Protein 4EXK (pdb70)

Solvent-accessible surface area: 20264 Å² total; per-residue (Å²): 105,69,38,104,132,31,30,0,1,0,20,3,38,38,46,24,1,58,93,3,2,33,94,8,0,138,111,0,71,133,87,59,61,26,50,18,44,27,44,81,31,110,121,0,26,31,85,0,39,46,38,1,70,109,58,59,1,0,0,0,0,3,57,19,1,12,38,1,0,23,5,24,119,77,52,9,19,12,78,1,96,13,70,75,64,25,56,97,114,2,57,91,85,0,8,81,7,0,99,46,131,67,108,19,8,0,1,0,2,0,3,10,1,0,2,0,0,26,6,98,104,40,16,93,133,31,14,72,42,3,70,81,2,29,70,27,1,154,115,4,97,95,134,66,61,14,1,2,35,1,10,2,49,86,5,39,13,1,5,2,3,1,6,1,48,36,7,64,4,9,98,129,55,102,63,126,60,59,63,109,45,6,2,0,30,52,86,4,0,59,20,0,0,53,25,0,31,69,2,24,76,94,172,35,12,89,23,106,2,48,61,72,79,4,38,42,8,0,25,151,10,86,0,0,0,6,3,9,0,1,14,5,3,23,57,4,92,122,29,105,23,82,31,8,16,38,43,4,1,34,8,119,65,81,37,2,52,1,16,1,0,0,4,0,0,0,0,1,36,59,2,67,4,76,83,41,0,64,64,0,0,39,87,42,2,6,44,64,80,4,0,70,21,5,26,157,38,43,17,8,2,4,1,0,6,66,52,12,13,122,108,22,52,93,34,102,62,7,53,8,0,43,79,0,14,159,70,8,118,62,10,7,18,27,27,43,2,28,35,0,34,91,8,0,103,66,3,1,48,40,2,6,68,64,77,74,77,16,80,43,2,1,44,42,3,68,92,54,2,21,47,58,105,18,6,63,114,69,11,67,27,61,26,94,80,62,74,1,44,59,66,59,33,0,38,0,38,0,46,0,63,6,116,101,21,81,64,10,88,59,22,111,23,69,47,71,58,63,86,119,46,119,133,8,81,26,74,83,20,111,57,118,101,46,149,75,67,2,65,22,18,15,67,0,34,0,143,1,82,21,78,2,95,0,47,0,27,0,50,0,40,43,66,31,65,53,71,21,37,0,116,2,114,87,132

Nearest PDB structures (foldseek):
  4exk-assembly1_A-2  TM=1.002E+00  e=0.000E+00  Escherichia coli K-12
  4xhs-assembly1_A  TM=9.981E-01  e=1.416E-75  Escherichia coli O157:H7
  5e24-assembly1_A  TM=9.991E-01  e=1.796E-75  Escherichia coli O157:H7
  7vn3-assembly2_B  TM=9.969E-01  e=1.416E-75  Serratia sp. FS14
  3c4m-assembly1_A  TM=9.000E-01  e=8.959E-75  Escherichia coli

Structure (mmCIF, N/CA/C/O backbone):
data_4EXK
#
_entry.id   4EXK
#
_cell.length_a   64.079
_cell.length_b   64.079
_cell.length_c   180.912
_cell.angle_alpha   90.00
_cell.angle_beta   90.00
_cell.angle_gamma   120.00
#
_symmetry.space_group_name_H-M   'P 32 2 1'
#
loop_
_entity.id
_entity.type
_entity.pdbx_description
1 polymer 'Maltose-binding periplasmic protein, uncharacterized protein chimera'
2 branched alpha-D-glucopyranose-(1-4)-alpha-D-glucopyranose-(1-4)-alpha-D-glucopyranose-(1-4)-alpha-D-glucopyranose
3 non-polymer 'TRIETHYLENE GLYCOL'
4 water water
#
loop_
_atom_site.group_PDB
_atom_site.id
_atom_site.type_symbol
_atom_site.label_atom_id
_atom_site.label_alt_id
_atom_site.label_comp_id
_atom_site.label_asym_id
_atom_site.label_entity_id
_atom_site.label_seq_id
_atom_site.pdbx_PDB_ins_code
_atom_site.Cartn_x
_atom_site.Cartn_y
_atom_site.Cartn_z
_atom_site.occupancy
_atom_site.B_iso_or_equiv
_atom_site.auth_seq_id
_atom_site.auth_comp_id
_atom_site.auth_asym_id
_atom_site.auth_atom_id
_atom_site.pdbx_PDB_model_num
ATOM 1 N N . ALA A 1 4 ? 27.350 -23.902 -38.122 1.00 53.54 0 ALA A N 1
ATOM 2 C CA . ALA A 1 4 ? 27.139 -24.899 -37.043 1.00 38.21 0 ALA A CA 1
ATOM 3 C C . ALA A 1 4 ? 28.467 -25.357 -36.402 1.00 41.88 0 ALA A C 1
ATOM 4 O O . ALA A 1 4 ? 28.619 -25.338 -35.190 1.00 43.66 0 ALA A O 1
ATOM 6 N N . LYS A 1 5 ? 29.409 -25.760 -37.247 1.00 45.39 1 LYS A N 1
ATOM 7 C CA . LYS A 1 5 ? 30.670 -26.465 -36.802 1.00 36.99 1 LYS A CA 1
ATOM 8 C C . LYS A 1 5 ? 31.812 -25.562 -36.299 1.00 41.15 1 LYS A C 1
ATOM 9 O O . LYS A 1 5 ? 32.086 -24.493 -36.838 1.00 45.04 1 LYS A O 1
ATOM 11 N N . ILE A 1 6 ? 32.432 -26.058 -35.233 1.00 34.55 2 ILE A N 1
ATOM 12 C CA . ILE A 1 6 ? 33.696 -25.524 -34.651 1.00 33.98 2 ILE A CA 1
ATOM 13 C C . ILE A 1 6 ? 34.845 -25.834 -35.610 1.00 40.56 2 ILE A C 1
ATOM 14 O O . ILE A 1 6 ? 35.101 -26.984 -35.992 1.00 39.93 2 ILE A O 1
ATOM 19 N N . GLU A 1 7 ? 35.503 -24.762 -35.998 1.00 33.87 3 GLU A N 1
ATOM 20 C CA . GLU A 1 7 ? 36.690 -24.831 -36.870 1.00 33.06 3 GLU A CA 1
ATOM 21 C C . GLU A 1 7 ? 37.621 -23.653 -36.618 1.00 29.56 3 GLU A C 1
ATOM 22 O O . GLU A 1 7 ? 37.194 -22.545 -36.299 1.00 30.98 3 GLU A O 1
ATOM 28 N N . GLU A 1 8 ? 38.900 -23.932 -36.751 1.00 31.54 4 GLU A N 1
ATOM 29 C CA . GLU A 1 8 ? 39.924 -22.904 -36.677 1.00 31.08 4 GLU A CA 1
ATOM 30 C C . GLU A 1 8 ? 39.561 -21.781 -37.624 1.00 33.71 4 GLU A C 1
ATOM 31 O O . GLU A 1 8 ? 39.253 -22.003 -38.776 1.00 33.52 4 GLU A O 1
ATOM 37 N N . GLY A 1 9 ? 39.630 -20.574 -37.105 1.00 29.32 5 GLY A N 1
ATOM 38 C CA . GLY A 1 9 ? 39.498 -19.330 -37.933 1.00 30.37 5 GLY A CA 1
ATOM 39 C C . GLY A 1 9 ? 38.112 -18.690 -38.057 1.00 29.82 5 GLY A C 1
ATOM 40 O O . GLY A 1 9 ? 37.892 -17.748 -38.825 1.00 37.40 5 GLY A O 1
ATOM 41 N N . LYS A 1 10 ? 37.203 -19.210 -37.275 1.00 29.56 6 LYS A N 1
ATOM 42 C CA . LYS A 1 10 ? 35.781 -18.807 -37.303 1.00 27.05 6 LYS A CA 1
ATOM 43 C C . LYS A 1 10 ? 35.275 -18.910 -35.866 1.00 25.39 6 LYS A C 1
ATOM 44 O O . LYS A 1 10 ? 35.828 -19.673 -35.095 1.00 25.34 6 LYS A O 1
ATOM 50 N N . LEU A 1 11 ? 34.261 -18.122 -35.509 1.00 19.57 7 LEU A N 1
ATOM 51 C CA . LEU A 1 11 ? 33.680 -18.185 -34.149 1.00 17.17 7 LEU A CA 1
ATOM 52 C C . LEU A 1 11 ? 32.220 -18.579 -34.220 1.00 16.34 7 LEU A C 1
ATOM 53 O O . LEU A 1 11 ? 31.452 -18.015 -34.974 1.00 18.82 7 LEU A O 1
ATOM 58 N N . VAL A 1 12 ? 31.868 -19.529 -33.380 1.00 15.02 8 VAL A N 1
ATOM 59 C CA . VAL A 1 12 ? 30.481 -19.959 -33.210 1.00 15.24 8 VAL A CA 1
ATOM 60 C C . VAL A 1 12 ? 30.097 -19.634 -31.763 1.00 13.82 8 VAL A C 1
ATOM 61 O O . VAL A 1 12 ? 30.768 -19.989 -30.821 1.00 14.43 8 VAL A O 1
ATOM 65 N N . ILE A 1 13 ? 28.968 -18.941 -31.634 1.00 13.05 9 ILE A N 1
ATOM 66 C CA . ILE A 1 13 ? 28.449 -18.483 -30.339 1.00 12.92 9 ILE A CA 1
ATOM 67 C C . ILE A 1 13 ? 27.048 -19.037 -30.119 1.00 12.37 9 ILE A C 1
ATOM 68 O O . ILE A 1 13 ? 26.223 -19.016 -31.034 1.00 14.44 9 ILE A O 1
ATOM 73 N N . TRP A 1 14 ? 26.791 -19.545 -28.923 1.00 11.78 10 TRP A N 1
ATOM 74 C CA . TRP A 1 14 ? 25.427 -19.983 -28.532 1.00 12.09 10 TRP A CA 1
ATOM 75 C C . TRP A 1 14 ? 24.937 -19.045 -27.469 1.00 10.95 10 TRP A C 1
ATOM 76 O O . TRP A 1 14 ? 25.621 -18.757 -26.484 1.00 12.06 10 TRP A O 1
ATOM 87 N N . ILE A 1 15 ? 23.693 -18.565 -27.642 1.00 11.14 11 ILE A N 1
ATOM 88 C CA . ILE A 1 15 ? 23.007 -17.673 -26.674 1.00 10.70 11 ILE A CA 1
ATOM 89 C C . ILE A 1 15 ? 21.518 -18.034 -26.704 1.00 11.42 11 ILE A C 1
ATOM 90 O O . ILE A 1 15 ? 21.007 -18.478 -27.716 1.00 12.06 11 ILE A O 1
ATOM 95 N N . ASN A 1 16 ? 20.853 -17.860 -25.586 1.00 11.07 12 ASN A N 1
ATOM 96 C CA . ASN A 1 16 ? 19.438 -18.218 -25.497 1.00 11.72 12 ASN A CA 1
ATOM 97 C C . ASN A 1 16 ? 18.588 -17.344 -26.393 1.00 10.77 12 ASN A C 1
ATOM 98 O O . ASN A 1 16 ? 18.859 -16.158 -26.555 1.00 12.15 12 ASN A O 1
ATOM 103 N N . GLY A 1 17 ? 17.496 -17.917 -26.873 1.00 12.38 13 GLY A N 1
ATOM 104 C CA . GLY A 1 17 ? 16.616 -17.252 -27.841 1.00 13.29 13 GLY A CA 1
ATOM 105 C C . GLY A 1 17 ? 15.797 -16.097 -27.277 1.00 12.59 13 GLY A C 1
ATOM 106 O O . GLY A 1 17 ? 15.199 -15.360 -28.048 1.00 16.74 13 GLY A O 1
ATOM 107 N N . ASP A 1 18 ? 15.763 -15.942 -25.966 1.00 12.02 14 ASP A N 1
ATOM 108 C CA . ASP A 1 18 ? 15.131 -14.765 -25.347 1.00 12.05 14 ASP A CA 1
ATOM 109 C C . ASP A 1 18 ? 16.029 -13.542 -25.229 1.00 11.47 14 ASP A C 1
ATOM 110 O O . ASP A 1 18 ? 15.572 -12.477 -24.844 1.00 14.13 14 ASP A O 1
ATOM 115 N N . LYS A 1 19 ? 17.287 -13.695 -25.598 1.00 11.71 15 LYS A N 1
ATOM 116 C CA . LYS A 1 19 ? 18.262 -12.600 -25.521 1.00 11.50 15 LYS A CA 1
ATOM 117 C C . LYS A 1 19 ? 18.466 -11.942 -26.888 1.00 11.15 15 LYS A C 1
ATOM 118 O O . LYS A 1 19 ? 17.967 -12.393 -27.911 1.00 12.13 15 LYS A O 1
ATOM 124 N N . GLY A 1 20 ? 19.263 -10.873 -26.890 1.00 11.78 16 GLY A N 1
ATOM 125 C CA . GLY A 1 20 ? 19.491 -10.069 -28.086 1.00 13.18 16 GLY A CA 1
ATOM 126 C C . GLY A 1 20 ? 20.479 -10.672 -29.070 1.00 12.01 16 GLY A C 1
ATOM 127 O O . GLY A 1 20 ? 21.543 -10.087 -29.333 1.00 13.29 16 GLY A O 1
ATOM 128 N N . TYR A 1 21 ? 20.151 -11.833 -29.595 1.00 11.81 17 TYR A N 1
ATOM 129 C CA . TYR A 1 21 ? 21.052 -12.560 -30.476 1.00 11.78 17 TYR A CA 1
ATOM 130 C C . TYR A 1 21 ? 21.309 -11.840 -31.805 1.00 11.73 17 TYR A C 1
ATOM 131 O O . TYR A 1 21 ? 22.387 -11.952 -32.363 1.00 13.94 17 TYR A O 1
ATOM 140 N N . ASN A 1 22 ? 20.321 -11.121 -32.289 1.00 11.43 18 ASN A N 1
ATOM 141 C CA . ASN A 1 22 ? 20.507 -10.333 -33.497 1.00 12.39 18 ASN A CA 1
ATOM 142 C C . ASN A 1 22 ? 21.480 -9.171 -33.276 1.00 12.09 18 ASN A C 1
ATOM 143 O O . ASN A 1 22 ? 22.353 -8.882 -34.075 1.00 13.90 18 ASN A O 1
ATOM 148 N N . GLY A 1 23 ? 21.334 -8.535 -32.134 1.00 11.91 19 GLY A N 1
ATOM 149 C CA . GLY A 1 23 ? 22.259 -7.446 -31.786 1.00 12.28 19 GLY A CA 1
ATOM 150 C C . GLY A 1 23 ? 23.678 -7.978 -31.559 1.00 12.52 19 GLY A C 1
ATOM 151 O O . GLY A 1 23 ? 24.684 -7.368 -31.964 1.00 14.12 19 GLY A O 1
ATOM 152 N N . LEU A 1 24 ? 23.774 -9.139 -30.933 1.00 12.40 20 LEU A N 1
ATOM 153 C CA . LEU A 1 24 ? 25.091 -9.805 -30.764 1.00 12.07 20 LEU A CA 1
ATOM 154 C C . LEU A 1 24 ? 25.728 -10.126 -32.118 1.00 12.71 20 LEU A C 1
ATOM 155 O O . LEU A 1 24 ? 26.919 -9.932 -32.314 1.00 13.38 20 LEU A O 1
ATOM 160 N N . ALA A 1 25 ? 24.919 -10.568 -33.067 1.00 12.94 21 ALA A N 1
ATOM 161 C CA . ALA A 1 25 ? 25.409 -10.831 -34.407 1.00 13.81 21 ALA A CA 1
ATOM 162 C C . ALA A 1 25 ? 25.961 -9.571 -35.096 1.00 14.27 21 ALA A C 1
ATOM 163 O O . ALA A 1 25 ? 26.885 -9.628 -35.896 1.00 15.64 21 ALA A O 1
ATOM 165 N N . GLU A 1 26 ? 25.373 -8.445 -34.802 1.00 14.06 22 GLU A N 1
ATOM 166 C CA . GLU A 1 26 ? 25.880 -7.149 -35.296 1.00 15.65 22 GLU A CA 1
ATOM 167 C C . GLU A 1 26 ? 27.299 -6.859 -34.782 1.00 14.71 22 GLU A C 1
ATOM 168 O O . GLU A 1 26 ? 28.161 -6.357 -35.508 1.00 16.43 22 GLU A O 1
ATOM 174 N N . VAL A 1 27 ? 27.538 -7.154 -33.511 1.00 14.09 23 VAL A N 1
ATOM 175 C CA . VAL A 1 27 ? 28.879 -7.019 -32.933 1.00 14.29 23 VAL A CA 1
ATOM 176 C C . VAL A 1 27 ? 29.809 -7.985 -33.693 1.00 14.12 23 VAL A C 1
ATOM 177 O O . VAL A 1 27 ? 30.967 -7.672 -34.056 1.00 15.22 23 VAL A O 1
ATOM 181 N N . GLY A 1 28 ? 29.315 -9.188 -33.912 1.00 14.19 24 GLY A N 1
ATOM 182 C CA . GLY A 1 28 ? 30.026 -10.192 -34.742 1.00 14.18 24 GLY A CA 1
ATOM 183 C C . GLY A 1 28 ? 30.405 -9.676 -36.115 1.00 15.12 24 GLY A C 1
ATOM 184 O O . GLY A 1 28 ? 31.505 -9.937 -36.589 1.00 16.68 24 GLY A O 1
ATOM 185 N N . LYS A 1 29 ? 29.516 -8.935 -36.746 1.00 16.32 25 LYS A N 1
ATOM 186 C CA . LYS A 1 29 ? 29.807 -8.387 -38.089 1.00 17.98 25 LYS A CA 1
ATOM 187 C C . LYS A 1 29 ? 30.957 -7.408 -38.080 1.00 18.02 25 LYS A C 1
ATOM 188 O O . LYS A 1 29 ? 31.757 -7.346 -38.999 1.00 20.11 25 LYS A O 1
ATOM 194 N N . LYS A 1 30 ? 31.010 -6.658 -37.017 1.00 17.57 26 LYS A N 1
ATOM 195 C CA . LYS A 1 30 ? 32.088 -5.653 -36.839 1.00 18.16 26 LYS A CA 1
ATOM 196 C C . LYS A 1 30 ? 33.426 -6.349 -36.625 1.00 17.85 26 LYS A C 1
ATOM 197 O O . LYS A 1 30 ? 34.465 -5.991 -37.208 1.00 19.48 26 LYS A O 1
ATOM 203 N N . PHE A 1 31 ? 33.386 -7.396 -35.830 1.00 15.21 27 PHE A N 1
ATOM 204 C CA . PHE A 1 31 ? 34.578 -8.206 -35.635 1.00 16.16 27 PHE A CA 1
ATOM 205 C C . PHE A 1 31 ? 35.060 -8.816 -36.949 1.00 16.66 27 PHE A C 1
ATOM 206 O O . PHE A 1 31 ? 36.258 -8.820 -37.248 1.00 18.53 27 PHE A O 1
ATOM 214 N N . GLU A 1 32 ? 34.117 -9.271 -37.732 1.00 17.26 28 GLU A N 1
ATOM 215 C CA . GLU A 1 32 ? 34.425 -9.922 -39.023 1.00 18.98 28 GLU A CA 1
ATOM 216 C C . GLU A 1 32 ? 35.051 -8.907 -39.989 1.00 20.06 2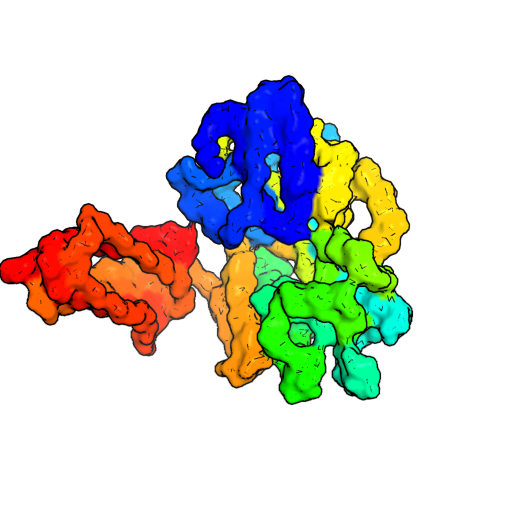8 GLU A C 1
ATOM 217 O O . GLU A 1 32 ? 36.016 -9.181 -40.710 1.00 23.12 28 GLU A O 1
ATOM 223 N N . LYS A 1 33 ? 34.496 -7.709 -39.962 1.00 18.80 29 LYS A N 1
ATOM 224 C CA . LYS A 1 33 ? 34.977 -6.629 -40.830 1.00 20.99 29 LYS A CA 1
ATOM 225 C C . LYS A 1 33 ? 36.448 -6.356 -40.549 1.00 22.74 29 LYS A C 1
ATOM 226 O O . LYS A 1 33 ? 37.241 -6.148 -41.445 1.00 25.86 29 LYS A O 1
ATOM 230 N N . ASP A 1 34 ? 36.772 -6.277 -39.272 1.00 21.30 30 ASP A N 1
ATOM 231 C CA . ASP A 1 34 ? 38.136 -5.933 -38.839 1.00 21.77 30 ASP A CA 1
ATOM 232 C C . ASP A 1 34 ? 39.142 -7.069 -39.031 1.00 19.95 30 ASP A C 1
ATOM 233 O O . ASP A 1 34 ? 40.297 -6.849 -39.315 1.00 26.49 30 ASP A O 1
ATOM 238 N N . THR A 1 35 ? 38.701 -8.281 -38.820 1.00 20.94 31 THR A N 1
ATOM 239 C CA . THR A 1 35 ? 39.593 -9.464 -38.660 1.00 22.82 31 THR A CA 1
ATOM 240 C C . THR A 1 35 ? 39.538 -10.526 -39.750 1.00 22.79 31 THR A C 1
ATOM 241 O O . THR A 1 35 ? 40.423 -11.370 -39.872 1.00 25.76 31 THR A O 1
ATOM 245 N N . GLY A 1 36 ? 38.457 -10.489 -40.499 1.00 22.91 32 GLY A N 1
ATOM 246 C CA . GLY A 1 36 ? 38.107 -11.565 -41.454 1.00 24.54 32 GLY A CA 1
ATOM 247 C C . GLY A 1 36 ? 37.489 -12.826 -40.858 1.00 25.85 32 GLY A C 1
ATOM 248 O O . GLY A 1 36 ? 37.150 -13.791 -41.563 1.00 29.67 32 GLY A O 1
ATOM 249 N N . ILE A 1 37 ? 37.363 -12.806 -39.542 1.00 22.30 33 ILE A N 1
ATOM 250 C CA . ILE A 1 37 ? 36.818 -13.947 -38.772 1.00 22.90 33 ILE A CA 1
ATOM 251 C C . ILE A 1 37 ? 35.290 -13.855 -38.748 1.00 20.54 33 ILE A C 1
ATOM 252 O O . ILE A 1 37 ? 34.703 -12.959 -38.166 1.00 21.37 33 ILE A O 1
ATOM 257 N N . LYS A 1 38 ? 34.656 -14.790 -39.418 1.00 21.54 34 LYS A N 1
ATOM 258 C CA . LYS A 1 38 ? 33.188 -14.903 -39.375 1.00 22.19 34 LYS A CA 1
ATOM 259 C C . LYS A 1 38 ? 32.736 -15.291 -37.967 1.00 20.49 34 LYS A C 1
ATOM 260 O O . LYS A 1 38 ? 33.320 -16.166 -37.330 1.00 23.84 34 LYS A O 1
ATOM 263 N N . VAL A 1 39 ? 31.676 -14.625 -37.540 1.00 17.82 35 VAL A N 1
ATOM 264 C CA . VAL A 1 39 ? 31.018 -14.876 -36.226 1.00 18.77 35 VAL A CA 1
ATOM 265 C C . VAL A 1 39 ? 29.574 -15.267 -36.487 1.00 18.85 35 VAL A C 1
ATOM 266 O O . VAL A 1 39 ? 28.765 -14.520 -37.037 1.00 23.83 35 VAL A O 1
ATOM 270 N N . THR A 1 40 ? 29.297 -16.488 -36.098 1.00 16.05 36 THR A N 1
ATOM 271 C CA . THR A 1 40 ? 27.965 -17.080 -36.302 1.00 17.26 36 THR A CA 1
ATOM 272 C C . THR A 1 40 ? 27.309 -17.232 -34.940 1.00 15.03 36 THR A C 1
ATOM 273 O O . THR A 1 40 ? 27.834 -17.893 -34.062 1.00 17.03 36 THR A O 1
ATOM 277 N N . VAL A 1 41 ? 26.205 -16.528 -34.765 1.00 16.39 37 VAL A N 1
ATOM 278 C CA . VAL A 1 41 ? 25.415 -16.570 -33.523 1.00 15.47 37 VAL A CA 1
ATOM 279 C C . VAL A 1 41 ? 24.226 -17.551 -33.719 1.00 15.02 37 VAL A C 1
ATOM 280 O O . VAL A 1 41 ? 23.427 -17.409 -34.661 1.00 18.52 37 VAL A O 1
ATOM 284 N N . GLU A 1 42 ? 24.128 -18.540 -32.850 1.00 14.85 38 GLU A N 1
ATOM 285 C CA . GLU A 1 42 ? 23.024 -19.534 -32.844 1.00 14.97 38 GLU A CA 1
ATOM 286 C C . GLU A 1 42 ? 22.320 -19.488 -31.498 1.00 14.85 38 GLU A C 1
ATOM 287 O O . GLU A 1 42 ? 22.915 -19.135 -30.479 1.00 14.44 38 GLU A O 1
ATOM 293 N N . HIS A 1 43 ? 21.060 -19.916 -31.508 1.00 14.16 39 HIS A N 1
ATOM 294 C CA . HIS A 1 43 ? 20.223 -20.003 -30.295 1.00 13.94 39 HIS A CA 1
ATOM 295 C C . HIS A 1 43 ? 19.496 -21.340 -30.206 1.00 13.52 39 HIS A C 1
ATOM 296 O O . HIS A 1 43 ? 18.266 -21.398 -30.204 1.00 16.57 39 HIS A O 1
ATOM 303 N N . PRO A 1 44 ? 20.251 -22.463 -30.133 1.00 14.83 40 PRO A N 1
ATOM 304 C CA . PRO A 1 44 ? 19.616 -23.732 -30.088 1.00 15.40 40 PRO A CA 1
ATOM 305 C C . PRO A 1 44 ? 18.748 -23.855 -28.869 1.00 15.57 40 PRO A C 1
ATOM 306 O O . PRO A 1 44 ? 19.088 -23.319 -27.813 1.00 16.98 40 PRO A O 1
ATOM 310 N N . ASP A 1 45 ? 17.677 -24.617 -28.991 1.00 17.85 41 ASP A N 1
ATOM 311 C CA A ASP A 1 45 ? 16.928 -24.911 -27.774 0.50 17.16 41 ASP A CA 1
ATOM 312 C CA B ASP A 1 45 ? 16.898 -25.056 -27.826 0.50 18.94 41 ASP A CA 1
ATOM 313 C C . ASP A 1 45 ? 17.805 -25.830 -26.896 1.00 16.04 41 ASP A C 1
ATOM 314 O O . ASP A 1 45 ? 18.630 -26.636 -27.346 1.00 17.29 41 ASP A O 1
ATOM 323 N N . LYS A 1 46 ? 17.600 -25.672 -25.612 1.00 15.25 42 LYS A N 1
ATOM 324 C CA . LYS A 1 46 ? 18.301 -26.485 -24.616 1.00 15.43 42 LYS A CA 1
ATOM 325 C C . LYS A 1 46 ? 19.826 -26.402 -24.737 1.00 14.77 42 LYS A C 1
ATOM 326 O O . LYS A 1 46 ? 20.523 -27.347 -24.427 1.00 15.02 42 LYS A O 1
ATOM 332 N N . LEU A 1 47 ? 20.320 -25.243 -25.119 1.00 13.36 43 LEU A N 1
ATOM 333 C CA . LEU A 1 47 ? 21.772 -25.052 -25.398 1.00 12.14 43 LEU A CA 1
ATOM 334 C C . LEU A 1 47 ? 22.596 -25.371 -24.153 1.00 12.48 43 LEU A C 1
ATOM 335 O O . LEU A 1 47 ? 23.721 -25.836 -24.257 1.00 13.67 43 LEU A O 1
ATOM 340 N N . GLU A 1 48 ? 22.039 -25.079 -23.007 1.00 12.44 44 GLU A N 1
ATOM 341 C CA . GLU A 1 48 ? 22.724 -25.247 -21.723 1.00 11.85 44 GLU A CA 1
ATOM 342 C C . GLU A 1 48 ? 22.892 -26.730 -21.354 1.00 13.72 44 GLU A C 1
ATOM 343 O O . GLU A 1 48 ? 23.769 -27.066 -20.562 1.00 14.17 44 GLU A O 1
ATOM 349 N N . GLU A 1 49 ? 21.990 -27.551 -21.874 1.00 14.01 45 GLU A N 1
ATOM 350 C CA . GLU A 1 49 ? 22.020 -29.006 -21.735 1.00 15.63 45 GLU A CA 1
ATOM 351 C C . GLU A 1 49 ? 22.914 -29.626 -22.803 1.00 17.13 45 GLU A C 1
ATOM 352 O O . GLU A 1 49 ? 23.616 -30.591 -22.559 1.00 18.32 45 GLU A O 1
ATOM 358 N N . LYS A 1 50 ? 22.836 -29.080 -23.993 1.00 15.48 46 LYS A N 1
ATOM 359 C CA . LYS A 1 50 ? 23.620 -29.610 -25.131 1.00 16.18 46 LYS A CA 1
ATOM 360 C C . LYS A 1 50 ? 25.118 -29.335 -24.935 1.00 15.47 46 LYS A C 1
ATOM 361 O O . LYS A 1 50 ? 25.944 -30.148 -25.267 1.00 17.69 46 LYS A O 1
ATOM 367 N N . PHE A 1 51 ? 25.429 -28.155 -24.450 1.00 14.79 47 PHE A N 1
ATOM 368 C CA . PHE A 1 51 ? 26.829 -27.667 -24.349 1.00 14.63 47 PHE A CA 1
ATOM 369 C C . PHE A 1 51 ? 27.734 -28.720 -23.676 1.00 15.96 47 PHE A C 1
ATOM 370 O O . PHE A 1 51 ? 28.743 -29.109 -24.247 1.00 17.04 47 PHE A O 1
ATOM 378 N N . PRO A 1 52 ? 27.380 -29.214 -22.465 1.00 16.63 48 PRO A N 1
ATOM 379 C CA . PRO A 1 52 ? 28.259 -30.165 -21.828 1.00 20.43 48 PRO A CA 1
ATOM 380 C C . PRO A 1 52 ? 28.394 -31.476 -22.562 1.00 20.98 48 PRO A C 1
ATOM 381 O O . PRO A 1 52 ? 29.346 -32.208 -22.358 1.00 26.02 48 PRO A O 1
ATOM 385 N N . GLN A 1 53 ? 27.413 -31.745 -23.394 1.00 20.09 49 GLN A N 1
ATOM 386 C CA . GLN A 1 53 ? 27.404 -33.035 -24.112 1.00 22.63 49 GLN A CA 1
ATOM 387 C C . GLN A 1 53 ? 28.299 -33.034 -25.329 1.00 23.50 49 GLN A C 1
ATOM 388 O O . GLN A 1 53 ? 28.853 -34.035 -25.713 1.00 30.73 49 GLN A O 1
ATOM 394 N N . VAL A 1 54 ? 28.438 -31.872 -25.914 1.00 22.02 50 VAL A N 1
ATOM 395 C CA . VAL A 1 54 ? 29.161 -31.709 -27.172 1.00 20.49 50 VAL A CA 1
ATOM 396 C C . VAL A 1 54 ? 30.515 -30.985 -27.040 1.00 21.52 50 VAL A C 1
ATOM 397 O O . VAL A 1 54 ? 31.394 -31.156 -27.862 1.00 23.02 50 VAL A O 1
ATOM 401 N N . ALA A 1 55 ? 30.650 -30.167 -26.018 1.00 19.10 51 ALA A N 1
ATOM 402 C CA . ALA A 1 55 ? 31.879 -29.337 -25.870 1.00 21.23 51 ALA A CA 1
ATOM 403 C C . ALA A 1 55 ? 33.173 -30.137 -25.794 1.00 26.54 51 ALA A C 1
ATOM 404 O O . ALA A 1 55 ? 34.175 -29.755 -26.358 1.00 30.63 51 ALA A O 1
ATOM 406 N N . ALA A 1 56 ? 33.133 -31.216 -25.044 1.00 25.63 52 ALA A N 1
ATOM 407 C CA . ALA A 1 56 ? 34.352 -32.042 -24.786 1.00 28.39 52 ALA A CA 1
ATOM 408 C C . ALA A 1 56 ? 34.598 -33.077 -25.892 1.00 28.96 52 ALA A C 1
ATOM 409 O O . ALA A 1 56 ? 35.656 -33.637 -26.007 1.00 35.07 52 ALA A O 1
ATOM 411 N N . THR A 1 57 ? 33.575 -33.279 -26.697 1.00 26.12 53 THR A N 1
ATOM 412 C CA . THR A 1 57 ? 33.547 -34.314 -27.763 1.00 23.08 53 THR A CA 1
ATOM 413 C C . THR A 1 57 ? 33.644 -33.752 -29.167 1.00 21.65 53 THR A C 1
ATOM 414 O O . THR A 1 57 ? 33.291 -34.394 -30.132 1.00 26.78 53 THR A O 1
ATOM 418 N N . GLY A 1 58 ? 34.114 -32.525 -29.224 1.00 24.60 54 GLY A N 1
ATOM 419 C CA . GLY A 1 58 ? 34.466 -31.809 -30.492 1.00 31.38 54 GLY A CA 1
ATOM 420 C C . GLY A 1 58 ? 33.392 -31.057 -31.266 1.00 27.15 54 GLY A C 1
ATOM 421 O O . GLY A 1 58 ? 33.594 -30.737 -32.432 1.00 33.45 54 GLY A O 1
ATOM 422 N N . ASP A 1 59 ? 32.265 -30.781 -30.624 1.00 29.34 55 ASP A N 1
ATOM 423 C CA . ASP A 1 59 ? 31.009 -30.290 -31.354 1.00 34.38 55 ASP A CA 1
ATOM 424 C C . ASP A 1 59 ? 30.202 -29.113 -30.795 1.00 36.06 55 ASP A C 1
ATOM 425 O O . ASP A 1 59 ? 29.019 -28.877 -31.126 1.00 31.79 55 ASP A O 1
ATOM 427 N N . GLY A 1 60 ? 30.836 -28.383 -29.926 1.00 28.55 56 GLY A N 1
ATOM 428 C CA . GLY A 1 60 ? 30.136 -27.227 -29.285 1.00 23.34 56 GLY A CA 1
ATOM 429 C C . GLY A 1 60 ? 30.401 -25.902 -29.990 1.00 20.73 56 GLY A C 1
ATOM 430 O O . GLY A 1 60 ? 31.080 -25.854 -31.018 1.00 23.71 56 GLY A O 1
ATOM 431 N N . PRO A 1 61 ? 29.975 -24.813 -29.382 1.00 16.21 57 PRO A N 1
ATOM 432 C CA . PRO A 1 61 ? 30.345 -23.483 -29.823 1.00 14.36 57 PRO A CA 1
ATOM 433 C C . PRO A 1 61 ? 31.704 -23.120 -29.247 1.00 13.25 57 PRO A C 1
ATOM 434 O O . PRO A 1 61 ? 32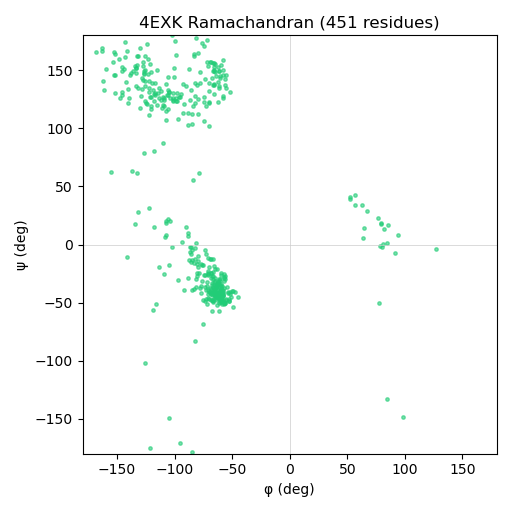.154 -23.751 -28.304 1.00 14.36 57 PRO A O 1
ATOM 438 N N . ASP A 1 62 ? 32.325 -22.102 -29.808 1.00 13.61 58 ASP A N 1
ATOM 439 C CA . ASP A 1 62 ? 33.514 -21.517 -29.167 1.00 13.53 58 ASP A CA 1
ATOM 440 C C . ASP A 1 62 ? 33.186 -20.772 -27.873 1.00 12.27 58 ASP A C 1
ATOM 441 O O . ASP A 1 62 ? 33.942 -20.775 -26.921 1.00 12.39 58 ASP A O 1
ATOM 446 N N . ILE A 1 63 ? 32.037 -20.104 -27.889 1.00 11.79 59 ILE A N 1
ATOM 447 C CA . ILE A 1 63 ? 31.534 -19.277 -26.759 1.00 11.59 59 ILE A CA 1
ATOM 448 C C . ILE A 1 63 ? 30.093 -19.686 -26.419 1.00 11.48 59 ILE A C 1
ATOM 449 O O . ILE A 1 63 ? 29.269 -19.810 -27.328 1.00 12.54 59 ILE A O 1
ATOM 454 N N . ILE A 1 64 ? 29.813 -19.868 -25.131 1.00 11.17 60 ILE A N 1
ATOM 455 C CA . ILE A 1 64 ? 28.478 -20.179 -24.613 1.00 11.53 60 ILE A CA 1
ATOM 456 C C . ILE A 1 64 ? 28.054 -19.021 -23.682 1.00 10.07 60 ILE A C 1
ATOM 457 O O . ILE A 1 64 ? 28.768 -18.690 -22.751 1.00 11.44 60 ILE A O 1
ATOM 462 N N . PHE A 1 65 ? 26.854 -18.508 -23.917 1.00 10.73 61 PHE A N 1
ATOM 463 C CA . PHE A 1 65 ? 26.214 -17.558 -23.032 1.00 10.02 61 PHE A CA 1
ATOM 464 C C . PHE A 1 65 ? 25.085 -18.256 -22.233 1.00 10.35 61 PHE A C 1
ATOM 465 O O . PHE A 1 65 ? 24.225 -18.915 -22.820 1.00 11.51 61 PHE A O 1
ATOM 473 N N . TRP A 1 66 ? 25.084 -18.048 -20.939 1.00 9.56 62 TRP A N 1
ATOM 474 C CA . TRP A 1 66 ? 23.984 -18.474 -20.052 1.00 9.18 62 TRP A CA 1
ATOM 475 C C . TRP A 1 66 ? 24.130 -17.724 -18.757 1.00 9.66 62 TRP A C 1
ATOM 476 O O . TRP A 1 66 ? 25.167 -17.132 -18.493 1.00 10.29 62 TRP A O 1
ATOM 487 N N . ALA A 1 67 ? 23.114 -17.729 -17.904 1.00 9.46 63 ALA A N 1
ATOM 488 C CA . ALA A 1 67 ? 23.337 -17.254 -16.558 1.00 9.44 63 ALA A CA 1
ATOM 489 C C . ALA A 1 67 ? 24.419 -18.119 -15.886 1.00 9.33 63 ALA A C 1
ATOM 490 O O . ALA A 1 67 ? 24.626 -19.299 -16.161 1.00 9.66 63 ALA A O 1
ATOM 492 N N . HIS A 1 68 ? 25.056 -17.490 -14.919 1.00 9.89 64 HIS A N 1
ATOM 493 C CA . HIS A 1 68 ? 26.260 -18.066 -14.278 1.00 9.68 64 HIS A CA 1
ATOM 494 C C . HIS A 1 68 ? 25.995 -19.327 -13.508 1.00 9.62 64 HIS A C 1
ATOM 495 O O . HIS A 1 68 ? 26.929 -20.074 -13.218 1.00 10.87 64 HIS A O 1
ATOM 502 N N . ASP A 1 69 ? 24.742 -19.596 -13.153 1.00 9.61 65 ASP A N 1
ATOM 503 C CA . ASP A 1 69 ? 24.434 -20.780 -12.342 1.00 10.48 65 ASP A CA 1
ATOM 504 C C . ASP A 1 69 ? 24.828 -22.089 -12.999 1.00 11.28 65 ASP A C 1
ATOM 505 O O . ASP A 1 69 ? 25.100 -23.041 -12.311 1.00 13.13 65 ASP A O 1
ATOM 510 N N . ARG A 1 70 ? 24.809 -22.130 -14.308 1.00 10.27 66 ARG A N 1
ATOM 511 C CA . ARG A 1 70 ? 25.188 -23.356 -15.056 1.00 10.72 66 ARG A CA 1
ATOM 512 C C . ARG A 1 70 ? 26.694 -23.622 -15.107 1.00 11.22 66 ARG A C 1
ATOM 513 O O . ARG A 1 70 ? 27.143 -24.715 -15.424 1.00 11.66 66 ARG A O 1
ATOM 521 N N . PHE A 1 71 ? 27.512 -22.620 -14.826 1.00 11.10 67 PHE A N 1
ATOM 522 C CA . PHE A 1 71 ? 28.935 -22.669 -15.199 1.00 11.53 67 PHE A CA 1
ATOM 523 C C . PHE A 1 71 ? 29.823 -23.468 -14.273 1.00 11.26 67 PHE A C 1
ATOM 524 O O . PHE A 1 71 ? 30.810 -23.983 -14.744 1.00 13.24 67 PHE A O 1
ATOM 532 N N . GLY A 1 72 ? 29.485 -23.601 -13.017 1.00 12.07 68 GLY A N 1
ATOM 533 C CA . GLY A 1 72 ? 30.254 -24.433 -12.103 1.00 13.02 68 GLY A CA 1
ATOM 534 C C . GLY A 1 72 ? 30.275 -25.888 -12.535 1.00 13.36 68 GLY A C 1
ATOM 535 O O . GLY A 1 72 ? 31.301 -26.578 -12.505 1.00 14.01 68 GLY A O 1
ATOM 536 N N . GLY A 1 73 ? 29.113 -26.367 -12.971 1.00 13.47 69 GLY A N 1
ATOM 537 C CA . GLY A 1 73 ? 29.072 -27.738 -13.496 1.00 12.96 69 GLY A CA 1
ATOM 538 C C . GLY A 1 73 ? 29.944 -27.917 -14.720 1.00 13.45 69 GLY A C 1
ATOM 539 O O . GLY A 1 73 ? 30.673 -28.911 -14.869 1.00 15.78 69 GLY A O 1
ATOM 540 N N . TYR A 1 74 ? 29.910 -26.937 -15.599 1.00 13.13 70 TYR A N 1
ATOM 541 C CA . TYR A 1 74 ? 30.768 -27.016 -16.790 1.00 13.19 70 TYR A CA 1
ATOM 542 C C . TYR A 1 74 ? 32.261 -27.027 -16.403 1.00 12.33 70 TYR A C 1
ATOM 543 O O . TYR A 1 74 ? 33.081 -27.749 -16.945 1.00 14.46 70 TYR A O 1
ATOM 552 N N . ALA A 1 75 ? 32.577 -26.160 -15.450 1.00 12.88 71 ALA A N 1
ATOM 553 C CA . ALA A 1 75 ? 33.998 -25.989 -14.985 1.00 13.52 71 ALA A CA 1
ATOM 554 C C . ALA A 1 75 ? 34.483 -27.264 -14.314 1.00 15.72 71 ALA A C 1
ATOM 555 O O . ALA A 1 75 ? 35.602 -27.720 -14.544 1.00 16.87 71 ALA A O 1
ATOM 557 N N . GLN A 1 76 ? 33.647 -27.851 -13.479 1.00 15.54 72 GLN A N 1
ATOM 558 C CA A GLN A 1 76 ? 33.981 -29.108 -12.772 0.50 16.14 72 GLN A CA 1
ATOM 559 C CA B GLN A 1 76 ? 33.990 -29.102 -12.751 0.50 16.14 72 GLN A CA 1
ATOM 560 C C . GLN A 1 76 ? 34.343 -30.209 -13.756 1.00 17.64 72 GLN A C 1
ATOM 561 O O . GLN A 1 76 ? 35.209 -31.033 -13.507 1.00 19.90 72 GLN A O 1
ATOM 572 N N . SER A 1 77 ? 33.665 -30.200 -14.882 1.00 16.60 73 SER A N 1
ATOM 573 C CA . SER A 1 77 ? 33.890 -31.172 -15.979 1.00 17.98 73 SER A CA 1
ATOM 574 C C . SER A 1 77 ? 35.042 -30.844 -16.916 1.00 19.70 73 SER A C 1
ATOM 575 O O . SER A 1 77 ? 35.345 -31.581 -17.857 1.00 20.70 73 SER A O 1
ATOM 578 N N . GLY A 1 78 ? 35.664 -29.714 -16.673 1.00 18.28 74 GLY A N 1
ATOM 579 C CA . GLY A 1 78 ? 36.817 -29.252 -17.487 1.00 17.82 74 GLY A CA 1
ATOM 580 C C . GLY A 1 78 ? 36.485 -28.672 -18.838 1.00 17.35 74 GLY A C 1
ATOM 581 O O . GLY A 1 78 ? 37.302 -28.587 -19.738 1.00 20.23 74 GLY A O 1
ATOM 582 N N . LEU A 1 79 ? 35.255 -28.205 -18.964 1.00 15.34 75 LEU A N 1
ATOM 583 C CA . LEU A 1 79 ? 34.779 -27.765 -20.268 1.00 15.06 75 LEU A CA 1
ATOM 584 C C . LEU A 1 79 ? 35.109 -26.315 -20.672 1.00 15.36 75 LEU A C 1
ATOM 585 O O . LEU A 1 79 ? 34.937 -25.966 -21.822 1.00 16.45 75 LEU A O 1
ATOM 590 N N . LEU A 1 80 ? 35.545 -25.533 -19.696 1.00 15.04 76 LEU A N 1
ATOM 591 C CA . LEU A 1 80 ? 35.719 -24.075 -19.813 1.00 14.58 76 LEU A CA 1
ATOM 592 C C . LEU A 1 80 ? 37.165 -23.639 -19.726 1.00 15.29 76 LEU A C 1
ATOM 593 O O . LEU A 1 80 ? 37.902 -24.068 -18.840 1.00 17.45 76 LEU A O 1
ATOM 598 N N . ALA A 1 81 ? 37.565 -22.765 -20.613 1.00 15.30 77 ALA A N 1
ATOM 599 C CA . ALA A 1 81 ? 38.921 -22.151 -20.512 1.00 14.29 77 ALA A CA 1
ATOM 600 C C . ALA A 1 81 ? 38.944 -21.201 -19.293 1.00 15.20 77 ALA A C 1
ATOM 601 O O . ALA A 1 81 ? 38.014 -20.445 -19.031 1.00 15.92 77 ALA A O 1
ATOM 603 N N . GLU A 1 82 ? 40.017 -21.222 -18.548 1.00 16.87 78 GLU A N 1
ATOM 604 C CA . GLU A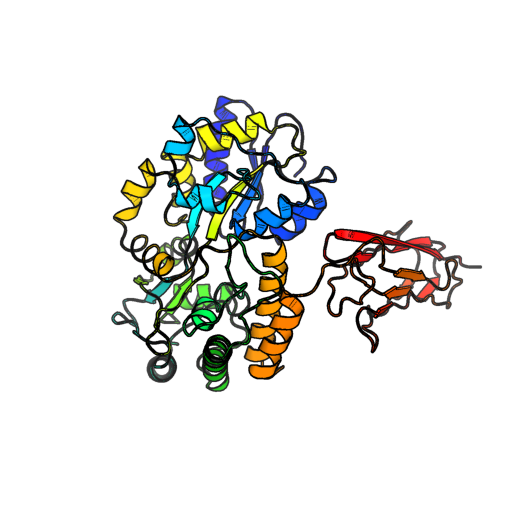 1 82 ? 40.205 -20.256 -17.498 1.00 16.47 78 GLU A CA 1
ATOM 605 C C . GLU A 1 82 ? 40.370 -18.853 -18.127 1.00 16.53 78 GLU A C 1
ATOM 606 O O . GLU A 1 82 ? 41.068 -18.691 -19.105 1.00 19.98 78 GLU A O 1
ATOM 612 N N . ILE A 1 83 ? 39.717 -17.890 -17.522 1.00 16.85 79 ILE A N 1
ATOM 613 C CA . ILE A 1 83 ? 39.661 -16.486 -17.951 1.00 17.71 79 ILE A CA 1
ATOM 614 C C . ILE A 1 83 ? 40.653 -15.769 -17.039 1.00 17.63 79 ILE A C 1
ATOM 615 O O . ILE A 1 83 ? 40.552 -15.810 -15.845 1.00 18.50 79 ILE A O 1
ATOM 620 N N . THR A 1 84 ? 41.595 -15.091 -17.638 1.00 19.16 80 THR A N 1
ATOM 621 C CA . THR A 1 84 ? 42.648 -14.347 -16.878 1.00 19.69 80 THR A CA 1
ATOM 622 C C . THR A 1 84 ? 42.917 -12.956 -17.466 1.00 18.72 80 THR A C 1
ATOM 623 O O . THR A 1 84 ? 44.033 -12.683 -17.945 1.00 20.47 80 THR A O 1
ATOM 627 N N . PRO A 1 85 ? 41.929 -12.076 -17.453 1.00 16.76 81 PRO A N 1
ATOM 628 C CA . PRO A 1 85 ? 42.108 -10.773 -18.061 1.00 16.24 81 PRO A CA 1
ATOM 629 C C . PRO A 1 85 ? 43.077 -9.914 -17.284 1.00 15.65 81 PRO A C 1
ATOM 630 O O . PRO A 1 85 ? 43.292 -10.115 -16.078 1.00 16.78 81 PRO A O 1
ATOM 634 N N . ALA A 1 86 ? 43.645 -8.952 -17.968 1.00 14.65 82 ALA A N 1
ATOM 635 C CA . ALA A 1 86 ? 44.487 -7.969 -17.319 1.00 14.11 82 ALA A CA 1
ATOM 636 C C . ALA A 1 86 ? 43.730 -7.237 -16.234 1.00 13.29 82 ALA A C 1
ATOM 637 O O . ALA A 1 86 ? 42.496 -7.069 -16.326 1.00 13.92 82 ALA A O 1
ATOM 639 N N . ALA A 1 87 ? 44.426 -6.799 -15.214 1.00 13.45 83 ALA A N 1
ATOM 640 C CA . ALA A 1 87 ? 43.808 -6.025 -14.140 1.00 13.34 83 ALA A CA 1
ATOM 641 C C . ALA A 1 87 ? 43.008 -4.825 -14.678 1.00 12.03 83 ALA A C 1
ATOM 642 O O . ALA A 1 87 ? 41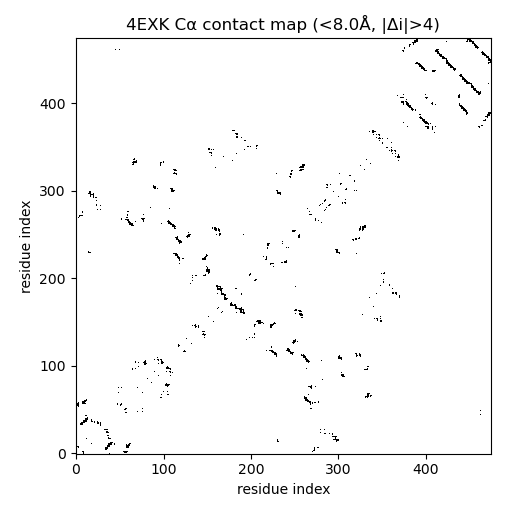.922 -4.518 -14.182 1.00 13.41 83 ALA A O 1
ATOM 644 N N . ALA A 1 88 ? 43.543 -4.140 -15.687 1.00 13.13 84 ALA A N 1
ATOM 645 C CA . ALA A 1 88 ? 42.879 -2.942 -16.218 1.00 13.13 84 ALA A CA 1
ATOM 646 C C . ALA A 1 88 ? 41.486 -3.319 -16.744 1.00 13.82 84 ALA A C 1
ATOM 647 O O . ALA A 1 88 ? 40.542 -2.574 -16.640 1.00 15.84 84 ALA A O 1
ATOM 649 N N . PHE A 1 89 ? 41.400 -4.471 -17.383 1.00 13.02 85 PHE A N 1
ATOM 650 C CA . PHE A 1 89 ? 40.106 -4.967 -17.908 1.00 12.70 85 PHE A CA 1
ATOM 651 C C . PHE A 1 89 ? 39.175 -5.393 -16.791 1.00 12.38 85 PHE A C 1
ATOM 652 O O . PHE A 1 89 ? 37.974 -5.044 -16.751 1.00 13.51 85 PHE A O 1
ATOM 660 N N . GLN A 1 90 ? 39.706 -6.143 -15.849 1.00 11.99 86 GLN A N 1
ATOM 661 C CA . GLN A 1 90 ? 38.937 -6.551 -14.695 1.00 12.45 86 GLN A CA 1
ATOM 662 C C . GLN A 1 90 ? 38.277 -5.379 -13.997 1.00 12.81 86 GLN A C 1
ATOM 663 O O . GLN A 1 90 ? 37.109 -5.456 -13.585 1.00 13.69 86 GLN A O 1
ATOM 669 N N . ASP A 1 91 ? 39.031 -4.303 -13.870 1.00 13.34 87 ASP A N 1
ATOM 670 C CA . ASP A 1 91 ? 38.583 -3.073 -13.220 1.00 15.10 87 ASP A CA 1
ATOM 671 C C . ASP A 1 91 ? 37.468 -2.315 -13.950 1.00 15.53 87 ASP A C 1
ATOM 672 O O . ASP A 1 91 ? 36.868 -1.401 -13.406 1.00 20.83 87 ASP A O 1
ATOM 677 N N . LYS A 1 92 ? 37.221 -2.710 -15.180 1.00 14.92 88 LYS A N 1
ATOM 678 C CA . LYS A 1 92 ? 36.115 -2.125 -15.985 1.00 15.92 88 LYS A CA 1
ATOM 679 C C . LYS A 1 92 ? 34.738 -2.716 -15.628 1.00 14.64 88 LYS A C 1
ATOM 680 O O . LYS A 1 92 ? 33.704 -2.165 -16.030 1.00 15.49 88 LYS A O 1
ATOM 686 N N . LEU A 1 93 ? 34.725 -3.832 -14.910 1.00 12.92 89 LEU A N 1
ATOM 687 C CA . LEU A 1 93 ? 33.471 -4.562 -14.556 1.00 12.95 89 LEU A CA 1
ATOM 688 C C . LEU A 1 93 ? 33.262 -4.534 -13.047 1.00 13.71 89 LEU A C 1
ATOM 689 O O . LEU A 1 93 ? 34.226 -4.506 -12.296 1.00 16.64 89 LEU A O 1
ATOM 694 N N . TYR A 1 94 ? 32.007 -4.561 -12.624 1.00 13.64 90 TYR A N 1
ATOM 695 C CA . TYR A 1 94 ? 31.702 -4.572 -11.167 1.00 14.53 90 TYR A CA 1
ATOM 696 C C . TYR A 1 94 ? 32.285 -5.811 -10.482 1.00 14.46 90 TYR A C 1
ATOM 697 O O . TYR A 1 94 ? 32.104 -6.901 -10.988 1.00 14.11 90 TYR A O 1
ATOM 706 N N . PRO A 1 95 ? 32.934 -5.662 -9.304 1.00 15.16 91 PRO A N 1
ATOM 707 C CA . PRO A 1 95 ? 33.502 -6.803 -8.600 1.00 15.37 91 PRO A CA 1
ATOM 708 C C . PRO A 1 95 ? 32.517 -7.927 -8.324 1.00 14.50 91 PRO A C 1
ATOM 709 O O . PRO A 1 95 ? 32.854 -9.122 -8.412 1.00 16.08 91 PRO A O 1
ATOM 713 N N . PHE A 1 96 ? 31.274 -7.572 -8.016 1.00 15.51 92 PHE A N 1
ATOM 714 C CA . PHE A 1 96 ? 30.339 -8.659 -7.642 1.00 16.28 92 PHE A CA 1
ATOM 715 C C . PHE A 1 96 ? 30.020 -9.537 -8.854 1.00 15.09 92 PHE A C 1
ATOM 716 O O . PHE A 1 96 ? 29.621 -10.700 -8.728 1.00 15.67 92 PHE A O 1
ATOM 724 N N . THR A 1 97 ? 30.160 -8.974 -10.035 1.00 14.07 93 THR A N 1
ATOM 725 C CA . THR A 1 97 ? 29.902 -9.765 -11.247 1.00 13.33 93 THR A CA 1
ATOM 726 C C . THR A 1 97 ? 31.025 -10.792 -11.507 1.00 11.65 93 THR A C 1
ATOM 727 O O . THR A 1 97 ? 30.780 -11.935 -11.891 1.00 12.73 93 THR A O 1
ATOM 731 N N . TRP A 1 98 ? 32.266 -10.390 -11.262 1.00 12.61 94 TRP A N 1
ATOM 732 C CA . TRP A 1 98 ? 33.364 -11.342 -11.282 1.00 12.39 94 TRP A CA 1
ATOM 733 C C . TRP A 1 98 ? 33.201 -12.445 -10.233 1.00 12.76 94 TRP A C 1
ATOM 734 O O . TRP A 1 98 ? 33.468 -13.615 -10.496 1.00 13.33 94 TRP A O 1
ATOM 745 N N . ASP A 1 99 ? 32.672 -12.095 -9.086 1.00 13.46 95 ASP A N 1
ATOM 746 C CA . ASP A 1 99 ? 32.461 -13.106 -8.050 1.00 13.74 95 ASP A CA 1
ATOM 747 C C . ASP A 1 99 ? 31.529 -14.222 -8.532 1.00 12.86 95 ASP A C 1
ATOM 748 O O . ASP A 1 99 ? 31.713 -15.391 -8.232 1.00 14.56 95 ASP A O 1
ATOM 753 N N . ALA A 1 100 ? 30.548 -13.852 -9.323 1.00 13.36 96 ALA A N 1
ATOM 754 C CA . ALA A 1 100 ? 29.533 -14.797 -9.832 1.00 12.46 96 ALA A CA 1
ATOM 755 C C . ALA A 1 100 ? 30.129 -15.865 -10.760 1.00 12.27 96 ALA A C 1
ATOM 756 O O . ALA A 1 100 ? 29.608 -16.953 -10.872 1.00 13.98 96 ALA A O 1
ATOM 758 N N . VAL A 1 101 ? 31.199 -15.500 -11.425 1.00 11.67 97 VAL A N 1
ATOM 759 C CA . VAL A 1 101 ? 31.881 -16.334 -12.415 1.00 12.73 97 VAL A CA 1
ATOM 760 C C . VAL A 1 101 ? 33.237 -16.883 -11.917 1.00 13.15 97 VAL A C 1
ATOM 761 O O . VAL A 1 101 ? 34.019 -17.392 -12.689 1.00 14.19 97 VAL A O 1
ATOM 765 N N . ARG A 1 102 ? 33.395 -16.900 -10.599 1.00 13.18 98 ARG A N 1
ATOM 766 C CA . ARG A 1 102 ? 34.552 -17.515 -9.956 1.00 14.66 98 ARG A CA 1
ATOM 767 C C . ARG A 1 102 ? 34.147 -18.878 -9.416 1.00 16.28 98 ARG A C 1
ATOM 768 O O . ARG A 1 102 ? 33.175 -19.003 -8.701 1.00 19.43 98 ARG A O 1
ATOM 776 N N . TYR A 1 103 ? 34.941 -19.871 -9.730 1.00 16.65 99 TYR A N 1
ATOM 777 C CA . TYR A 1 103 ? 34.673 -21.243 -9.330 1.00 18.17 99 TYR A CA 1
ATOM 778 C C . TYR A 1 103 ? 36.025 -21.867 -8.934 1.00 18.58 99 TYR A C 1
ATOM 779 O O . TYR A 1 103 ? 36.973 -21.944 -9.704 1.00 20.05 99 TYR A O 1
ATOM 788 N N . ASN A 1 104 ? 36.052 -22.323 -7.710 1.00 21.73 100 ASN A N 1
ATOM 789 C CA A ASN A 1 104 ? 37.256 -22.980 -7.151 0.50 24.00 100 ASN A CA 1
ATOM 790 C CA B ASN A 1 104 ? 37.244 -22.973 -7.104 0.50 23.72 100 ASN A CA 1
ATOM 791 C C . ASN A 1 104 ? 38.487 -22.087 -7.332 1.00 24.87 100 ASN A C 1
ATOM 792 O O . ASN A 1 104 ? 39.565 -22.536 -7.706 1.00 27.67 100 ASN A O 1
ATOM 801 N N . GLY A 1 105 ? 38.261 -20.807 -7.118 1.00 22.57 101 GLY A N 1
ATOM 802 C CA . GLY A 1 105 ? 39.282 -19.729 -7.183 1.00 22.45 101 GLY A CA 1
ATOM 803 C C . GLY A 1 105 ? 39.656 -19.192 -8.555 1.00 23.05 101 GLY A C 1
ATOM 804 O O . GLY A 1 105 ? 40.451 -18.267 -8.660 1.00 27.06 101 GLY A O 1
ATOM 805 N N . LYS A 1 106 ? 39.023 -19.733 -9.588 1.00 19.97 102 LYS A N 1
ATOM 806 C CA . LYS A 1 106 ? 39.370 -19.406 -10.984 1.00 20.54 102 LYS A CA 1
ATOM 807 C C . LYS A 1 106 ? 38.168 -18.734 -11.639 1.00 15.54 102 LYS A C 1
ATOM 808 O O . LYS A 1 106 ? 37.025 -19.132 -11.429 1.00 17.37 102 LYS A O 1
ATOM 814 N N . LEU A 1 107 ? 38.463 -17.707 -12.410 1.00 13.91 103 LEU A N 1
ATOM 815 C CA . LEU A 1 107 ? 37.442 -17.080 -13.268 1.00 13.17 103 LEU A CA 1
ATOM 816 C C . LEU A 1 107 ? 37.190 -17.995 -14.446 1.00 12.61 103 LEU A C 1
ATOM 817 O O . LEU A 1 107 ? 38.126 -18.397 -15.146 1.00 14.53 103 LEU A O 1
ATOM 822 N N . ILE A 1 108 ? 35.921 -18.322 -14.657 1.00 12.26 104 ILE A N 1
ATOM 823 C CA A ILE A 1 108 ? 35.453 -19.361 -15.614 0.50 13.40 104 ILE A CA 1
ATOM 824 C CA B ILE A 1 108 ? 35.598 -19.293 -15.733 0.50 12.91 104 ILE A CA 1
ATOM 825 C C . ILE A 1 108 ? 34.613 -18.797 -16.768 1.00 11.84 104 ILE A C 1
ATOM 826 O O . ILE A 1 108 ? 34.163 -19.519 -17.640 1.00 12.75 104 ILE A O 1
ATOM 835 N N . ALA A 1 109 ? 34.373 -17.509 -16.743 1.00 11.98 105 ALA A N 1
ATOM 836 C CA . ALA A 1 109 ? 33.524 -16.821 -17.760 1.00 10.89 105 ALA A CA 1
ATOM 837 C C . ALA A 1 109 ? 33.689 -15.305 -17.597 1.00 11.31 105 ALA A C 1
ATOM 838 O O . ALA A 1 109 ? 34.224 -14.821 -16.611 1.00 11.82 105 ALA A O 1
ATOM 840 N N . TYR A 1 110 ? 33.221 -14.614 -18.627 1.00 10.92 106 TYR A N 1
ATOM 841 C CA . TYR A 1 110 ? 33.095 -13.149 -18.551 1.00 10.90 106 TYR A CA 1
ATOM 842 C C . TYR A 1 110 ? 31.686 -12.759 -18.151 1.00 11.29 106 TYR A C 1
ATOM 843 O O . TYR A 1 110 ? 30.741 -13.202 -18.809 1.00 11.73 106 TYR A O 1
ATOM 852 N N . PRO A 1 111 ? 31.522 -11.949 -17.124 1.00 10.42 107 PRO A N 1
ATOM 853 C CA . PRO A 1 111 ? 30.193 -11.431 -16.828 1.00 10.95 107 PRO A CA 1
ATOM 854 C C . PRO A 1 111 ? 29.762 -10.366 -17.808 1.00 10.81 107 PRO A C 1
ATOM 855 O O . PRO A 1 111 ? 30.548 -9.539 -18.230 1.00 12.94 107 PRO A O 1
ATOM 859 N N . ILE A 1 112 ? 28.474 -10.404 -18.134 1.00 10.19 108 ILE A N 1
ATOM 860 C CA . ILE A 1 112 ? 27.880 -9.485 -19.113 1.00 10.30 108 ILE A CA 1
ATOM 861 C C . ILE A 1 112 ? 26.834 -8.578 -18.488 1.00 10.73 108 ILE A C 1
ATOM 862 O O . ILE A 1 112 ? 26.895 -7.369 -18.640 1.00 11.42 108 ILE A O 1
ATOM 8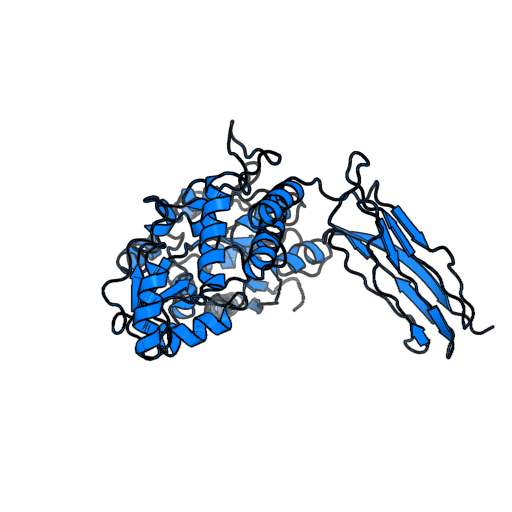67 N N . ALA A 1 113 ? 25.871 -9.148 -17.765 1.00 10.83 109 ALA A N 1
ATOM 868 C CA . ALA A 1 113 ? 24.740 -8.362 -17.256 1.00 11.32 109 ALA A CA 1
ATOM 869 C C . ALA A 1 113 ? 24.065 -9.048 -16.105 1.00 10.55 109 ALA A C 1
ATOM 870 O O . ALA A 1 113 ? 24.056 -10.264 -15.991 1.00 13.17 109 ALA A O 1
ATOM 872 N N . VAL A 1 114 ? 23.489 -8.247 -15.252 1.00 11.06 110 VAL A N 1
ATOM 873 C CA . VAL A 1 114 ? 22.801 -8.674 -14.056 1.00 11.56 110 VAL A CA 1
ATOM 874 C C . VAL A 1 114 ? 21.308 -8.636 -14.299 1.00 10.86 110 VAL A C 1
ATOM 875 O O . VAL A 1 114 ? 20.749 -7.586 -14.664 1.00 12.55 110 VAL A O 1
ATOM 879 N N . GLU A 1 115 ? 20.690 -9.783 -14.093 1.00 10.86 111 GLU A N 1
ATOM 880 C CA . GLU A 1 115 ? 19.278 -9.998 -14.319 1.00 12.35 111 GLU A CA 1
ATOM 881 C C . GLU A 1 115 ? 18.528 -10.341 -13.052 1.00 10.04 111 GLU A C 1
ATOM 882 O O . GLU A 1 115 ? 18.926 -11.210 -12.293 1.00 12.92 111 GLU A O 1
ATOM 888 N N . ALA A 1 116 ? 17.425 -9.641 -12.836 1.00 10.80 112 ALA A N 1
ATOM 889 C CA . ALA A 1 116 ? 16.464 -10.006 -11.793 1.00 10.81 112 ALA A CA 1
ATOM 890 C C . ALA A 1 116 ? 15.096 -9.806 -12.377 1.00 10.70 112 ALA A C 1
ATOM 891 O O . ALA A 1 116 ? 14.862 -8.904 -13.165 1.00 11.50 112 ALA A O 1
ATOM 893 N N . LEU A 1 117 ? 14.182 -10.655 -11.959 1.00 10.26 113 LEU A N 1
ATOM 894 C CA . LEU A 1 117 ? 12.748 -10.498 -12.233 1.00 10.24 113 LEU A CA 1
ATOM 895 C C . LEU A 1 117 ? 12.181 -9.304 -11.507 1.00 10.06 113 LEU A C 1
ATOM 896 O O . LEU A 1 117 ? 12.550 -8.999 -10.376 1.00 11.60 113 LEU A O 1
ATOM 901 N N . SER A 1 118 ? 11.237 -8.630 -12.190 1.00 9.41 114 SER A N 1
ATOM 902 C CA . SER A 1 118 ? 10.446 -7.595 -11.597 1.00 10.50 114 SER A CA 1
ATOM 903 C C . SER A 1 118 ? 8.965 -7.848 -11.876 1.00 10.57 114 SER A C 1
ATOM 904 O O . SER A 1 118 ? 8.580 -8.640 -12.718 1.00 10.78 114 SER A O 1
ATOM 907 N N . LEU A 1 119 ? 8.147 -7.075 -11.171 1.00 11.20 115 LEU A N 1
ATOM 908 C CA . LEU A 1 119 ? 6.706 -6.964 -11.460 1.00 11.55 115 LEU A CA 1
ATOM 909 C C . LEU A 1 119 ? 6.553 -5.953 -12.589 1.00 11.08 115 LEU A C 1
ATOM 910 O O . LEU A 1 119 ? 6.911 -4.781 -12.459 1.00 13.35 115 LEU A O 1
ATOM 915 N N . ILE A 1 120 ? 5.950 -6.395 -13.672 1.00 10.70 116 ILE A N 1
ATOM 916 C CA . ILE A 1 120 ? 5.669 -5.540 -14.799 1.00 10.59 116 ILE A CA 1
ATOM 917 C C . ILE A 1 120 ? 4.145 -5.354 -14.806 1.00 10.45 116 ILE A C 1
ATOM 918 O O . ILE A 1 120 ? 3.404 -6.285 -14.716 1.00 11.54 116 ILE A O 1
ATOM 923 N N . TYR A 1 121 ? 3.709 -4.105 -14.839 1.00 11.10 117 TYR A N 1
ATOM 924 C CA . TYR A 1 121 ? 2.295 -3.818 -14.734 1.00 11.66 117 TYR A CA 1
ATOM 925 C C . TYR A 1 121 ? 1.835 -2.811 -15.774 1.00 10.90 117 TYR A C 1
ATOM 926 O O . TYR A 1 121 ? 2.580 -2.003 -16.279 1.00 11.59 117 TYR A O 1
ATOM 935 N N . ASN A 1 122 ? 0.572 -2.931 -16.130 1.00 11.42 118 ASN A N 1
ATOM 936 C CA . ASN A 1 122 ? -0.065 -2.063 -17.132 1.00 10.81 118 ASN A CA 1
ATOM 937 C C . ASN A 1 122 ? -0.629 -0.835 -16.411 1.00 12.01 118 ASN A C 1
ATOM 938 O O . ASN A 1 122 ? -1.507 -0.930 -15.571 1.00 13.27 118 ASN A O 1
ATOM 943 N N . LYS A 1 123 ? -0.030 0.307 -16.714 1.00 12.01 119 LYS A N 1
ATOM 944 C CA . LYS A 1 123 ? -0.355 1.584 -16.031 1.00 13.96 119 LYS A CA 1
ATOM 945 C C . LYS A 1 123 ? -1.749 2.073 -16.308 1.00 15.01 119 LYS A C 1
ATOM 946 O O . LYS A 1 123 ? -2.254 2.905 -15.536 1.00 19.93 119 LYS A O 1
ATOM 952 N N . ASP A 1 124 ? -2.338 1.655 -17.418 1.00 13.50 120 ASP A N 1
ATOM 953 C CA . ASP A 1 124 ? -3.721 2.081 -17.729 1.00 14.18 120 ASP A CA 1
ATOM 954 C C . ASP A 1 124 ? -4.727 1.272 -16.908 1.00 15.22 120 ASP A C 1
ATOM 955 O O . ASP A 1 124 ? -5.752 1.766 -16.495 1.00 22.46 120 ASP A O 1
ATOM 960 N N . LEU A 1 125 ? -4.444 0.007 -16.715 1.00 13.50 121 LEU A N 1
ATOM 961 C CA A LEU A 1 125 ? -5.350 -0.975 -16.057 0.50 13.99 121 LEU A CA 1
ATOM 962 C CA B LEU A 1 125 ? -5.330 -0.967 -16.041 0.50 14.24 121 LEU A CA 1
ATOM 963 C C . LEU A 1 125 ? -5.227 -0.923 -14.546 1.00 13.86 121 LEU A C 1
ATOM 964 O O . LEU A 1 125 ? -6.185 -1.174 -13.831 1.00 16.71 121 LEU A O 1
ATOM 973 N N . LEU A 1 126 ? -4.006 -0.670 -14.125 1.00 16.16 122 LEU A N 1
ATOM 974 C CA . LEU A 1 126 ? -3.563 -0.924 -12.791 1.00 18.62 122 LEU A CA 1
ATOM 975 C C . LEU A 1 126 ? -2.374 -0.007 -12.423 1.00 19.70 122 LEU A C 1
ATOM 976 O O . LEU A 1 126 ? -1.263 -0.459 -12.173 1.00 19.46 122 LEU A O 1
ATOM 981 N N . PRO A 1 127 ? -2.597 1.307 -12.420 1.00 18.91 123 PRO A N 1
ATOM 982 C CA . PRO A 1 127 ? -1.517 2.223 -12.086 1.00 23.25 123 PRO A CA 1
ATOM 983 C C . PRO A 1 127 ? -1.067 2.171 -10.628 1.00 23.09 123 PRO A C 1
ATOM 984 O O . PRO A 1 127 ? -0.029 2.669 -10.327 1.00 28.55 123 PRO A O 1
ATOM 988 N N . ASN A 1 128 ? -1.825 1.527 -9.763 1.00 24.13 124 ASN A N 1
ATOM 989 C CA . ASN A 1 128 ? -1.416 1.314 -8.393 1.00 26.81 124 ASN A CA 1
ATOM 990 C C . ASN A 1 128 ? -1.314 -0.157 -8.164 1.00 25.60 124 ASN A C 1
ATOM 991 O O . ASN A 1 128 ? -2.212 -0.738 -7.580 1.00 29.33 124 ASN A O 1
ATOM 996 N N . PRO A 1 129 ? -0.206 -0.772 -8.585 1.00 24.90 125 PRO A N 1
ATOM 997 C CA . PRO A 1 129 ? -0.001 -2.197 -8.454 1.00 25.23 125 PRO A CA 1
ATOM 998 C C . PRO A 1 129 ? 0.095 -2.642 -6.989 1.00 19.76 125 PRO A C 1
ATOM 999 O O . PRO A 1 129 ? 0.525 -1.863 -6.119 1.00 24.79 125 PRO A O 1
ATOM 1003 N N . PRO A 1 130 ? -0.320 -3.873 -6.705 1.00 24.01 126 PRO A N 1
ATOM 1004 C CA . PRO A 1 130 ? -0.394 -4.374 -5.352 1.00 22.82 126 PRO A CA 1
ATOM 1005 C C . PRO A 1 130 ? 0.938 -4.530 -4.714 1.00 25.78 126 PRO A C 1
ATOM 1006 O O . PRO A 1 130 ? 1.951 -4.784 -5.357 1.00 25.81 126 PRO A O 1
ATOM 1010 N N . LYS A 1 131 ? 0.828 -4.344 -3.421 1.00 27.54 127 LYS A N 1
ATOM 1011 C CA . LYS A 1 131 ? 1.940 -4.397 -2.490 1.00 27.82 127 LYS A CA 1
ATOM 1012 C C . LYS A 1 131 ? 2.273 -5.787 -2.123 1.00 22.78 127 LYS A C 1
ATOM 1013 O O . LYS A 1 131 ? 3.422 -6.092 -1.871 1.00 25.59 127 LYS A O 1
ATOM 1015 N N . THR A 1 132 ? 1.226 -6.565 -2.013 1.00 23.29 128 THR A N 1
ATOM 1016 C CA . THR A 1 132 ? 1.237 -7.959 -1.545 1.00 22.45 128 THR A CA 1
ATOM 1017 C C . THR A 1 132 ? 0.710 -8.874 -2.561 1.00 20.92 128 THR A C 1
ATOM 1018 O O . THR A 1 132 ? -0.187 -8.539 -3.326 1.00 22.00 128 THR A O 1
ATOM 1022 N N . TRP A 1 133 ? 1.243 -10.057 -2.521 1.00 20.93 129 TRP A N 1
ATOM 1023 C CA . TRP A 1 133 ? 0.701 -11.190 -3.257 1.00 19.66 129 TRP A CA 1
ATOM 1024 C C . TRP A 1 133 ? -0.736 -11.539 -2.877 1.00 22.49 129 TRP A C 1
ATOM 1025 O O . TRP A 1 133 ? -1.579 -11.862 -3.680 1.00 24.23 129 TRP A O 1
ATOM 1036 N N . GLU A 1 134 ? -0.982 -11.574 -1.597 1.00 23.73 130 GLU A N 1
ATOM 1037 C CA . GLU A 1 134 ? -2.227 -12.248 -1.092 1.00 21.06 130 GLU A CA 1
ATOM 1038 C C . GLU A 1 134 ? -3.543 -11.532 -1.443 1.00 20.77 130 GLU A C 1
ATOM 1039 O O . GLU A 1 134 ? -4.623 -12.103 -1.415 1.00 23.01 130 GLU A O 1
ATOM 1045 N N . GLU A 1 135 ? -3.503 -10.233 -1.673 1.00 22.43 131 GLU A N 1
ATOM 1046 C CA . GLU A 1 135 ? -4.582 -9.478 -2.328 1.00 19.56 131 GLU A CA 1
ATOM 1047 C C . GLU A 1 135 ? -4.834 -9.701 -3.847 1.00 21.82 131 GLU A C 1
ATOM 1048 O O . GLU A 1 135 ? -5.829 -9.279 -4.412 1.00 24.39 131 GLU A O 1
ATOM 1054 N N . ILE A 1 136 ? -3.853 -10.234 -4.525 1.00 22.61 132 ILE A N 1
ATOM 1055 C CA . ILE A 1 136 ? -4.018 -10.500 -5.962 1.00 19.85 132 ILE A CA 1
ATOM 1056 C C . ILE A 1 136 ? -5.349 -11.264 -6.239 1.00 21.19 132 ILE A C 1
ATOM 1057 O O . ILE A 1 136 ? -6.022 -10.914 -7.202 1.00 22.63 132 ILE A O 1
ATOM 1062 N N . PRO A 1 137 ? -5.776 -12.251 -5.410 1.00 24.61 133 PRO A N 1
ATOM 1063 C CA . PRO A 1 137 ? -7.013 -12.942 -5.810 1.00 25.43 133 PRO A CA 1
ATOM 1064 C C . PRO A 1 137 ? -8.259 -12.064 -5.850 1.00 25.12 133 PRO A C 1
ATOM 1065 O O . PRO A 1 137 ? -9.036 -12.086 -6.768 1.00 25.91 133 PRO A O 1
ATOM 1069 N N . ALA A 1 138 ? -8.395 -11.235 -4.864 1.00 24.33 134 ALA A N 1
ATOM 1070 C CA . ALA A 1 138 ? -9.517 -10.301 -4.825 1.00 21.31 134 ALA A CA 1
ATOM 1071 C C . ALA A 1 138 ? -9.449 -9.318 -6.000 1.00 21.83 134 ALA A C 1
ATOM 1072 O O . ALA A 1 138 ? -10.431 -8.967 -6.641 1.00 22.80 134 ALA A O 1
ATOM 1074 N N . LEU A 1 139 ? -8.228 -8.954 -6.352 1.00 22.18 135 LEU A N 1
ATOM 1075 C CA . LEU A 1 139 ? -7.936 -7.996 -7.456 1.00 20.81 135 LEU A CA 1
ATOM 1076 C C . LEU A 1 139 ? -8.305 -8.603 -8.846 1.00 19.99 135 LEU A C 1
ATOM 1077 O O . LEU A 1 139 ? -8.893 -7.977 -9.775 1.00 20.42 135 LEU A O 1
ATOM 1082 N N . ASP A 1 140 ? -7.941 -9.854 -8.962 1.00 18.21 136 ASP A N 1
ATOM 1083 C CA . ASP A 1 140 ? -8.329 -10.635 -10.107 1.00 16.27 136 ASP A CA 1
ATOM 1084 C C . ASP A 1 140 ? -9.863 -10.674 -10.261 1.00 16.78 136 ASP A C 1
ATOM 1085 O O . ASP A 1 140 ? -10.434 -10.588 -11.351 1.00 17.22 136 ASP A O 1
ATOM 1090 N N . LYS A 1 141 ? -10.531 -10.731 -9.132 1.00 19.35 137 LYS A N 1
ATOM 1091 C CA . LYS A 1 141 ? -11.997 -10.827 -9.150 1.00 18.81 137 LYS A CA 1
ATOM 1092 C C . LYS A 1 141 ? -12.590 -9.550 -9.778 1.00 19.89 137 LYS A C 1
ATOM 1093 O O . LYS A 1 141 ? -13.498 -9.551 -10.608 1.00 19.99 137 LYS A O 1
ATOM 1099 N N . GLU A 1 142 ? -12.052 -8.446 -9.343 1.00 19.58 138 GLU A N 1
ATOM 1100 C CA . GLU A 1 142 ? -12.432 -7.105 -9.813 1.00 21.82 138 GLU A CA 1
ATOM 1101 C C . GLU A 1 142 ? -12.161 -6.974 -11.347 1.00 18.63 138 GLU A C 1
ATOM 1102 O O . GLU A 1 142 ? -13.003 -6.604 -12.150 1.00 20.00 138 GLU A O 1
ATOM 1108 N N . LEU A 1 143 ? -10.958 -7.353 -11.735 1.00 17.23 139 LEU A N 1
ATOM 1109 C CA . LEU A 1 143 ? -10.554 -7.274 -13.141 1.00 15.39 139 LEU A CA 1
ATOM 1110 C C . LEU A 1 143 ? -11.361 -8.206 -14.075 1.00 13.57 139 LEU A C 1
ATOM 1111 O O . LEU A 1 143 ? -11.700 -7.868 -15.203 1.00 13.09 139 LEU A O 1
ATOM 1116 N N . LYS A 1 144 ? -11.645 -9.396 -13.594 1.00 14.00 140 LYS A N 1
ATOM 1117 C CA . LYS A 1 144 ? -12.423 -10.368 -14.377 1.00 14.15 140 LYS A CA 1
ATOM 1118 C C . LYS A 1 144 ? -13.800 -9.848 -14.712 1.00 14.56 140 LYS A C 1
ATOM 1119 O O . LYS A 1 144 ? -14.353 -10.158 -15.751 1.00 16.69 140 LYS A O 1
ATOM 1125 N N . ALA A 1 145 ? -14.329 -9.036 -13.833 1.00 13.64 141 ALA A N 1
ATOM 1126 C CA . ALA A 1 145 ? -15.677 -8.423 -14.017 1.00 15.18 141 ALA A CA 1
ATOM 1127 C C . ALA A 1 145 ? -15.665 -7.317 -15.063 1.00 13.60 141 ALA A C 1
ATOM 1128 O O . ALA A 1 145 ? -16.711 -6.782 -15.434 1.00 13.92 141 ALA A O 1
ATOM 1130 N N . LYS A 1 146 ? -14.476 -7.006 -15.570 1.00 13.12 142 LYS A N 1
ATOM 1131 C CA . LYS A 1 146 ? -14.283 -6.022 -16.677 1.00 12.79 142 LYS A CA 1
ATOM 1132 C C . LYS A 1 146 ? -13.382 -6.568 -17.783 1.00 11.91 142 LYS A C 1
ATOM 1133 O O . LYS A 1 146 ? -12.699 -5.851 -18.492 1.00 13.22 142 LYS A O 1
ATOM 1139 N N . GLY A 1 147 ? -13.397 -7.893 -17.915 1.00 12.88 143 GLY A N 1
ATOM 1140 C CA . GLY A 1 147 ? -12.772 -8.590 -19.028 1.00 12.79 143 GLY A CA 1
ATOM 1141 C C . GLY A 1 147 ? -11.266 -8.788 -18.990 1.00 12.67 143 GLY A C 1
ATOM 1142 O O . GLY A 1 147 ? -10.665 -9.059 -20.004 1.00 15.98 143 GLY A O 1
ATOM 1143 N N . LYS A 1 148 ? -10.696 -8.636 -17.819 1.00 12.17 144 LYS A N 1
ATOM 1144 C CA . LYS A 1 148 ? -9.246 -8.685 -17.616 1.00 12.40 144 LYS A CA 1
ATOM 1145 C C . LYS A 1 148 ? -8.908 -9.735 -16.572 1.00 12.82 144 LYS A C 1
ATOM 1146 O O . LYS A 1 148 ? -9.770 -10.265 -15.917 1.00 17.05 144 LYS A O 1
ATOM 1152 N N . SER A 1 149 ? -7.625 -9.988 -16.412 1.00 12.85 145 SER A N 1
ATOM 1153 C CA . SER A 1 149 ? -7.123 -10.795 -15.299 1.00 13.77 145 SER A CA 1
ATOM 1154 C C . SER A 1 149 ? -6.080 -9.975 -14.582 1.00 12.95 145 SER A C 1
ATOM 1155 O O . SER A 1 149 ? -5.527 -9.066 -15.148 1.00 12.35 145 SER A O 1
ATOM 1158 N N . ALA A 1 150 ? -5.767 -10.373 -13.359 1.00 13.14 146 ALA A N 1
ATOM 1159 C CA . ALA A 1 150 ? -4.743 -9.671 -12.580 1.00 12.85 146 ALA A CA 1
ATOM 1160 C C . ALA A 1 150 ? -3.290 -9.956 -13.012 1.00 11.73 146 ALA A C 1
ATOM 1161 O O . ALA A 1 150 ? -2.479 -9.039 -13.156 1.00 13.36 146 ALA A O 1
ATOM 1163 N N . LEU A 1 151 ? -2.976 -11.222 -13.179 1.00 12.61 147 LEU A N 1
ATOM 1164 C CA . LEU A 1 151 ? -1.573 -11.664 -13.258 1.00 12.14 147 LEU A CA 1
ATOM 1165 C C . LEU A 1 151 ? -1.420 -12.905 -14.089 1.00 12.29 147 LEU A C 1
ATOM 1166 O O . LEU A 1 151 ? -2.091 -13.883 -13.847 1.00 15.68 147 LEU A O 1
ATOM 1171 N N . MET A 1 152 ? -0.480 -12.862 -15.029 1.00 12.00 148 MET A N 1
ATOM 1172 C CA A MET A 1 152 ? -0.046 -14.066 -15.750 0.50 11.89 148 MET A CA 1
ATOM 1173 C CA B MET A 1 152 ? -0.041 -14.062 -15.762 0.50 12.02 148 MET A CA 1
ATOM 1174 C C . MET A 1 152 ? 1.448 -14.068 -15.853 1.00 11.68 148 MET A C 1
ATOM 1175 O O . MET A 1 152 ? 2.045 -13.078 -16.222 1.00 12.89 148 MET A O 1
ATOM 1184 N N . PHE A 1 153 ? 2.042 -15.207 -15.552 1.00 11.93 149 PHE A N 1
ATOM 1185 C CA . PHE A 1 153 ? 3.497 -15.397 -15.643 1.00 11.36 149 PHE A CA 1
ATOM 1186 C C . PHE A 1 153 ? 3.765 -16.866 -15.917 1.00 11.51 149 PHE A C 1
ATOM 1187 O O . PHE A 1 153 ? 2.919 -17.741 -15.695 1.00 13.09 149 PHE A O 1
ATOM 1195 N N . ASN A 1 154 ? 4.994 -17.142 -16.351 1.00 11.43 150 ASN A N 1
ATOM 1196 C CA . ASN A 1 154 ? 5.419 -18.475 -16.731 1.00 11.64 150 ASN A CA 1
ATOM 1197 C C . ASN A 1 154 ? 5.530 -19.398 -15.517 1.00 13.39 150 ASN A C 1
ATOM 1198 O O . ASN A 1 154 ? 6.525 -19.417 -14.830 1.00 17.58 150 ASN A O 1
ATOM 1203 N N . LEU A 1 155 ? 4.539 -20.238 -15.353 1.00 14.46 151 LEU A N 1
ATOM 1204 C CA . LEU A 1 155 ? 4.531 -21.295 -14.296 1.00 15.54 151 LEU A CA 1
ATOM 1205 C C . LEU A 1 155 ? 5.323 -22.519 -14.599 1.00 17.17 151 LEU A C 1
ATOM 1206 O O . LEU A 1 155 ? 5.549 -23.342 -13.736 1.00 24.97 151 LEU A O 1
ATOM 1211 N N . GLN A 1 156 ? 5.772 -22.638 -15.827 1.00 15.11 152 GLN A N 1
ATOM 1212 C CA . GLN A 1 156 ? 6.474 -23.863 -16.291 1.00 15.84 152 GLN A CA 1
ATOM 1213 C C . GLN A 1 156 ? 7.973 -23.853 -16.029 1.00 15.49 152 GLN A C 1
ATOM 1214 O O . GLN A 1 156 ? 8.641 -24.876 -16.166 1.00 19.92 152 GLN A O 1
ATOM 1220 N N . GLU A 1 157 ? 8.513 -22.693 -15.685 1.00 13.98 153 GLU A N 1
ATOM 1221 C CA . GLU A 1 157 ? 9.926 -22.550 -15.318 1.00 12.93 153 GLU A CA 1
ATOM 1222 C C . GLU A 1 157 ? 10.034 -22.073 -13.881 1.00 12.34 153 GLU A C 1
ATOM 1223 O O . GLU A 1 157 ? 9.485 -21.005 -13.562 1.00 12.87 153 GLU A O 1
ATOM 1229 N N . PRO A 1 158 ? 10.743 -22.829 -13.021 1.00 11.52 154 PRO A N 1
ATOM 1230 C CA . PRO A 1 158 ? 10.797 -22.499 -11.591 1.00 12.83 154 PRO A CA 1
ATOM 1231 C C . PRO A 1 158 ? 11.449 -21.171 -11.254 1.00 12.25 154 PRO A C 1
ATOM 1232 O O . PRO A 1 158 ? 11.192 -20.616 -10.213 1.00 14.32 154 PRO A O 1
ATOM 1236 N N . TYR A 1 159 ? 12.252 -20.650 -12.156 1.00 10.95 155 TYR A N 1
ATOM 1237 C CA . TYR A 1 159 ? 12.831 -19.312 -12.030 1.00 10.93 155 TYR A CA 1
ATOM 1238 C C . TYR A 1 159 ? 11.772 -18.270 -11.642 1.00 10.43 155 TYR A C 1
ATOM 1239 O O . TYR A 1 159 ? 12.010 -17.376 -10.857 1.00 10.26 155 TYR A O 1
ATOM 1248 N N . PHE A 1 160 ? 10.607 -18.386 -12.245 1.00 10.42 156 PHE A N 1
ATOM 1249 C CA . PHE A 1 160 ? 9.546 -17.365 -12.126 1.00 10.46 156 PHE A CA 1
ATOM 1250 C C . PHE A 1 160 ? 8.715 -17.460 -10.836 1.00 10.75 156 PHE A C 1
ATOM 1251 O O . PHE A 1 160 ? 8.185 -16.477 -10.369 1.00 12.33 156 PHE A O 1
ATOM 1259 N N . THR A 1 161 ? 8.674 -18.654 -10.265 1.00 11.64 157 THR A N 1
ATOM 1260 C CA A THR A 1 161 ? 7.946 -18.949 -9.013 0.50 12.90 157 THR A CA 1
ATOM 1261 C CA B THR A 1 161 ? 7.957 -18.933 -9.010 0.50 13.01 157 THR A CA 1
ATOM 1262 C C . THR A 1 161 ? 8.858 -18.867 -7.779 1.00 12.68 157 THR A C 1
ATOM 1263 O O . THR A 1 161 ? 8.419 -18.620 -6.668 1.00 14.43 157 THR A O 1
ATOM 1270 N N . TRP A 1 162 ? 10.145 -19.069 -8.000 1.00 12.78 158 TRP A N 1
ATOM 1271 C CA . TRP A 1 162 ? 11.126 -18.984 -6.888 1.00 12.46 158 TRP A CA 1
ATOM 1272 C C . TRP A 1 162 ? 11.033 -17.729 -6.026 1.00 12.28 158 TRP A C 1
ATOM 1273 O O . TRP A 1 162 ? 11.187 -17.811 -4.816 1.00 13.87 158 TRP A O 1
ATOM 1284 N N . PRO A 1 163 ? 10.800 -16.545 -6.617 1.00 12.32 159 PRO A N 1
ATOM 1285 C CA . PRO A 1 163 ? 10.786 -15.399 -5.734 1.00 12.95 159 PRO A CA 1
ATOM 1286 C C . PRO A 1 163 ? 9.733 -15.483 -4.617 1.00 12.68 159 PRO A C 1
ATOM 1287 O O . PRO A 1 163 ? 9.928 -15.013 -3.503 1.00 15.01 159 PRO A O 1
ATOM 1291 N N . LEU A 1 164 ? 8.615 -16.066 -4.976 1.00 13.65 160 LEU A N 1
ATOM 1292 C CA . LEU A 1 164 ? 7.509 -16.346 -4.037 1.00 15.26 160 LEU A CA 1
ATOM 1293 C C . LEU A 1 164 ? 7.866 -17.461 -3.036 1.00 14.95 160 LEU A C 1
ATOM 1294 O O . LEU A 1 164 ? 7.620 -17.325 -1.814 1.00 18.22 160 LEU A O 1
ATOM 1299 N N . ILE A 1 165 ? 8.421 -18.551 -3.519 1.00 15.78 161 ILE A N 1
ATOM 1300 C CA . ILE A 1 165 ? 8.843 -19.674 -2.653 1.00 16.55 161 ILE A CA 1
ATOM 1301 C C . ILE A 1 165 ? 9.862 -19.233 -1.616 1.00 15.89 161 ILE A C 1
ATOM 1302 O O . ILE A 1 165 ? 9.837 -19.619 -0.444 1.00 20.97 161 ILE A O 1
ATOM 1307 N N . ALA A 1 166 ? 10.753 -18.364 -2.060 1.00 16.27 162 ALA A N 1
ATOM 1308 C CA . ALA A 1 166 ? 11.829 -17.815 -1.198 1.00 15.76 162 ALA A CA 1
ATOM 1309 C C . ALA A 1 166 ? 11.413 -16.678 -0.247 1.00 16.14 162 ALA A C 1
ATOM 1310 O O . ALA A 1 166 ? 12.081 -16.415 0.732 1.00 18.35 162 ALA A O 1
ATOM 1312 N N . ALA A 1 167 ? 10.291 -16.038 -0.535 1.00 16.85 163 ALA A N 1
ATOM 1313 C CA . ALA A 1 167 ? 9.884 -14.802 0.187 1.00 17.35 163 ALA A CA 1
ATOM 1314 C C . ALA A 1 167 ? 9.891 -14.992 1.724 1.00 18.92 163 ALA A C 1
ATOM 1315 O O . ALA A 1 167 ? 10.460 -14.185 2.466 1.00 20.14 163 ALA A O 1
ATOM 1317 N N . ASP A 1 168 ? 9.261 -16.084 2.131 1.00 19.56 164 ASP A N 1
ATOM 1318 C CA . ASP A 1 168 ? 9.087 -16.370 3.582 1.00 20.99 164 ASP A CA 1
ATOM 1319 C C . ASP A 1 168 ? 10.020 -17.451 4.096 1.00 19.79 164 ASP A C 1
ATOM 1320 O O . ASP A 1 168 ? 9.804 -18.058 5.120 1.00 25.67 164 ASP A O 1
ATOM 1325 N N . GLY A 1 169 ? 11.082 -17.658 3.341 1.00 20.12 165 GLY A N 1
ATOM 1326 C CA . GLY A 1 169 ? 12.259 -18.407 3.849 1.00 20.15 165 GLY A CA 1
ATOM 1327 C C . GLY A 1 169 ? 12.828 -19.593 3.109 1.00 20.10 165 GLY A C 1
ATOM 1328 O O . GLY A 1 169 ? 13.828 -20.184 3.514 1.00 20.91 165 GLY A O 1
ATOM 1329 N N . GLY A 1 170 ? 12.161 -19.956 2.039 1.00 20.17 166 GLY A N 1
ATOM 1330 C CA . GLY A 1 170 ? 12.646 -21.049 1.194 1.00 18.54 166 GLY A CA 1
ATOM 1331 C C . GLY A 1 170 ? 14.078 -20.719 0.742 1.00 16.56 166 GLY A C 1
ATOM 1332 O O . GLY A 1 170 ? 14.460 -19.581 0.484 1.00 17.25 166 GLY A O 1
ATOM 1333 N N . TYR A 1 171 ? 14.881 -21.742 0.679 1.00 19.02 167 TYR A N 1
ATOM 1334 C CA . TYR A 1 171 ? 16.267 -21.607 0.149 1.00 18.14 167 TYR A CA 1
ATOM 1335 C C . TYR A 1 171 ? 16.667 -22.844 -0.644 1.00 17.78 167 TYR A C 1
ATOM 1336 O O . TYR A 1 171 ? 16.051 -23.921 -0.517 1.00 18.50 167 TYR A O 1
ATOM 1345 N N . ALA A 1 172 ? 17.685 -22.666 -1.449 1.00 16.25 168 ALA A N 1
ATOM 1346 C CA . ALA A 1 172 ? 18.216 -23.743 -2.286 1.00 16.72 168 ALA A CA 1
ATOM 1347 C C . ALA A 1 172 ? 19.158 -24.613 -1.452 1.00 15.66 168 ALA A C 1
ATOM 1348 O O . ALA A 1 172 ? 18.763 -25.627 -0.916 1.00 19.45 168 ALA A O 1
ATOM 1350 N N . PHE A 1 173 ? 20.401 -24.185 -1.316 1.00 16.96 169 PHE A N 1
ATOM 1351 C CA . PHE A 1 173 ? 21.410 -24.858 -0.474 1.00 17.78 169 PHE A CA 1
ATOM 1352 C C . PHE A 1 173 ? 21.889 -23.905 0.621 1.00 18.38 169 PHE A C 1
ATOM 1353 O O . PHE A 1 173 ? 22.141 -22.728 0.370 1.00 19.07 169 PHE A O 1
ATOM 1361 N N . LYS A 1 174 ? 22.063 -24.445 1.823 1.00 20.35 170 LYS A N 1
ATOM 1362 C CA . LYS A 1 174 ? 22.491 -23.607 2.944 1.00 22.46 170 LYS A CA 1
ATOM 1363 C C . LYS A 1 174 ? 23.947 -23.153 2.777 1.00 23.10 170 LYS A C 1
ATOM 1364 O O . LYS A 1 174 ? 24.794 -23.935 2.467 1.00 23.20 170 LYS A O 1
ATOM 1370 N N . TYR A 1 175 ? 24.222 -21.886 2.967 1.00 25.99 171 TYR A N 1
ATOM 1371 C CA . TYR A 1 175 ? 25.602 -21.403 2.865 1.00 27.00 171 TYR A CA 1
ATOM 1372 C C . TYR A 1 175 ? 26.286 -21.245 4.230 1.00 30.59 171 TYR A C 1
ATOM 1373 O O . TYR A 1 175 ? 25.794 -20.594 5.061 1.00 35.10 171 TYR A O 1
ATOM 1382 N N . ALA A 1 176 ? 27.409 -21.892 4.417 1.00 30.96 172 ALA A N 1
ATOM 1383 C CA . ALA A 1 176 ? 28.080 -21.876 5.720 1.00 38.38 172 ALA A CA 1
ATOM 1384 C C . ALA A 1 176 ? 29.510 -22.302 5.605 1.00 42.48 172 ALA A C 1
ATOM 1385 O O . ALA A 1 176 ? 29.827 -23.193 4.887 1.00 39.49 172 ALA A O 1
ATOM 1387 N N . ALA A 1 177 ? 30.367 -21.626 6.352 1.00 42.67 173 ALA A N 1
ATOM 1388 C CA . ALA A 1 177 ? 31.802 -21.890 6.352 1.00 45.12 173 ALA A CA 1
ATOM 1389 C C . ALA A 1 177 ? 32.462 -21.792 4.997 1.00 43.84 173 ALA A C 1
ATOM 1390 O O . ALA A 1 177 ? 33.277 -22.599 4.648 1.00 47.56 173 ALA A O 1
ATOM 1392 N N . GLY A 1 178 ? 32.110 -20.783 4.227 1.00 45.67 174 GLY A N 1
ATOM 1393 C CA . GLY A 1 178 ? 32.767 -20.551 2.957 1.00 44.47 174 GLY A CA 1
ATOM 1394 C C . GLY A 1 178 ? 32.226 -21.346 1.807 1.00 41.96 174 GLY A C 1
ATOM 1395 O O . GLY A 1 178 ? 32.660 -21.294 0.696 1.00 45.25 174 GLY A O 1
ATOM 1396 N N . LYS A 1 179 ? 31.223 -22.113 2.109 1.00 40.16 175 LYS A N 1
ATOM 1397 C CA . LYS A 1 179 ? 30.624 -22.908 1.059 1.00 36.05 175 LYS A CA 1
ATOM 1398 C C . LYS A 1 179 ? 29.157 -23.270 1.208 1.00 28.82 175 LYS A C 1
ATOM 1399 O O . LYS A 1 179 ? 28.530 -23.145 2.243 1.00 30.05 175 LYS A O 1
ATOM 1405 N N . TYR A 1 180 ? 28.634 -23.712 0.095 1.00 27.40 176 TYR A N 1
ATOM 1406 C CA . TYR A 1 180 ? 27.276 -24.279 0.050 1.00 22.08 176 TYR A CA 1
ATOM 1407 C C . TYR A 1 180 ? 27.250 -25.741 0.472 1.00 25.73 176 TYR A C 1
ATOM 1408 O O . TYR A 1 180 ? 28.007 -26.566 -0.013 1.00 31.66 176 TYR A O 1
ATOM 1417 N N . ASP A 1 181 ? 26.368 -26.018 1.415 1.00 23.70 177 ASP A N 1
ATOM 1418 C CA . ASP A 1 181 ? 26.122 -27.402 1.879 1.00 23.60 177 ASP A CA 1
ATOM 1419 C C . ASP A 1 181 ? 25.102 -28.094 0.971 1.00 23.26 177 ASP A C 1
ATOM 1420 O O . ASP A 1 181 ? 23.904 -27.850 1.066 1.00 23.86 177 ASP A O 1
ATOM 1425 N N . ILE A 1 182 ? 25.626 -28.964 0.126 1.00 23.39 178 ILE A N 1
ATOM 1426 C CA . ILE A 1 182 ? 24.862 -29.633 -0.975 1.00 22.25 178 ILE A CA 1
ATOM 1427 C C . ILE A 1 182 ? 23.830 -30.641 -0.483 1.00 21.17 178 ILE A C 1
ATOM 1428 O O . ILE A 1 182 ? 23.004 -31.123 -1.249 1.00 23.30 178 ILE A O 1
ATOM 1433 N N . LYS A 1 183 ? 23.944 -30.968 0.798 1.00 22.75 179 LYS A N 1
ATOM 1434 C CA . LYS A 1 183 ? 22.956 -31.893 1.452 1.00 23.13 179 LYS A CA 1
ATOM 1435 C C . LYS A 1 183 ? 21.938 -31.175 2.317 1.00 25.67 179 LYS A C 1
ATOM 1436 O O . LYS A 1 183 ? 21.066 -31.793 2.902 1.00 30.98 179 LYS A O 1
ATOM 1442 N N . ASP A 1 184 ? 22.105 -29.868 2.405 1.00 25.34 180 ASP A N 1
ATOM 1443 C CA . ASP A 1 184 ? 21.220 -28.994 3.224 1.00 25.23 180 ASP A CA 1
ATOM 1444 C C . ASP A 1 184 ? 20.368 -28.119 2.299 1.00 24.22 180 ASP A C 1
ATOM 1445 O O . ASP A 1 184 ? 20.731 -27.001 1.958 1.00 23.01 180 ASP A O 1
ATOM 1450 N N . VAL A 1 185 ? 19.246 -28.688 1.908 1.00 23.12 181 VAL A N 1
ATOM 1451 C CA . VAL A 1 185 ? 18.335 -28.068 0.915 1.00 22.12 181 VAL A CA 1
ATOM 1452 C C . VAL A 1 185 ? 17.073 -27.505 1.578 1.00 23.90 181 VAL A C 1
ATOM 1453 O O . VAL A 1 185 ? 16.450 -28.139 2.392 1.00 29.54 181 VAL A O 1
ATOM 1457 N N . GLY A 1 186 ? 16.744 -26.278 1.210 1.00 22.29 182 GLY A N 1
ATOM 1458 C CA . GLY A 1 186 ? 15.714 -25.490 1.932 1.00 23.63 182 GLY A CA 1
ATOM 1459 C C . GLY A 1 186 ? 14.361 -25.310 1.258 1.00 24.63 182 GLY A C 1
ATOM 1460 O O . GLY A 1 186 ? 13.625 -24.357 1.528 1.00 25.52 182 GLY A O 1
ATOM 1461 N N . VAL A 1 187 ? 14.076 -26.214 0.344 1.00 23.41 183 VAL A N 1
ATOM 1462 C CA . VAL A 1 187 ? 12.894 -26.117 -0.536 1.00 24.74 183 VAL A CA 1
ATOM 1463 C C . VAL A 1 187 ? 11.643 -26.626 0.151 1.00 24.55 183 VAL A C 1
ATOM 1464 O O . VAL A 1 187 ? 10.544 -26.429 -0.328 1.00 26.57 183 VAL A O 1
ATOM 1468 N N . ASP A 1 188 ? 11.818 -27.295 1.273 1.00 26.27 184 ASP A N 1
ATOM 1469 C CA . ASP A 1 188 ? 10.677 -27.941 1.962 1.00 29.37 184 ASP A CA 1
ATOM 1470 C C . ASP A 1 188 ? 10.443 -27.362 3.341 1.00 25.51 184 ASP A C 1
ATOM 1471 O O . ASP A 1 188 ? 9.747 -27.971 4.163 1.00 33.05 184 ASP A O 1
ATOM 1476 N N . ASN A 1 189 ? 11.048 -26.213 3.610 1.00 26.46 185 ASN A N 1
ATOM 1477 C CA . ASN A 1 189 ? 10.835 -25.529 4.908 1.00 26.70 185 ASN A CA 1
ATOM 1478 C C . ASN A 1 189 ? 9.444 -24.886 4.924 1.00 26.93 185 ASN A C 1
ATOM 1479 O O . ASN A 1 189 ? 8.734 -24.806 3.927 1.00 28.07 185 ASN A O 1
ATOM 1484 N N . ALA A 1 190 ? 9.064 -24.410 6.080 1.00 29.86 186 ALA A N 1
ATOM 1485 C CA . ALA A 1 190 ? 7.745 -23.774 6.280 1.00 31.31 186 ALA A CA 1
ATOM 1486 C C . ALA A 1 190 ? 7.447 -22.650 5.266 1.00 25.60 186 ALA A C 1
ATOM 1487 O O . ALA A 1 190 ? 6.367 -22.560 4.695 1.00 27.54 186 ALA A O 1
ATOM 1489 N N . GLY A 1 191 ? 8.443 -21.800 5.092 1.00 29.60 187 GLY A N 1
ATOM 1490 C CA . GLY A 1 191 ? 8.392 -20.588 4.230 1.00 25.99 187 GLY A CA 1
ATOM 1491 C C . GLY A 1 191 ? 8.120 -20.927 2.765 1.00 26.49 187 GLY A C 1
ATOM 1492 O O . GLY A 1 191 ? 7.328 -20.281 2.093 1.00 26.06 187 GLY A O 1
ATOM 1493 N N . ALA A 1 192 ? 8.809 -21.976 2.312 1.00 23.71 188 ALA A N 1
ATOM 1494 C CA . ALA A 1 192 ? 8.695 -22.579 0.915 1.00 23.72 188 ALA A CA 1
ATOM 1495 C C . ALA A 1 192 ? 7.337 -23.276 0.648 1.00 24.44 188 ALA A C 1
ATOM 1496 O O . ALA A 1 192 ? 6.713 -23.199 -0.442 1.00 27.00 188 ALA A O 1
ATOM 1498 N N . LYS A 1 193 ? 6.864 -23.938 1.670 1.00 26.65 189 LYS A N 1
ATOM 1499 C CA . LYS A 1 193 ? 5.598 -24.700 1.511 1.00 25.99 189 LYS A CA 1
ATOM 1500 C C . LYS A 1 193 ? 4.472 -23.725 1.394 1.00 29.05 189 LYS A C 1
ATOM 1501 O O . LYS A 1 193 ? 3.498 -23.873 0.662 1.00 29.64 189 LYS A O 1
ATOM 1507 N N . ALA A 1 194 ? 4.627 -22.708 2.197 1.00 23.35 190 ALA A N 1
ATOM 1508 C CA . ALA A 1 194 ? 3.629 -21.618 2.212 1.00 28.87 190 ALA A CA 1
ATOM 1509 C C . ALA A 1 194 ? 3.517 -20.924 0.865 1.00 24.53 190 ALA A C 1
ATOM 1510 O O . ALA A 1 194 ? 2.448 -20.795 0.296 1.00 29.18 190 ALA A O 1
ATOM 1512 N N . GLY A 1 195 ? 4.660 -20.420 0.417 1.00 25.39 191 GLY A N 1
ATOM 1513 C CA . GLY A 1 195 ? 4.734 -19.623 -0.839 1.00 25.43 191 GLY A CA 1
ATOM 1514 C C . GLY A 1 195 ? 4.083 -20.443 -1.941 1.00 22.44 191 GLY A C 1
ATOM 1515 O O . GLY A 1 195 ? 3.266 -19.966 -2.733 1.00 25.64 191 GLY A O 1
ATOM 1516 N N . LEU A 1 196 ? 4.481 -21.684 -2.008 1.00 23.94 192 LEU A N 1
ATOM 1517 C CA . LEU A 1 196 ? 3.941 -22.643 -3.019 1.00 23.23 192 LEU A CA 1
ATOM 1518 C C . LEU A 1 196 ? 2.423 -22.854 -2.802 1.00 24.93 192 LEU A C 1
ATOM 1519 O O . LEU A 1 196 ? 1.610 -22.671 -3.668 1.00 27.12 192 LEU A O 1
ATOM 1524 N N . THR A 1 197 ? 2.053 -23.180 -1.591 1.00 25.06 193 THR A N 1
ATOM 1525 C CA . THR A 1 197 ? 0.620 -23.269 -1.237 1.00 25.94 193 THR A CA 1
ATOM 1526 C C . THR A 1 197 ? -0.191 -22.097 -1.762 1.00 28.68 193 THR A C 1
ATOM 1527 O O . THR A 1 197 ? -1.318 -22.236 -2.282 1.00 30.82 193 THR A O 1
ATOM 1531 N N . PHE A 1 198 ? 0.373 -20.926 -1.580 1.00 27.61 194 PHE A N 1
ATOM 1532 C CA . PHE A 1 198 ? -0.291 -19.681 -2.006 1.00 28.57 194 PHE A CA 1
ATOM 1533 C C . PHE A 1 198 ? -0.566 -19.651 -3.511 1.00 27.56 194 PHE A C 1
ATOM 1534 O O . PHE A 1 198 ? -1.652 -19.300 -3.989 1.00 27.97 194 PHE A O 1
ATOM 1542 N N . LEU A 1 199 ? 0.449 -19.996 -4.255 1.00 26.48 195 LEU A N 1
ATOM 1543 C CA . LEU A 1 199 ? 0.327 -20.079 -5.711 1.00 25.13 195 LEU A CA 1
ATOM 1544 C C . LEU A 1 199 ? -0.762 -21.079 -6.062 1.00 25.17 195 LEU A C 1
ATOM 1545 O O . LEU A 1 199 ? -1.631 -20.857 -6.896 1.00 26.58 195 LEU A O 1
ATOM 1550 N N . VAL A 1 200 ? -0.721 -22.175 -5.346 1.00 24.43 196 VAL A N 1
ATOM 1551 C CA . VAL A 1 200 ? -1.650 -23.329 -5.613 1.00 24.10 196 VAL A CA 1
ATOM 1552 C C . VAL A 1 200 ? -3.111 -22.924 -5.353 1.00 26.33 196 VAL A C 1
ATOM 1553 O O . VAL A 1 200 ? -4.010 -23.287 -6.069 1.00 27.36 196 VAL A O 1
ATOM 1557 N N . ASP A 1 201 ? -3.283 -22.097 -4.349 1.00 26.72 197 ASP A N 1
ATOM 1558 C CA . ASP A 1 201 ? -4.596 -21.581 -3.984 1.00 27.47 197 ASP A CA 1
ATOM 1559 C C . ASP A 1 201 ? -5.053 -20.575 -5.027 1.00 27.39 197 ASP A C 1
ATOM 1560 O O . ASP A 1 201 ? -6.221 -20.426 -5.315 1.00 28.38 197 ASP A O 1
ATOM 1565 N N . LEU A 1 202 ? -4.094 -19.873 -5.599 1.00 27.87 198 LEU A N 1
ATOM 1566 C CA . LEU A 1 202 ? -4.408 -18.848 -6.628 1.00 26.47 198 LEU A CA 1
ATOM 1567 C C . LEU A 1 202 ? -5.055 -19.582 -7.808 1.00 23.55 198 LEU A C 1
ATOM 1568 O O . LEU A 1 202 ? -6.037 -19.136 -8.438 1.00 26.44 198 LEU A O 1
ATOM 1573 N N . ILE A 1 203 ? -4.473 -20.716 -8.089 1.00 24.77 199 ILE A N 1
ATOM 1574 C CA . ILE A 1 203 ? -4.893 -21.592 -9.188 1.00 26.16 199 ILE A CA 1
ATOM 1575 C C . ILE A 1 203 ? -6.309 -22.193 -8.886 1.00 29.11 199 ILE A C 1
ATOM 1576 O O . ILE A 1 203 ? -7.276 -22.010 -9.620 1.00 28.28 199 ILE A O 1
ATOM 1581 N N . LYS A 1 204 ? -6.420 -22.868 -7.759 1.00 28.88 200 LYS A N 1
ATOM 1582 C CA . LYS A 1 204 ? -7.635 -23.643 -7.395 1.00 30.71 200 LYS A CA 1
ATOM 1583 C C . LYS A 1 204 ? -8.843 -22.694 -7.404 1.00 33.47 200 LYS A C 1
ATOM 1584 O O . LYS A 1 204 ? -9.954 -23.043 -7.740 1.00 34.35 200 LYS A O 1
ATOM 1586 N N . ASN A 1 205 ? -8.544 -21.461 -7.065 1.00 27.71 201 ASN A N 1
ATOM 1587 C CA . ASN A 1 205 ? -9.529 -20.327 -7.037 1.00 30.12 201 ASN A CA 1
ATOM 1588 C C . ASN A 1 205 ? -9.722 -19.543 -8.335 1.00 29.35 201 ASN A C 1
ATOM 1589 O O . ASN A 1 205 ? -10.303 -18.431 -8.361 1.00 29.41 201 ASN A O 1
ATOM 1594 N N . LYS A 1 206 ? -9.130 -20.126 -9.358 1.00 26.99 202 LYS A N 1
ATOM 1595 C CA . LYS A 1 206 ? -9.275 -19.709 -10.770 1.00 26.79 202 LYS A CA 1
ATOM 1596 C C . LYS A 1 206 ? -8.755 -18.296 -11.036 1.00 24.96 202 LYS A C 1
ATOM 1597 O O . LYS A 1 206 ? -9.257 -17.559 -11.871 1.00 29.51 202 LYS A O 1
ATOM 1603 N N . HIS A 1 207 ? -7.712 -17.930 -10.321 1.00 23.07 203 HIS A N 1
ATOM 1604 C CA . HIS A 1 207 ? -7.024 -16.641 -10.587 1.00 24.56 203 HIS A CA 1
ATOM 1605 C C . HIS A 1 207 ? -5.883 -16.781 -11.570 1.00 25.74 203 HIS A C 1
ATOM 1606 O O . HIS A 1 207 ? -5.613 -15.927 -12.380 1.00 29.51 203 HIS A O 1
ATOM 1613 N N . MET A 1 208 ? -5.180 -17.862 -11.439 1.00 25.41 204 MET A N 1
ATOM 1614 C CA A MET A 1 208 ? -4.241 -18.338 -12.481 0.25 26.97 204 MET A CA 1
ATOM 1615 C CA B MET A 1 208 ? -4.102 -18.312 -12.389 0.25 25.93 204 MET A CA 1
ATOM 1616 C CA C MET A 1 208 ? -4.276 -18.325 -12.529 0.50 26.78 204 MET A CA 1
ATOM 1617 C C . MET A 1 208 ? -4.570 -19.693 -12.998 1.00 24.84 204 MET A C 1
ATOM 1618 O O . MET A 1 208 ? -5.258 -20.424 -12.386 1.00 24.72 204 MET A O 1
ATOM 1631 N N . ASN A 1 209 ? -4.015 -19.986 -14.145 1.00 26.78 205 ASN A N 1
ATOM 1632 C CA A ASN A 1 209 ? -4.152 -21.299 -14.802 0.50 23.42 205 ASN A CA 1
ATOM 1633 C CA B ASN A 1 209 ? -4.146 -21.292 -14.804 0.50 23.32 205 ASN A CA 1
ATOM 1634 C C . ASN A 1 209 ? -2.824 -22.053 -14.711 1.00 22.61 205 ASN A C 1
ATOM 1635 O O . ASN A 1 209 ? -1.787 -21.545 -15.038 1.00 22.39 205 ASN A O 1
ATOM 1644 N N . ALA A 1 210 ? -2.888 -23.286 -14.262 1.00 24.01 206 ALA A N 1
ATOM 1645 C CA . ALA A 1 210 ? -1.670 -24.134 -14.040 1.00 23.29 206 ALA A CA 1
ATOM 1646 C C . ALA A 1 210 ? -0.827 -24.297 -15.302 1.00 21.18 206 ALA A C 1
ATOM 1647 O O . ALA A 1 210 ? 0.353 -24.533 -15.241 1.00 23.95 206 ALA A O 1
ATOM 1649 N N . ASP A 1 211 ? -1.475 -24.169 -16.433 1.00 21.50 207 ASP A N 1
ATOM 1650 C CA A ASP A 1 211 ? -0.842 -24.366 -17.772 0.50 20.25 207 ASP A CA 1
ATOM 1651 C CA B ASP A 1 211 ? -0.871 -24.361 -17.775 0.50 19.69 207 ASP A CA 1
ATOM 1652 C C . ASP A 1 211 ? -0.166 -23.107 -18.330 1.00 18.28 207 ASP A C 1
ATOM 1653 O O . ASP A 1 211 ? 0.467 -23.119 -19.381 1.00 18.67 207 ASP A O 1
ATOM 1662 N N . THR A 1 212 ? -0.295 -22.008 -17.632 1.00 16.53 208 THR A N 1
ATOM 1663 C CA . THR A 1 212 ? 0.297 -20.755 -18.134 1.00 15.07 208 THR A CA 1
ATOM 1664 C C . THR A 1 212 ? 1.815 -20.920 -18.348 1.00 13.33 208 THR A C 1
ATOM 1665 O O . THR A 1 212 ? 2.528 -21.326 -17.470 1.00 14.73 208 THR A O 1
ATOM 1669 N N . ASP A 1 213 ? 2.260 -20.560 -19.543 1.00 13.38 209 ASP A N 1
ATOM 1670 C CA . ASP A 1 213 ? 3.659 -20.633 -19.966 1.00 13.33 209 ASP A CA 1
ATOM 1671 C C . ASP A 1 213 ? 4.162 -19.226 -20.373 1.00 12.20 209 ASP A C 1
ATOM 1672 O O . ASP A 1 213 ? 3.478 -18.227 -20.240 1.00 11.88 209 ASP A O 1
ATOM 1677 N N . TYR A 1 214 ? 5.377 -19.173 -20.870 1.00 12.01 210 TYR A N 1
ATOM 1678 C CA . TYR A 1 214 ? 5.985 -17.892 -21.236 1.00 11.45 210 TYR A CA 1
ATOM 1679 C C . TYR A 1 214 ? 5.170 -17.162 -22.292 1.00 10.11 210 TYR A C 1
ATOM 1680 O O . TYR A 1 214 ? 4.882 -15.979 -22.198 1.00 10.97 210 TYR A O 1
ATOM 1689 N N . SER A 1 215 ? 4.809 -17.921 -23.326 1.00 11.84 211 SER A N 1
ATOM 1690 C CA . SER A 1 215 ? 4.123 -17.299 -24.470 1.00 12.35 211 SER A CA 1
ATOM 1691 C C . SER A 1 215 ? 2.697 -16.854 -24.118 1.00 10.69 211 SER A C 1
ATOM 1692 O O . SER A 1 215 ? 2.236 -15.834 -24.576 1.00 11.97 211 SER A O 1
ATOM 1695 N N . ILE A 1 216 ? 1.965 -17.658 -23.371 1.00 11.40 212 ILE A N 1
ATOM 1696 C CA . ILE A 1 216 ? 0.613 -17.289 -22.952 1.00 11.82 212 ILE A CA 1
ATOM 1697 C C . ILE A 1 216 ? 0.716 -15.985 -22.156 1.00 11.68 212 ILE A C 1
ATOM 1698 O O . ILE A 1 216 ? -0.067 -15.050 -22.360 1.00 11.47 212 ILE A O 1
ATOM 1703 N N . ALA A 1 217 ? 1.658 -15.921 -21.213 1.00 11.09 213 ALA A N 1
ATOM 1704 C CA . ALA A 1 217 ? 1.737 -14.759 -20.338 1.00 10.04 213 ALA A CA 1
ATOM 1705 C C . ALA A 1 217 ? 2.158 -13.493 -21.116 1.00 9.85 213 ALA A C 1
ATOM 1706 O O . ALA A 1 217 ? 1.635 -12.401 -20.908 1.00 10.97 213 ALA A O 1
ATOM 1708 N N . GLU A 1 218 ? 3.152 -13.648 -21.995 1.00 10.61 214 GLU A N 1
ATOM 1709 C CA . GLU A 1 218 ? 3.632 -12.556 -22.800 1.00 10.21 214 GLU A CA 1
ATOM 1710 C C . GLU A 1 218 ? 2.505 -11.994 -23.669 1.00 11.19 214 GLU A C 1
ATOM 1711 O O . GLU A 1 218 ? 2.311 -10.791 -23.741 1.00 11.78 214 GLU A O 1
ATOM 1717 N N . ALA A 1 219 ? 1.810 -12.872 -24.363 1.00 11.28 215 ALA A N 1
ATOM 1718 C CA . ALA A 1 219 ? 0.682 -12.453 -25.207 1.00 11.82 215 ALA A CA 1
ATOM 1719 C C . ALA A 1 219 ? -0.406 -11.725 -24.411 1.00 12.00 215 ALA A C 1
ATOM 1720 O O . ALA A 1 219 ? -0.895 -10.661 -24.775 1.00 12.61 215 ALA A O 1
ATOM 1722 N N . ALA A 1 220 ? -0.732 -12.273 -23.275 1.00 11.17 216 ALA A N 1
ATOM 1723 C CA . ALA A 1 220 ? -1.820 -11.717 -22.464 1.00 11.60 216 ALA A CA 1
ATOM 1724 C C . ALA A 1 220 ? -1.425 -10.310 -21.992 1.00 10.50 216 ALA A C 1
ATOM 1725 O O . ALA A 1 220 ? -2.209 -9.367 -22.004 1.00 12.45 216 ALA A O 1
ATOM 1727 N N . PHE A 1 221 ? -0.204 -10.143 -21.525 1.00 10.64 217 PHE A N 1
ATOM 1728 C CA . PHE A 1 221 ? 0.239 -8.830 -21.056 1.00 10.04 217 PHE A CA 1
ATOM 1729 C C . PHE A 1 221 ? 0.311 -7.833 -22.218 1.00 9.73 217 PHE A C 1
ATOM 1730 O O . PHE A 1 221 ? -0.150 -6.719 -22.129 1.00 10.63 217 PHE A O 1
ATOM 1738 N N . ASN A 1 222 ? 0.932 -8.269 -23.293 1.00 10.77 218 ASN A N 1
ATOM 1739 C CA . ASN A 1 222 ? 1.265 -7.362 -24.376 1.00 11.66 218 ASN A CA 1
ATOM 1740 C C . ASN A 1 222 ? -0.020 -6.929 -25.144 1.00 10.83 218 ASN A C 1
ATOM 1741 O O . ASN A 1 222 ? -0.052 -5.916 -25.772 1.00 12.47 218 ASN A O 1
ATOM 1746 N N . LYS A 1 223 ? -1.045 -7.770 -25.097 1.00 11.85 219 LYS A N 1
ATOM 1747 C CA . LYS A 1 223 ? -2.359 -7.483 -25.687 1.00 12.75 219 LYS A CA 1
ATOM 1748 C C . LYS A 1 223 ? -3.275 -6.687 -24.745 1.00 12.26 219 LYS A C 1
ATOM 1749 O O . LYS A 1 223 ? -4.395 -6.293 -25.103 1.00 14.41 219 LYS A O 1
ATOM 1755 N N . GLY A 1 224 ? -2.810 -6.404 -23.536 1.00 11.47 220 GLY A N 1
ATOM 1756 C CA . GLY A 1 224 ? -3.598 -5.631 -22.591 1.00 11.86 220 GLY A CA 1
ATOM 1757 C C . GLY A 1 224 ? -4.687 -6.400 -21.854 1.00 13.77 220 GLY A C 1
ATOM 1758 O O . GLY A 1 224 ? -5.565 -5.788 -21.277 1.00 15.08 220 GLY A O 1
ATOM 1759 N N . GLU A 1 225 ? -4.588 -7.708 -21.846 1.00 12.49 221 GLU A N 1
ATOM 1760 C CA . GLU A 1 225 ? -5.599 -8.613 -21.253 1.00 13.16 221 GLU A CA 1
ATOM 1761 C C . GLU A 1 225 ? -5.361 -8.881 -19.760 1.00 13.33 221 GLU A C 1
ATOM 1762 O O . GLU A 1 225 ? -6.301 -9.202 -19.036 1.00 15.12 221 GLU A O 1
ATOM 1768 N N . THR A 1 226 ? -4.115 -8.833 -19.329 1.00 12.67 222 THR A N 1
ATOM 1769 C CA . THR A 1 226 ? -3.722 -9.080 -17.928 1.00 12.08 222 THR A CA 1
ATOM 1770 C C . THR A 1 226 ? -2.997 -7.849 -17.418 1.00 11.62 222 THR A C 1
ATOM 1771 O O . THR A 1 226 ? -2.226 -7.241 -18.112 1.00 13.55 222 THR A O 1
ATOM 1775 N N . ALA A 1 227 ? -3.272 -7.503 -16.167 1.00 11.61 223 ALA A N 1
ATOM 1776 C CA . ALA A 1 227 ? -2.733 -6.298 -15.602 1.00 11.69 223 ALA A CA 1
ATOM 1777 C C . ALA A 1 227 ? -1.244 -6.354 -15.253 1.00 11.44 223 ALA A C 1
ATOM 1778 O O . ALA A 1 227 ? -0.626 -5.318 -15.120 1.00 12.23 223 ALA A O 1
ATOM 1780 N N . MET A 1 228 ? -0.756 -7.561 -14.986 1.00 11.10 224 MET A N 1
ATOM 1781 C CA . MET A 1 228 ? 0.607 -7.777 -14.460 1.00 11.03 224 MET A CA 1
ATOM 1782 C C . MET A 1 228 ? 1.197 -9.035 -15.047 1.00 9.75 224 MET A C 1
ATOM 1783 O O . MET A 1 228 ? 0.518 -10.012 -15.349 1.00 11.21 224 MET A O 1
ATOM 1788 N N . THR A 1 229 ? 2.509 -8.977 -15.125 1.00 9.96 225 THR A N 1
ATOM 1789 C CA . THR A 1 229 ? 3.321 -10.134 -15.447 1.00 10.16 225 THR A CA 1
ATOM 1790 C C . THR A 1 229 ? 4.599 -10.072 -14.589 1.00 9.79 225 THR A C 1
ATOM 1791 O O . THR A 1 229 ? 4.893 -9.066 -13.946 1.00 10.69 225 THR A O 1
ATOM 1795 N N . ILE A 1 230 ? 5.317 -11.172 -14.547 1.00 9.76 226 ILE A N 1
ATOM 1796 C CA . ILE A 1 230 ? 6.619 -11.268 -13.872 1.00 9.84 226 ILE A CA 1
ATOM 1797 C C . ILE A 1 230 ? 7.623 -11.684 -14.953 1.00 8.96 226 ILE A C 1
ATOM 1798 O O . ILE A 1 230 ? 7.474 -12.710 -15.599 1.00 9.89 226 ILE A O 1
ATOM 1803 N N . ASN A 1 231 ? 8.609 -10.834 -15.183 1.00 9.08 227 ASN A N 1
ATOM 1804 C CA . ASN A 1 231 ? 9.541 -11.076 -16.278 1.00 8.84 227 ASN A CA 1
ATOM 1805 C C . ASN A 1 231 ? 10.796 -10.224 -16.081 1.00 9.04 227 ASN A C 1
ATOM 1806 O O . ASN A 1 231 ? 10.864 -9.403 -15.167 1.00 9.39 227 ASN A O 1
ATOM 1811 N N . GLY A 1 232 ? 11.785 -10.532 -16.894 1.00 8.76 228 GLY A N 1
ATOM 1812 C CA . GLY A 1 232 ? 13.070 -9.858 -16.841 1.00 9.59 228 GLY A CA 1
ATOM 1813 C C . GLY A 1 232 ? 13.248 -8.832 -17.940 1.00 9.66 228 GLY A C 1
ATOM 1814 O O . GLY A 1 232 ? 12.374 -8.643 -18.769 1.00 9.81 228 GLY A O 1
ATOM 1815 N N . PRO A 1 233 ? 14.415 -8.160 -17.962 1.00 9.31 229 PRO A N 1
ATOM 1816 C CA . PRO A 1 233 ? 14.628 -7.017 -18.884 1.00 10.85 229 PRO A CA 1
ATOM 1817 C C . PRO A 1 233 ? 14.517 -7.390 -20.347 1.00 10.57 229 PRO A C 1
ATOM 1818 O O . PRO A 1 233 ? 14.134 -6.558 -21.144 1.00 10.49 229 PRO A O 1
ATOM 1822 N N . TRP A 1 234 ? 14.855 -8.628 -20.697 1.00 9.84 230 TRP A N 1
ATOM 1823 C CA . TRP A 1 234 ? 14.771 -9.074 -22.084 1.00 10.38 230 TRP A CA 1
ATOM 1824 C C . TRP A 1 234 ? 13.391 -8.907 -22.676 1.00 10.63 230 TRP A C 1
ATOM 1825 O O . TRP A 1 234 ? 13.218 -8.806 -23.880 1.00 13.37 230 TRP A O 1
ATOM 1836 N N . ALA A 1 235 ? 12.386 -8.931 -21.815 1.00 10.38 231 ALA A N 1
ATOM 1837 C CA . ALA A 1 235 ? 10.943 -8.874 -22.218 1.00 10.20 231 ALA A CA 1
ATOM 1838 C C . ALA A 1 235 ? 10.501 -7.479 -22.602 1.00 10.13 231 ALA A C 1
ATOM 1839 O O . ALA A 1 235 ? 9.464 -7.302 -23.219 1.00 10.75 231 ALA A O 1
ATOM 1841 N N . TRP A 1 236 ? 11.260 -6.457 -22.228 1.00 10.68 232 TRP A N 1
ATOM 1842 C CA . TRP A 1 236 ? 10.787 -5.073 -22.390 1.00 10.62 232 TRP A CA 1
ATOM 1843 C C . TRP A 1 236 ? 10.596 -4.645 -23.831 1.00 10.88 232 TRP A C 1
ATOM 1844 O O . TRP A 1 236 ? 9.712 -3.859 -24.154 1.00 12.81 232 TRP A O 1
ATOM 1855 N N . SER A 1 237 ? 11.400 -5.189 -24.725 1.00 11.45 233 SER A N 1
ATOM 1856 C CA A SER A 1 237 ? 11.370 -4.835 -26.176 0.50 12.67 233 SER A CA 1
ATOM 1857 C CA B SER A 1 237 ? 11.355 -4.799 -26.159 0.50 12.22 233 SER A CA 1
ATOM 1858 C C . SER A 1 237 ? 10.018 -5.150 -26.775 1.00 12.57 233 SER A C 1
ATOM 1859 O O . SER A 1 237 ? 9.431 -4.338 -27.476 1.00 12.95 233 SER A O 1
ATOM 1864 N N . ASN A 1 238 ? 9.543 -6.359 -26.503 1.00 12.96 234 ASN A N 1
ATOM 1865 C CA . ASN A 1 238 ? 8.250 -6.773 -27.089 1.00 12.25 234 ASN A CA 1
ATOM 1866 C C . ASN A 1 238 ? 7.100 -5.940 -26.476 1.00 11.87 234 ASN A C 1
ATOM 1867 O O . ASN A 1 238 ? 6.113 -5.661 -27.141 1.00 12.04 234 ASN A O 1
ATOM 1872 N N . ILE A 1 239 ? 7.212 -5.566 -25.215 1.00 10.53 235 ILE A N 1
ATOM 1873 C CA . ILE A 1 239 ? 6.216 -4.709 -24.625 1.00 11.50 235 ILE A CA 1
ATOM 1874 C C . ILE A 1 239 ? 6.204 -3.341 -25.310 1.00 11.40 235 ILE A C 1
ATOM 1875 O O . ILE A 1 239 ? 5.154 -2.749 -25.607 1.00 12.37 235 ILE A O 1
ATOM 1880 N N . ASP A 1 240 ? 7.399 -2.837 -25.588 1.00 11.87 236 ASP A N 1
ATOM 1881 C CA . ASP A 1 240 ? 7.497 -1.543 -26.301 1.00 12.32 236 ASP A CA 1
ATOM 1882 C C . ASP A 1 240 ? 6.812 -1.588 -27.669 1.00 14.32 236 ASP A C 1
ATOM 1883 O O . ASP A 1 240 ? 6.233 -0.627 -28.118 1.00 19.19 236 ASP A O 1
ATOM 1888 N N . THR A 1 241 ? 6.948 -2.716 -28.344 1.00 12.83 237 THR A N 1
ATOM 1889 C CA . THR A 1 241 ? 6.311 -2.944 -29.671 1.00 13.85 237 THR A CA 1
ATOM 1890 C C . THR A 1 241 ? 4.777 -2.900 -29.577 1.00 14.96 237 THR A C 1
ATOM 1891 O O . THR A 1 241 ? 4.076 -2.467 -30.478 1.00 15.84 237 THR A O 1
ATOM 1895 N N . SER A 1 242 ? 4.279 -3.367 -28.449 1.00 14.65 238 SER A N 1
ATOM 1896 C CA . SER A 1 242 ? 2.848 -3.416 -28.190 1.00 15.15 238 SER A CA 1
ATOM 1897 C C . SER A 1 242 ? 2.306 -2.018 -27.947 1.00 15.63 238 SER A C 1
ATOM 1898 O O . SER A 1 242 ? 3.059 -1.055 -27.779 1.00 19.44 238 SER A O 1
ATOM 1901 N N . ALA A 1 243 ? 0.996 -1.918 -27.774 1.00 18.06 239 ALA A N 1
ATOM 1902 C CA . ALA A 1 243 ? 0.440 -0.589 -27.423 1.00 20.43 239 ALA A CA 1
ATOM 1903 C C . ALA A 1 243 ? 0.518 -0.171 -25.908 1.00 20.97 239 ALA A C 1
ATOM 1904 O O . ALA A 1 243 ? 0.111 0.902 -25.487 1.00 23.02 239 ALA A O 1
ATOM 1906 N N . VAL A 1 244 ? 1.091 -1.030 -25.095 1.00 19.02 240 VAL A N 1
ATOM 1907 C CA . VAL A 1 244 ? 0.911 -0.935 -23.622 1.00 16.48 240 VAL A CA 1
ATOM 1908 C C . VAL A 1 244 ? 1.805 0.102 -22.939 1.00 15.75 240 VAL A C 1
ATOM 1909 O O . VAL A 1 244 ? 3.000 0.256 -23.218 1.00 17.91 240 VAL A O 1
ATOM 1913 N N . ASN A 1 245 ? 1.208 0.827 -22.033 1.00 14.51 241 ASN A N 1
ATOM 1914 C CA . ASN A 1 245 ? 1.927 1.734 -21.084 1.00 14.45 241 ASN A CA 1
ATOM 1915 C C . ASN A 1 245 ? 2.183 0.912 -19.832 1.00 14.15 241 ASN A C 1
ATOM 1916 O O . ASN A 1 245 ? 1.253 0.433 -19.206 1.00 14.84 241 ASN A O 1
ATOM 1921 N N . TYR A 1 246 ? 3.442 0.652 -19.576 1.00 14.65 242 TYR A N 1
ATOM 1922 C CA . TYR A 1 246 ? 3.821 -0.263 -18.525 1.00 13.35 242 TYR A CA 1
ATOM 1923 C C . TYR A 1 246 ? 4.816 0.375 -17.590 1.00 14.03 242 TYR A C 1
ATOM 1924 O O . TYR A 1 246 ? 5.530 1.341 -17.942 1.00 16.85 242 TYR A O 1
ATOM 1933 N N . GLY A 1 247 ? 4.830 -0.176 -16.408 1.00 13.75 243 GLY A N 1
ATOM 1934 C CA . GLY A 1 247 ? 5.831 0.123 -15.385 1.00 13.65 243 GLY A CA 1
ATOM 1935 C C . GLY A 1 247 ? 6.520 -1.164 -14.966 1.00 12.89 243 GLY A C 1
ATOM 1936 O O . GLY A 1 247 ? 6.006 -2.243 -15.146 1.00 14.18 243 GLY A O 1
ATOM 1937 N N . VAL A 1 248 ? 7.682 -0.991 -14.389 1.00 13.25 244 VAL A N 1
ATOM 1938 C CA . VAL A 1 248 ? 8.499 -2.068 -13.878 1.00 11.72 244 VAL A CA 1
ATOM 1939 C C . VAL A 1 248 ? 8.763 -1.687 -12.428 1.00 11.93 244 VAL A C 1
ATOM 1940 O O . VAL A 1 248 ? 9.290 -0.612 -12.142 1.00 15.34 244 VAL A O 1
ATOM 1944 N N . THR A 1 249 ? 8.406 -2.564 -11.520 1.00 13.46 245 THR A N 1
ATOM 1945 C CA . THR A 1 249 ? 8.436 -2.254 -10.069 1.00 13.04 245 THR A CA 1
ATOM 1946 C C . THR A 1 249 ? 8.861 -3.440 -9.216 1.00 13.41 245 THR A C 1
ATOM 1947 O O . THR A 1 249 ? 9.118 -4.546 -9.674 1.00 13.37 245 THR A O 1
ATOM 1951 N N . VAL A 1 250 ? 9.004 -3.146 -7.945 1.00 16.66 246 VAL A N 1
ATOM 1952 C CA A VAL A 1 250 ? 9.263 -4.152 -6.914 0.50 16.19 246 VAL A CA 1
ATOM 1953 C CA B VAL A 1 250 ? 9.284 -4.152 -6.931 0.50 16.57 246 VAL A CA 1
ATOM 1954 C C . VAL A 1 250 ? 8.193 -5.231 -6.936 1.00 15.48 246 VAL A C 1
ATOM 1955 O O . VAL A 1 250 ? 7.007 -4.976 -7.070 1.00 16.71 246 VAL A O 1
ATOM 1962 N N . LEU A 1 251 ? 8.630 -6.466 -6.802 1.00 14.60 247 LEU A N 1
ATOM 1963 C CA . LEU A 1 251 ? 7.729 -7.633 -6.710 1.00 14.67 247 LEU A CA 1
ATOM 1964 C C . LEU A 1 251 ? 6.866 -7.475 -5.448 1.00 16.75 247 LEU A C 1
ATOM 1965 O O . LEU A 1 251 ? 7.293 -6.855 -4.487 1.00 17.98 247 LEU A O 1
ATOM 1970 N N . PRO A 1 252 ? 5.672 -8.054 -5.438 1.00 16.01 248 PRO A N 1
ATOM 1971 C CA . PRO A 1 252 ? 4.863 -7.986 -4.234 1.00 16.89 248 PRO A CA 1
ATOM 1972 C C . PRO A 1 252 ? 5.531 -8.749 -3.074 1.00 17.21 248 PRO A C 1
ATOM 1973 O O . PRO A 1 252 ? 6.286 -9.709 -3.277 1.00 17.24 248 PRO A O 1
ATOM 1977 N N . THR A 1 253 ? 5.174 -8.330 -1.870 1.00 18.51 249 THR A N 1
ATOM 1978 C CA . THR A 1 253 ? 5.552 -9.093 -0.661 1.00 18.75 249 THR A CA 1
ATOM 1979 C C . THR A 1 253 ? 4.674 -10.255 -0.421 1.00 19.16 249 THR A C 1
ATOM 1980 O O . THR A 1 253 ? 3.575 -10.374 -0.920 1.00 21.21 249 THR A O 1
ATOM 1984 N N . PHE A 1 254 ? 5.174 -11.091 0.420 1.00 20.75 250 PHE A N 1
ATOM 1985 C CA . PHE A 1 254 ? 4.445 -12.243 0.864 1.00 21.77 250 PHE A CA 1
ATOM 1986 C C . PHE A 1 254 ? 4.735 -12.361 2.350 1.00 22.46 250 PHE A C 1
ATOM 1987 O O . PHE A 1 254 ? 5.876 -12.361 2.777 1.00 22.38 250 PHE A O 1
ATOM 1995 N N . LYS A 1 255 ? 3.673 -12.421 3.139 1.00 26.10 251 LYS A N 1
ATOM 1996 C CA . LYS A 1 255 ? 3.830 -12.458 4.615 1.00 25.05 251 LYS A CA 1
ATOM 1997 C C . LYS A 1 255 ? 4.720 -11.293 5.069 1.00 28.67 251 LYS A C 1
ATOM 1998 O O . LYS A 1 255 ? 5.535 -11.411 5.978 1.00 32.32 251 LYS A O 1
ATOM 2004 N N . GLY A 1 256 ? 4.500 -10.162 4.453 1.00 25.51 252 GLY A N 1
ATOM 2005 C CA . GLY A 1 256 ? 5.266 -8.937 4.688 1.00 29.15 252 GLY A CA 1
ATOM 2006 C C . GLY A 1 256 ? 6.722 -8.977 4.331 1.00 24.59 252 GLY A C 1
ATOM 2007 O O . GLY A 1 256 ? 7.410 -7.983 4.531 1.00 28.17 252 GLY A O 1
ATOM 2008 N N . GLN A 1 257 ? 7.167 -10.076 3.718 1.00 21.69 253 GLN A N 1
ATOM 2009 C CA . GLN A 1 257 ? 8.580 -10.188 3.305 1.00 18.86 253 GLN A CA 1
ATOM 2010 C C . GLN A 1 257 ? 8.705 -9.897 1.833 1.00 16.71 253 GLN A C 1
ATOM 2011 O O . GLN A 1 257 ? 7.850 -10.314 1.055 1.00 19.27 253 GLN A O 1
ATOM 2017 N N . PRO A 1 258 ? 9.817 -9.232 1.433 1.00 17.17 254 PRO A N 1
ATOM 2018 C CA . PRO A 1 258 ? 10.047 -9.086 -0.014 1.00 15.95 254 PRO A CA 1
ATOM 2019 C C . PRO A 1 258 ? 10.049 -10.459 -0.674 1.00 15.02 254 PRO A C 1
ATOM 2020 O O . PRO A 1 258 ? 10.576 -11.431 -0.138 1.00 16.94 254 PRO A O 1
ATOM 2024 N N . SER A 1 259 ? 9.549 -10.502 -1.908 1.00 14.80 255 SER A N 1
ATOM 2025 C CA . SER A 1 259 ? 9.882 -11.613 -2.809 1.00 14.37 255 SER A CA 1
ATOM 2026 C C . SER A 1 259 ? 11.407 -11.549 -3.083 1.00 13.41 255 SER A C 1
ATOM 2027 O O . SER A 1 259 ? 12.023 -10.482 -3.123 1.00 15.10 255 SER A O 1
ATOM 2030 N N . LYS A 1 260 ? 11.983 -12.737 -3.220 1.00 13.42 256 LYS A N 1
ATOM 2031 C CA . LYS A 1 260 ? 13.451 -12.891 -3.218 1.00 13.08 256 LYS A CA 1
ATOM 2032 C C . LYS A 1 260 ? 13.918 -13.652 -4.483 1.00 11.90 256 LYS A C 1
ATOM 2033 O O . LYS A 1 260 ? 14.166 -14.845 -4.448 1.00 12.81 256 LYS A O 1
ATOM 2039 N N . PRO A 1 261 ? 13.978 -12.944 -5.611 1.00 12.20 257 PRO A N 1
ATOM 2040 C CA . PRO A 1 261 ? 14.336 -13.622 -6.836 1.00 11.53 257 PRO A CA 1
ATOM 2041 C C . PRO A 1 261 ? 15.759 -14.149 -6.763 1.00 11.42 257 PRO A C 1
ATOM 2042 O O . PRO A 1 261 ? 16.655 -13.553 -6.129 1.00 13.28 257 PRO A O 1
ATOM 2046 N N . PHE A 1 262 ? 15.989 -15.258 -7.444 1.00 11.45 258 PHE A N 1
ATOM 2047 C CA . PHE A 1 262 ? 17.357 -15.708 -7.717 1.00 11.01 258 PHE A CA 1
ATOM 2048 C C . PHE A 1 262 ? 17.871 -14.883 -8.893 1.00 11.73 258 PHE A C 1
ATOM 2049 O O . PHE A 1 262 ? 17.314 -14.866 -9.954 1.00 13.62 258 PHE A O 1
ATOM 2057 N N . VAL A 1 263 ? 19.004 -14.251 -8.641 1.00 11.28 259 VAL A N 1
ATOM 2058 C CA . VAL A 1 263 ? 19.626 -13.262 -9.548 1.00 11.62 259 VAL A CA 1
ATOM 2059 C C . VAL A 1 263 ? 20.679 -13.950 -10.395 1.00 11.03 259 VAL A C 1
ATOM 2060 O O . VAL A 1 263 ? 21.553 -14.640 -9.885 1.00 11.56 259 VAL A O 1
ATOM 2064 N N . GLY A 1 264 ? 20.554 -13.781 -11.692 1.00 10.82 260 GLY A N 1
ATOM 2065 C CA . GLY A 1 264 ? 21.487 -14.351 -12.651 1.00 11.05 260 GLY A CA 1
ATOM 2066 C C . GLY A 1 264 ? 22.409 -13.309 -13.236 1.00 10.21 260 GLY A C 1
ATOM 2067 O O . GLY A 1 264 ? 21.998 -12.186 -13.487 1.00 12.63 260 GLY A O 1
ATOM 2068 N N . VAL A 1 265 ? 23.652 -13.706 -13.473 1.00 10.20 261 VAL A N 1
ATOM 2069 C CA . VAL A 1 265 ? 24.610 -12.882 -14.217 1.00 10.60 261 VAL A CA 1
ATOM 2070 C C . VAL A 1 265 ? 24.760 -13.548 -15.563 1.00 9.58 261 VAL A C 1
ATOM 2071 O O . VAL A 1 265 ? 25.324 -14.652 -15.630 1.00 9.98 261 VAL A O 1
ATOM 2075 N N . LEU A 1 266 ? 24.211 -12.956 -16.609 1.00 9.86 262 LEU A N 1
ATOM 2076 C CA . LEU A 1 266 ? 24.451 -13.473 -17.971 1.00 9.78 262 LEU A CA 1
ATOM 2077 C C . LEU A 1 266 ? 25.926 -13.450 -18.193 1.00 9.85 262 LEU A C 1
ATOM 2078 O O . LEU A 1 266 ? 26.563 -12.423 -17.954 1.00 10.85 262 LEU A O 1
ATOM 2083 N N . SER A 1 267 ? 26.496 -14.583 -18.582 1.00 9.37 263 SER A N 1
ATOM 2084 C CA . SER A 1 267 ? 27.942 -14.822 -18.641 1.00 10.00 263 SER A CA 1
ATOM 2085 C C . SER A 1 267 ? 28.297 -15.492 -19.951 1.00 9.36 263 SER A C 1
ATOM 2086 O O . SER A 1 267 ? 27.525 -16.255 -20.507 1.00 10.62 263 SER A O 1
ATOM 2089 N N . ALA A 1 268 ? 29.538 -15.276 -20.382 1.00 9.68 264 ALA A N 1
ATOM 2090 C CA . ALA A 1 268 ? 30.092 -15.828 -21.632 1.00 9.63 264 ALA A CA 1
ATOM 2091 C C . ALA A 1 268 ? 31.308 -16.647 -21.292 1.00 9.85 264 ALA A C 1
ATOM 2092 O O . ALA A 1 268 ? 32.323 -16.130 -20.873 1.00 11.36 264 ALA A O 1
ATOM 2094 N N . GLY A 1 269 ? 31.210 -17.950 -21.471 1.00 10.85 265 GLY A N 1
ATOM 2095 C CA . GLY A 1 269 ? 32.327 -18.889 -21.286 1.00 11.33 265 GLY A CA 1
ATOM 2096 C C . GLY A 1 269 ? 32.927 -19.269 -22.608 1.00 11.68 265 GLY A C 1
ATOM 2097 O O . GLY A 1 269 ? 32.256 -19.311 -23.632 1.00 12.87 265 GLY A O 1
ATOM 2098 N N . ILE A 1 270 ? 34.225 -19.604 -22.530 1.00 11.36 266 ILE A N 1
ATOM 2099 C CA . ILE A 1 270 ? 34.965 -20.074 -23.684 1.00 12.02 266 ILE A CA 1
ATOM 2100 C C . ILE A 1 270 ? 35.213 -21.571 -23.545 1.00 12.56 266 ILE A C 1
ATOM 2101 O O . ILE A 1 270 ? 35.666 -22.074 -22.520 1.00 13.32 266 ILE A O 1
ATOM 2106 N N . ASN A 1 271 ? 34.848 -22.254 -24.602 1.00 12.47 267 ASN A N 1
ATOM 2107 C CA . ASN A 1 271 ? 35.026 -23.710 -24.686 1.00 12.71 267 ASN A CA 1
ATOM 2108 C C . ASN A 1 271 ? 36.510 -24.058 -24.612 1.00 13.64 267 ASN A C 1
ATOM 2109 O O . ASN A 1 271 ? 37.296 -23.610 -25.416 1.00 15.33 267 ASN A O 1
ATOM 2114 N N . ALA A 1 272 ? 36.853 -24.875 -23.625 1.00 15.58 268 ALA A N 1
ATOM 2115 C CA . ALA A 1 272 ? 38.250 -25.296 -23.379 1.00 17.12 268 ALA A CA 1
ATOM 2116 C C . ALA A 1 272 ? 38.885 -25.977 -24.594 1.00 17.25 268 ALA A C 1
ATOM 2117 O O . ALA A 1 272 ? 40.080 -25.946 -24.808 1.00 21.55 268 ALA A O 1
ATOM 2119 N N . ALA A 1 273 ? 38.024 -26.600 -25.389 1.00 18.23 269 ALA A N 1
ATOM 2120 C CA . ALA A 1 273 ? 38.412 -27.380 -26.592 1.00 18.92 269 ALA A CA 1
ATOM 2121 C C . ALA A 1 273 ? 38.371 -26.557 -27.885 1.00 19.39 269 ALA A C 1
ATOM 2122 O O . ALA A 1 273 ? 38.674 -27.031 -28.965 1.00 22.76 269 ALA A O 1
ATOM 2124 N N . SER A 1 274 ? 38.038 -25.285 -27.742 1.00 18.19 270 SER A N 1
ATOM 2125 C CA . SER A 1 274 ? 38.039 -24.387 -28.920 1.00 17.58 270 SER A CA 1
ATOM 2126 C C . SER A 1 274 ? 39.472 -24.201 -29.478 1.00 17.52 270 SER A C 1
ATOM 2127 O O . SER A 1 274 ? 40.373 -23.913 -28.729 1.00 19.11 270 SER A O 1
ATOM 2130 N N . PRO A 1 275 ? 39.648 -24.218 -30.795 1.00 19.23 271 PRO A N 1
ATOM 2131 C CA . PRO A 1 275 ? 40.941 -23.892 -31.345 1.00 21.66 271 PRO A CA 1
ATOM 2132 C C . PRO A 1 275 ? 41.082 -22.409 -31.584 1.00 20.51 271 PRO A C 1
ATOM 2133 O O . PRO A 1 275 ? 42.024 -21.931 -32.180 1.00 23.96 271 PRO A O 1
ATOM 2137 N N . ASN A 1 276 ? 40.084 -21.704 -31.111 1.00 19.86 272 ASN A N 1
ATOM 2138 C CA . ASN A 1 276 ? 39.963 -20.243 -31.281 1.00 18.90 272 ASN A CA 1
ATOM 2139 C C . ASN A 1 276 ? 39.858 -19.433 -29.980 1.00 17.07 272 ASN A C 1
ATOM 2140 O O . ASN A 1 276 ? 39.222 -18.379 -29.926 1.00 16.84 272 ASN A O 1
ATOM 2145 N N . LYS A 1 277 ? 40.492 -19.925 -28.933 1.00 17.86 273 LYS A N 1
ATOM 2146 C CA . LYS A 1 277 ? 40.364 -19.304 -27.611 1.00 17.74 273 LYS A CA 1
ATOM 2147 C C . LYS A 1 277 ? 40.784 -17.868 -27.593 1.00 17.49 273 LYS A C 1
ATOM 2148 O O . LYS A 1 277 ? 40.141 -17.040 -27.005 1.00 15.79 273 LYS A O 1
ATOM 2154 N N . GLU A 1 278 ? 41.889 -17.592 -28.249 1.00 18.18 274 GLU A N 1
ATOM 2155 C CA . GLU A 1 278 ? 42.402 -16.204 -28.293 1.00 17.88 274 GLU A CA 1
ATOM 2156 C C . GLU A 1 278 ? 41.472 -15.231 -29.040 1.00 16.52 274 GLU A C 1
ATOM 2157 O O . GLU A 1 278 ? 41.229 -14.125 -28.603 1.00 16.28 274 GLU A O 1
ATOM 2160 N N . LEU A 1 279 ? 40.961 -15.679 -30.176 1.00 17.51 275 LEU A N 1
ATOM 2161 C CA . LEU A 1 279 ? 39.952 -14.910 -30.953 1.00 15.72 275 LEU A CA 1
ATOM 2162 C C . LEU A 1 279 ? 38.700 -14.652 -30.127 1.00 14.11 275 LEU A C 1
ATOM 2163 O O . LEU A 1 279 ? 38.139 -13.579 -30.165 1.00 14.48 275 LEU A O 1
ATOM 2168 N N . ALA A 1 280 ? 38.275 -15.688 -29.419 1.00 14.05 276 ALA A N 1
ATOM 2169 C CA . ALA A 1 280 ? 37.079 -15.588 -28.540 1.00 14.40 276 ALA A CA 1
ATOM 2170 C C . ALA A 1 280 ? 37.286 -14.525 -27.463 1.00 12.62 276 ALA A C 1
ATOM 2171 O O . ALA A 1 280 ? 36.443 -13.694 -27.194 1.00 12.93 276 ALA A O 1
ATOM 2173 N N . LYS A 1 281 ? 38.461 -14.550 -26.862 1.00 13.51 277 LYS A N 1
ATOM 2174 C CA . LYS A 1 281 ? 38.811 -13.558 -25.839 1.00 13.87 277 LYS A CA 1
ATOM 2175 C C . LYS A 1 281 ? 38.827 -12.120 -26.408 1.00 12.82 277 LYS A C 1
ATOM 2176 O O . LYS A 1 281 ? 38.376 -11.156 -25.807 1.00 13.77 277 LYS A O 1
ATOM 2182 N N . GLU A 1 282 ? 39.393 -11.994 -27.603 1.00 13.75 278 GLU A N 1
ATOM 2183 C CA . GLU A 1 282 ? 39.455 -10.693 -28.288 1.00 14.22 278 GLU A CA 1
ATOM 2184 C C . GLU A 1 282 ? 38.044 -10.178 -28.587 1.00 12.62 278 GLU A C 1
ATOM 2185 O O . GLU A 1 282 ? 37.723 -9.015 -28.359 1.00 14.08 278 GLU A O 1
ATOM 2191 N N . PHE A 1 283 ? 37.215 -11.060 -29.089 1.00 12.79 279 PHE A N 1
ATOM 2192 C CA . PHE A 1 283 ? 35.822 -10.705 -29.382 1.00 11.79 279 PHE A CA 1
ATOM 2193 C C . PHE A 1 283 ? 35.120 -10.189 -28.111 1.00 11.80 279 PHE A C 1
ATOM 2194 O O . PHE A 1 283 ? 34.491 -9.145 -28.073 1.00 12.53 279 PHE A O 1
ATOM 2202 N N . LEU A 1 284 ? 35.224 -10.974 -27.049 1.00 11.08 280 LEU A N 1
ATOM 2203 C CA . LEU A 1 284 ? 34.524 -10.661 -25.805 1.00 11.54 280 LEU A CA 1
ATOM 2204 C C . LEU A 1 284 ? 35.045 -9.411 -25.126 1.00 11.54 280 LEU A C 1
ATOM 2205 O O . LEU A 1 284 ? 34.298 -8.522 -24.723 1.00 12.54 280 LEU A O 1
ATOM 2210 N N . GLU A 1 285 ? 36.364 -9.291 -24.996 1.00 11.86 281 GLU A N 1
ATOM 2211 C CA . GLU A 1 285 ? 36.998 -8.181 -24.284 1.00 12.23 281 GLU A CA 1
ATOM 2212 C C . GLU A 1 285 ? 37.019 -6.869 -25.095 1.00 12.62 281 GLU A C 1
ATOM 2213 O O . GLU A 1 285 ? 36.872 -5.772 -24.536 1.00 14.45 281 GLU A O 1
ATOM 2219 N N . ASN A 1 286 ? 37.199 -6.994 -26.405 1.00 12.52 282 ASN A N 1
ATOM 2220 C CA . ASN A 1 286 ? 37.518 -5.834 -27.255 1.00 13.01 282 ASN A CA 1
ATOM 2221 C C . ASN A 1 286 ? 36.361 -5.352 -28.104 1.00 12.63 282 ASN A C 1
ATOM 2222 O O . ASN A 1 286 ? 36.381 -4.215 -28.576 1.00 14.68 282 ASN A O 1
ATOM 2227 N N . TYR A 1 287 ? 35.356 -6.189 -28.276 1.00 12.25 283 TYR A N 1
ATOM 2228 C CA . TYR A 1 287 ? 34.186 -5.866 -29.121 1.00 12.51 283 TYR A CA 1
ATOM 2229 C C . TYR A 1 287 ? 32.889 -5.865 -28.283 1.00 12.06 283 TYR A C 1
ATOM 2230 O O . TYR A 1 287 ? 32.161 -4.881 -28.270 1.00 13.48 283 TYR A O 1
ATOM 2239 N N . LEU A 1 288 ? 32.585 -6.968 -27.599 1.00 11.56 284 LEU A N 1
ATOM 2240 C CA . LEU A 1 288 ? 31.333 -7.040 -26.843 1.00 11.55 284 LEU A CA 1
ATOM 2241 C C . LEU A 1 288 ? 31.319 -6.196 -25.595 1.00 10.92 284 LEU A C 1
ATOM 2242 O O . LEU A 1 288 ? 30.408 -5.383 -25.386 1.00 11.19 284 LEU A O 1
ATOM 2247 N N . LEU A 1 289 ? 32.360 -6.357 -24.766 1.00 11.48 285 LEU A N 1
ATOM 2248 C CA . LEU A 1 289 ? 32.436 -5.662 -23.452 1.00 12.37 285 LEU A CA 1
ATOM 2249 C C . LEU A 1 289 ? 32.986 -4.254 -23.576 1.00 12.89 285 LEU A C 1
ATOM 2250 O O . LEU A 1 289 ? 33.973 -3.841 -22.954 1.00 14.25 285 LEU A O 1
ATOM 2255 N N . THR A 1 290 ? 32.294 -3.535 -24.435 1.00 13.66 286 THR A N 1
ATOM 2256 C CA . THR A 1 290 ? 32.520 -2.097 -24.736 1.00 13.95 286 THR A CA 1
ATOM 2257 C C . THR A 1 290 ? 31.162 -1.412 -24.702 1.00 13.21 286 THR A C 1
ATOM 2258 O O . THR A 1 290 ? 30.111 -2.039 -24.828 1.00 13.98 286 THR A O 1
ATOM 2262 N N . ASP A 1 291 ? 31.169 -0.108 -24.587 1.00 14.61 287 ASP A N 1
ATOM 2263 C CA . ASP A 1 291 ? 29.890 0.642 -24.610 1.00 15.23 287 ASP A CA 1
ATOM 2264 C C . ASP A 1 291 ? 29.118 0.324 -25.871 1.00 16.06 287 ASP A C 1
ATOM 2265 O O . ASP A 1 291 ? 27.903 0.046 -25.842 1.00 17.12 287 ASP A O 1
ATOM 2270 N N . GLU A 1 292 ? 29.823 0.360 -26.975 1.00 15.62 288 GLU A N 1
ATOM 2271 C CA . GLU A 1 292 ? 29.188 0.160 -28.294 1.00 17.00 288 GLU A CA 1
ATOM 2272 C C . GLU A 1 292 ? 28.648 -1.251 -28.474 1.00 15.47 288 GLU A C 1
ATOM 2273 O O . GLU A 1 292 ? 27.606 -1.470 -29.071 1.00 15.82 288 GLU A O 1
ATOM 2276 N N . GLY A 1 293 ? 29.420 -2.206 -28.007 1.00 13.73 289 GLY A N 1
ATOM 2277 C CA . GLY A 1 293 ? 29.037 -3.607 -28.175 1.00 13.37 289 GLY A CA 1
ATOM 2278 C C . GLY A 1 293 ? 27.796 -3.942 -27.341 1.00 13.06 289 GLY A C 1
ATOM 2279 O O . GLY A 1 293 ? 26.836 -4.541 -27.812 1.00 13.81 289 GLY A O 1
ATOM 2280 N N . LEU A 1 294 ? 27.823 -3.544 -26.093 1.00 12.49 290 LEU A N 1
ATOM 2281 C CA . LEU A 1 294 ? 26.673 -3.822 -25.192 1.00 13.04 290 LEU A CA 1
ATOM 2282 C C . LEU A 1 294 ? 25.459 -3.038 -25.667 1.00 12.95 290 LEU A C 1
ATOM 2283 O O . LEU A 1 294 ? 24.348 -3.538 -25.585 1.00 12.71 290 LEU A O 1
ATOM 2288 N N . GLU A 1 295 ? 25.665 -1.825 -26.160 1.00 13.50 291 GLU A N 1
ATOM 2289 C CA . GLU A 1 295 ? 24.535 -1.071 -26.712 1.00 14.71 291 GLU A CA 1
ATOM 2290 C C . GLU A 1 295 ? 23.861 -1.820 -27.842 1.00 14.97 291 GLU A C 1
ATOM 2291 O O . GLU A 1 295 ? 22.640 -1.815 -27.987 1.00 14.91 291 GLU A O 1
ATOM 2297 N N . ALA A 1 296 ? 24.647 -2.393 -28.729 1.00 14.89 292 ALA A N 1
ATOM 2298 C CA . ALA A 1 296 ? 24.080 -3.132 -29.882 1.00 15.22 292 ALA A CA 1
ATOM 2299 C C . ALA A 1 296 ? 23.205 -4.321 -29.424 1.00 13.52 292 ALA A C 1
ATOM 2300 O O . ALA A 1 296 ? 22.141 -4.600 -29.989 1.00 14.49 292 ALA A O 1
ATOM 2302 N N . VAL A 1 297 ? 23.637 -5.001 -28.381 1.00 12.50 293 VAL A N 1
ATOM 2303 C CA . VAL A 1 297 ? 22.864 -6.155 -27.862 1.00 12.27 293 VAL A CA 1
ATOM 2304 C C . VAL A 1 297 ? 21.602 -5.600 -27.150 1.00 12.64 293 VAL A C 1
ATOM 2305 O O . VAL A 1 297 ? 20.497 -6.059 -27.354 1.00 13.38 293 VAL A O 1
ATOM 2309 N N . ASN A 1 298 ? 21.805 -4.588 -26.317 1.00 12.89 294 ASN A N 1
ATOM 2310 C CA . ASN A 1 298 ? 20.737 -3.978 -25.497 1.00 13.30 294 ASN A CA 1
ATOM 2311 C C . ASN A 1 298 ? 19.593 -3.385 -26.326 1.00 14.85 294 ASN A C 1
ATOM 2312 O O . ASN A 1 298 ? 18.423 -3.458 -25.936 1.00 16.23 294 ASN A O 1
ATOM 2317 N N . LYS A 1 299 ? 19.952 -2.832 -27.469 1.00 15.10 295 LYS A N 1
ATOM 2318 C CA . LYS A 1 299 ? 18.963 -2.244 -28.382 1.00 17.33 295 LYS A CA 1
ATOM 2319 C C . LYS A 1 299 ? 18.060 -3.305 -28.979 1.00 17.07 295 LYS A C 1
ATOM 2320 O O . LYS A 1 299 ? 16.946 -3.036 -29.403 1.00 20.93 295 LYS A O 1
ATOM 2326 N N . ASP A 1 300 ? 18.583 -4.497 -29.078 1.00 14.65 296 ASP A N 1
ATOM 2327 C CA . ASP A 1 300 ? 17.787 -5.659 -29.538 1.00 15.44 296 ASP A CA 1
ATOM 2328 C C . ASP A 1 300 ? 16.838 -6.142 -28.436 1.00 14.54 296 ASP A C 1
ATOM 2329 O O . ASP A 1 300 ? 15.614 -6.031 -28.543 1.00 16.18 296 ASP A O 1
ATOM 2334 N N . LYS A 1 301 ? 17.420 -6.696 -27.391 1.00 14.07 297 LYS A N 1
ATOM 2335 C CA A LYS A 1 301 ? 16.693 -7.018 -26.135 0.50 13.12 297 LYS A CA 1
ATOM 2336 C CA B LYS A 1 301 ? 16.691 -7.021 -26.145 0.50 13.17 297 LYS A CA 1
ATOM 2337 C C . LYS A 1 301 ? 17.457 -6.473 -24.924 1.00 11.95 297 LYS A C 1
ATOM 2338 O O . LYS A 1 301 ? 18.650 -6.745 -24.770 1.00 12.02 297 LYS A O 1
ATOM 2349 N N . PRO A 1 302 ? 16.799 -5.687 -24.062 1.00 12.03 298 PRO A N 1
ATOM 2350 C CA . PRO A 1 302 ? 17.560 -5.153 -22.942 1.00 12.82 298 PRO A CA 1
ATOM 2351 C C . PRO A 1 302 ? 18.222 -6.201 -22.097 1.00 11.91 298 PRO A C 1
ATOM 2352 O O . PRO A 1 302 ? 17.646 -7.224 -21.767 1.00 11.50 298 PRO A O 1
ATOM 2356 N N . LEU A 1 303 ? 19.456 -5.916 -21.745 1.00 11.28 299 LEU A N 1
ATOM 2357 C CA . LEU A 1 303 ? 20.311 -6.799 -20.952 1.00 11.61 299 LEU A CA 1
ATOM 2358 C C . LEU A 1 303 ? 20.045 -6.789 -19.443 1.00 12.45 299 LEU A C 1
ATOM 2359 O O . LEU A 1 303 ? 20.385 -7.726 -18.734 1.00 14.04 299 LEU A O 1
ATOM 2364 N N . GLY A 1 304 ? 19.492 -5.707 -18.958 1.00 14.44 300 GLY A N 1
ATOM 2365 C CA . GLY A 1 304 ? 19.473 -5.473 -17.493 1.00 13.85 300 GLY A CA 1
ATOM 2366 C C . GLY A 1 304 ? 20.597 -4.530 -17.086 1.00 13.63 300 GLY A C 1
ATOM 2367 O O . GLY A 1 304 ? 20.965 -3.621 -17.844 1.00 15.50 300 GLY A O 1
ATOM 2368 N N . ALA A 1 305 ? 21.104 -4.721 -15.884 1.00 14.52 301 ALA A N 1
ATOM 2369 C CA . ALA A 1 305 ? 22.130 -3.889 -15.314 1.00 13.86 301 ALA A CA 1
ATOM 2370 C C . ALA A 1 305 ? 23.482 -4.460 -15.740 1.00 13.68 301 ALA A C 1
ATOM 2371 O O . ALA A 1 305 ? 24.016 -5.464 -15.211 1.00 15.16 301 ALA A O 1
ATOM 2373 N N . VAL A 1 306 ? 24.100 -3.845 -16.681 1.00 12.38 302 VAL A N 1
ATOM 2374 C CA . VAL A 1 306 ? 25.278 -4.474 -17.298 1.00 12.69 302 VAL A CA 1
ATOM 2375 C C . VAL A 1 306 ? 26.462 -4.457 -16.334 1.00 12.36 302 VAL A C 1
ATOM 2376 O O . VAL A 1 306 ? 26.605 -3.628 -15.436 1.00 13.92 302 VAL A O 1
ATOM 2380 N N . ALA A 1 307 ? 27.366 -5.390 -16.590 1.00 12.36 303 ALA A N 1
ATOM 2381 C CA . ALA A 1 307 ? 28.565 -5.581 -15.747 1.00 12.13 303 ALA A CA 1
ATOM 2382 C C . ALA A 1 307 ? 29.615 -4.472 -15.969 1.00 11.96 303 ALA A C 1
ATOM 2383 O O . ALA A 1 307 ? 30.443 -4.221 -15.133 1.00 12.16 303 ALA A O 1
ATOM 2385 N N . LEU A 1 308 ? 29.581 -3.888 -17.153 1.00 11.58 304 LEU A N 1
ATOM 2386 C CA . LEU A 1 308 ? 30.536 -2.846 -17.622 1.00 12.22 304 LEU A CA 1
ATOM 2387 C C . LEU A 1 308 ? 30.114 -1.507 -17.006 1.00 12.99 304 LEU A C 1
ATOM 2388 O O . LEU A 1 308 ? 29.085 -0.925 -17.320 1.00 14.34 304 LEU A O 1
ATOM 2393 N N . LYS A 1 309 ? 30.964 -1.005 -16.115 1.00 15.16 305 LYS A N 1
ATOM 2394 C CA . LYS A 1 309 ? 30.640 0.172 -15.280 1.00 15.95 305 LYS A CA 1
ATOM 2395 C C . LYS A 1 309 ? 30.308 1.387 -16.152 1.00 15.71 305 LYS A C 1
ATOM 2396 O O . LYS A 1 309 ? 29.346 2.146 -15.877 1.00 17.56 305 LYS A O 1
ATOM 2402 N N . SER A 1 310 ? 31.069 1.565 -17.224 1.00 16.60 306 SER A N 1
ATOM 2403 C CA . SER A 1 310 ? 30.945 2.818 -18.051 1.00 17.98 306 SER A CA 1
ATOM 2404 C C . SER A 1 310 ? 29.539 2.900 -18.687 1.00 18.67 306 SER A C 1
ATOM 2405 O O . SER A 1 310 ? 28.906 3.927 -18.727 1.00 22.63 306 SER A O 1
ATOM 2408 N N . TYR A 1 311 ? 29.042 1.759 -19.081 1.00 16.32 307 TYR A N 1
ATOM 2409 C CA . TYR A 1 311 ? 27.723 1.666 -19.741 1.00 17.25 307 TYR A CA 1
ATOM 2410 C C . TYR A 1 311 ? 26.608 1.634 -18.705 1.00 15.60 307 TYR A C 1
ATOM 2411 O O . TYR A 1 311 ? 25.574 2.278 -18.859 1.00 19.11 307 TYR A O 1
ATOM 2420 N N . GLU A 1 312 ? 26.859 0.942 -17.611 1.00 15.43 308 GLU A N 1
ATOM 2421 C CA . GLU A 1 312 ? 25.849 0.831 -16.520 1.00 15.49 308 GLU A CA 1
ATOM 2422 C C . GLU A 1 312 ? 25.527 2.176 -15.918 1.00 17.77 308 GLU A C 1
ATOM 2423 O O . GLU A 1 312 ? 24.384 2.440 -15.545 1.00 20.32 308 GLU A O 1
ATOM 2429 N N . GLU A 1 313 ? 26.515 3.048 -15.890 1.00 18.86 309 GLU A N 1
ATOM 2430 C CA . GLU A 1 313 ? 26.328 4.376 -15.315 1.00 22.12 309 GLU A CA 1
ATOM 2431 C C . GLU A 1 313 ? 25.244 5.138 -16.094 1.00 23.23 309 GLU A C 1
ATOM 2432 O O . GLU A 1 313 ? 24.453 5.907 -15.555 1.00 29.47 309 GLU A O 1
ATOM 2438 N N . GLU A 1 314 ? 25.210 4.874 -17.381 1.00 21.67 310 GLU A N 1
ATOM 2439 C CA . GLU A 1 314 ? 24.157 5.441 -18.249 1.00 23.89 310 GLU A CA 1
ATOM 2440 C C . GLU A 1 314 ? 22.784 4.759 -18.037 1.00 24.07 310 GLU A C 1
ATOM 2441 O O . GLU A 1 314 ? 21.723 5.399 -17.872 1.00 28.72 310 GLU A O 1
ATOM 2447 N N . LEU A 1 315 ? 22.796 3.446 -18.049 1.00 20.33 311 LEU A N 1
ATOM 2448 C CA . LEU A 1 315 ? 21.538 2.651 -17.914 1.00 19.09 311 LEU A CA 1
ATOM 2449 C C . LEU A 1 315 ? 20.827 2.890 -16.552 1.00 20.89 311 LEU A C 1
ATOM 2450 O O . LEU A 1 315 ? 19.622 2.814 -16.424 1.00 23.99 311 LEU A O 1
ATOM 2455 N N . ALA A 1 316 ? 21.618 3.152 -15.533 1.00 24.01 312 ALA A N 1
ATOM 2456 C CA . ALA A 1 316 ? 21.178 3.198 -14.107 1.00 24.26 312 ALA A CA 1
ATOM 2457 C C . ALA A 1 316 ? 20.089 4.247 -13.832 1.00 28.35 312 ALA A C 1
ATOM 2458 O O . ALA A 1 316 ? 19.331 4.162 -12.870 1.00 31.48 312 ALA A O 1
ATOM 2460 N N . LYS A 1 317 ? 20.097 5.227 -14.711 1.00 27.24 313 LYS A N 1
ATOM 2461 C CA . LYS A 1 317 ? 19.119 6.365 -14.758 1.00 31.00 313 LYS A CA 1
ATOM 2462 C C . LYS A 1 317 ? 17.689 5.934 -15.103 1.00 27.17 313 LYS A C 1
ATOM 2463 O O . LYS A 1 317 ? 16.715 6.585 -14.766 1.00 34.49 313 LYS A O 1
ATOM 2465 N N . ASP A 1 318 ? 17.614 4.832 -15.825 1.00 24.32 314 ASP A N 1
ATOM 2466 C CA . ASP A 1 318 ? 16.328 4.212 -16.320 1.00 21.08 314 ASP A CA 1
ATOM 2467 C C . ASP A 1 318 ? 15.583 3.631 -15.106 1.00 17.48 314 ASP A C 1
ATOM 2468 O O . ASP A 1 318 ? 16.095 2.730 -14.465 1.00 17.25 314 ASP A O 1
ATOM 2473 N N . PRO A 1 319 ? 14.336 4.073 -14.835 1.00 19.30 315 PRO A N 1
ATOM 2474 C CA . PRO A 1 319 ? 13.609 3.535 -13.698 1.00 18.77 315 PRO A CA 1
ATOM 2475 C C . PRO A 1 319 ? 13.393 2.031 -13.772 1.00 15.02 315 PRO A C 1
ATOM 2476 O O . PRO A 1 319 ? 13.269 1.383 -12.746 1.00 15.90 315 PRO A O 1
ATOM 2480 N N . ARG A 1 320 ? 13.378 1.496 -14.979 1.00 14.10 316 ARG A N 1
ATOM 2481 C CA . ARG A 1 320 ? 13.197 0.020 -15.147 1.00 13.13 316 ARG A CA 1
ATOM 2482 C C . ARG A 1 320 ? 14.396 -0.753 -14.615 1.00 13.46 316 ARG A C 1
ATOM 2483 O O . ARG A 1 320 ? 14.287 -1.833 -14.051 1.00 13.69 316 ARG A O 1
ATOM 2491 N N . ILE A 1 321 ? 15.559 -0.154 -14.793 1.00 13.95 317 ILE A N 1
ATOM 2492 C CA A ILE A 1 321 ? 16.845 -0.689 -14.334 0.50 13.95 317 ILE A CA 1
ATOM 2493 C CA B ILE A 1 321 ? 16.865 -0.685 -14.332 0.50 14.15 317 ILE A CA 1
ATOM 2494 C C . ILE A 1 321 ? 16.946 -0.511 -12.817 1.00 14.10 317 ILE A C 1
ATOM 2495 O O . ILE A 1 321 ? 17.388 -1.405 -12.077 1.00 14.96 317 ILE A O 1
ATOM 2504 N N . ALA A 1 322 ? 16.516 0.654 -12.348 1.00 15.74 318 ALA A N 1
ATOM 2505 C CA . ALA A 1 322 ? 16.501 0.874 -10.924 1.00 17.09 318 ALA A CA 1
ATOM 2506 C C . ALA A 1 322 ? 15.638 -0.183 -10.222 1.00 14.19 318 ALA A C 1
ATOM 2507 O O . ALA A 1 322 ? 15.992 -0.738 -9.187 1.00 15.86 318 ALA A O 1
ATOM 2509 N N . ALA A 1 323 ? 14.478 -0.452 -10.794 1.00 14.94 319 ALA A N 1
ATOM 2510 C CA . ALA A 1 323 ? 13.568 -1.503 -10.256 1.00 15.43 319 ALA A CA 1
ATOM 2511 C C . ALA A 1 323 ? 14.219 -2.910 -10.322 1.00 13.16 319 ALA A C 1
ATOM 2512 O O . ALA A 1 323 ? 14.116 -3.694 -9.407 1.00 14.46 319 ALA A O 1
ATOM 2514 N N . THR A 1 324 ? 14.887 -3.202 -11.431 1.00 13.26 320 THR A N 1
ATOM 2515 C CA . THR A 1 324 ? 15.603 -4.465 -11.587 1.00 13.46 320 THR A CA 1
ATOM 2516 C C . THR A 1 324 ? 16.593 -4.639 -10.429 1.00 12.68 320 THR A C 1
ATOM 2517 O O . THR A 1 324 ? 16.711 -5.697 -9.830 1.00 13.77 320 THR A O 1
ATOM 2521 N N . MET A 1 325 ? 17.340 -3.577 -10.168 1.00 14.59 321 MET A N 1
ATOM 2522 C CA A MET A 1 325 ? 18.400 -3.584 -9.138 0.50 15.12 321 MET A CA 1
ATOM 2523 C CA B MET A 1 325 ? 18.402 -3.590 -9.134 0.50 15.07 321 MET A CA 1
ATOM 2524 C C . MET A 1 325 ? 17.804 -3.687 -7.743 1.00 15.09 321 MET A C 1
ATOM 2525 O O . MET A 1 325 ? 18.341 -4.335 -6.844 1.00 15.52 321 MET A O 1
ATOM 2534 N N . GLU A 1 326 ? 16.671 -3.042 -7.554 1.00 15.65 322 GLU A N 1
ATOM 2535 C CA . GLU A 1 326 ? 15.958 -3.158 -6.276 1.00 15.97 322 GLU A CA 1
ATOM 2536 C C . GLU A 1 326 ? 15.515 -4.597 -5.943 1.00 15.44 322 GLU A C 1
ATOM 2537 O O . GLU A 1 326 ? 15.700 -5.112 -4.860 1.00 15.60 322 GLU A O 1
ATOM 2543 N N . ASN A 1 327 ? 14.918 -5.234 -6.948 1.00 14.06 323 ASN A N 1
ATOM 2544 C CA . ASN A 1 327 ? 14.474 -6.627 -6.814 1.00 13.53 323 ASN A CA 1
ATOM 2545 C C . ASN A 1 327 ? 15.705 -7.551 -6.628 1.00 11.88 323 ASN A C 1
ATOM 2546 O O . ASN A 1 327 ? 15.690 -8.468 -5.801 1.00 14.26 323 ASN A O 1
ATOM 2551 N N . ALA A 1 328 ? 16.792 -7.232 -7.324 1.00 12.64 324 ALA A N 1
ATOM 2552 C CA . ALA A 1 328 ? 18.054 -8.013 -7.213 1.00 13.29 324 ALA A CA 1
ATOM 2553 C C . ALA A 1 328 ? 18.586 -7.976 -5.787 1.00 13.64 324 ALA A C 1
ATOM 2554 O O . ALA A 1 328 ? 18.944 -8.972 -5.193 1.00 15.31 324 ALA A O 1
ATOM 2556 N N . GLN A 1 329 ? 18.542 -6.784 -5.199 1.00 15.40 325 GLN A N 1
ATOM 2557 C CA . GLN A 1 329 ? 19.100 -6.574 -3.855 1.00 16.68 325 GLN A CA 1
ATOM 2558 C C . GLN A 1 329 ? 18.271 -7.248 -2.774 1.00 16.02 325 GLN A C 1
ATOM 2559 O O . GLN A 1 329 ? 18.753 -7.628 -1.736 1.00 18.93 325 GLN A O 1
ATOM 2565 N N . LYS A 1 330 ? 16.999 -7.442 -3.085 1.00 15.93 326 LYS A N 1
ATOM 2566 C CA . LYS A 1 330 ? 16.053 -8.194 -2.214 1.00 16.13 326 LYS A CA 1
ATOM 2567 C C . LYS A 1 330 ? 16.158 -9.705 -2.340 1.00 14.50 326 LYS A C 1
ATOM 2568 O O . LYS A 1 330 ? 15.665 -10.433 -1.514 1.00 18.17 326 LYS A O 1
ATOM 2574 N N . GLY A 1 331 ? 16.793 -10.156 -3.407 1.00 14.77 327 GLY A N 1
ATOM 2575 C CA . GLY A 1 331 ? 17.002 -11.589 -3.646 1.00 14.71 327 GLY A CA 1
ATOM 2576 C C . GLY A 1 331 ? 18.443 -11.995 -3.368 1.00 14.72 327 GLY A C 1
ATOM 2577 O O . GLY A 1 331 ? 19.145 -11.430 -2.512 1.00 16.13 327 GLY A O 1
ATOM 2578 N N . GLU A 1 332 ? 18.875 -12.988 -4.096 1.00 13.59 328 GLU A N 1
ATOM 2579 C CA . GLU A 1 332 ? 20.213 -13.555 -3.886 1.00 14.80 328 GLU A CA 1
ATOM 2580 C C . GLU A 1 332 ? 20.838 -13.924 -5.189 1.00 13.20 328 GLU A C 1
ATOM 2581 O O . GLU A 1 332 ? 20.168 -14.449 -6.072 1.00 12.81 328 GLU A O 1
ATOM 2587 N N . ILE A 1 333 ? 22.134 -13.665 -5.315 1.00 14.85 329 ILE A N 1
ATOM 2588 C CA . ILE A 1 333 ? 22.884 -14.122 -6.475 1.00 13.62 329 ILE A CA 1
ATOM 2589 C C . ILE A 1 333 ? 22.913 -15.641 -6.434 1.00 12.80 329 ILE A C 1
ATOM 2590 O O . ILE A 1 333 ? 23.183 -16.244 -5.421 1.00 15.30 329 ILE A O 1
ATOM 2595 N N . MET A 1 334 ? 22.564 -16.276 -7.542 1.00 11.57 330 MET A N 1
ATOM 2596 C CA . MET A 1 334 ? 22.521 -17.743 -7.584 1.00 11.70 330 MET A CA 1
ATOM 2597 C C . MET A 1 334 ? 23.916 -18.317 -7.226 1.00 12.51 330 MET A C 1
ATOM 2598 O O . MET A 1 334 ? 24.943 -17.784 -7.633 1.00 11.55 330 MET A O 1
ATOM 2603 N N . PRO A 1 335 ? 23.970 -19.466 -6.548 1.00 12.62 331 PRO A N 1
ATOM 2604 C CA . PRO A 1 335 ? 25.191 -20.249 -6.569 1.00 12.59 331 PRO A CA 1
ATOM 2605 C C . PRO A 1 335 ? 25.541 -20.608 -8.015 1.00 11.79 331 PRO A C 1
ATOM 2606 O O . PRO A 1 335 ? 24.684 -20.719 -8.870 1.00 12.73 331 PRO A O 1
ATOM 2610 N N . ASN A 1 336 ? 26.810 -20.914 -8.227 1.00 13.00 332 ASN A N 1
ATOM 2611 C CA . ASN A 1 336 ? 27.264 -21.499 -9.500 1.00 13.32 332 ASN A CA 1
ATOM 2612 C C . ASN A 1 336 ? 27.648 -22.999 -9.406 1.00 13.53 332 ASN A C 1
ATOM 2613 O O . ASN A 1 336 ? 28.164 -23.567 -10.365 1.00 14.36 332 ASN A O 1
ATOM 2618 N N . ILE A 1 337 ? 27.361 -23.608 -8.254 1.00 13.21 333 ILE A N 1
ATOM 2619 C CA . ILE A 1 337 ? 27.854 -24.966 -7.963 1.00 14.05 333 ILE A CA 1
ATOM 2620 C C . ILE A 1 337 ? 27.206 -25.971 -8.927 1.00 14.53 333 ILE A C 1
ATOM 2621 O O . ILE A 1 337 ? 26.123 -25.748 -9.479 1.00 14.44 333 ILE A O 1
ATOM 2626 N N . PRO A 1 338 ? 27.863 -27.123 -9.152 1.00 15.08 334 PRO A N 1
ATOM 2627 C CA . PRO A 1 338 ? 27.339 -28.111 -10.105 1.00 14.30 334 PRO A CA 1
ATOM 2628 C C . PRO A 1 338 ? 25.906 -28.601 -9.827 1.00 16.22 334 PRO A C 1
ATOM 2629 O O . PRO A 1 338 ? 25.130 -28.901 -10.723 1.00 18.07 334 PRO A O 1
ATOM 2633 N N . GLN A 1 339 ? 25.581 -28.590 -8.552 1.00 15.51 335 GLN A N 1
ATOM 2634 C CA . GLN A 1 339 ? 24.294 -29.096 -8.059 1.00 16.36 335 GLN A CA 1
ATOM 2635 C C . GLN A 1 339 ? 23.102 -28.180 -8.380 1.00 13.93 335 GLN A C 1
ATOM 2636 O O . GLN A 1 339 ? 21.930 -28.535 -8.162 1.00 14.77 335 GLN A O 1
ATOM 2642 N N . MET A 1 340 ? 23.372 -26.987 -8.909 1.00 14.62 336 MET A N 1
ATOM 2643 C CA . MET A 1 340 ? 22.274 -26.054 -9.264 1.00 13.20 336 MET A CA 1
ATOM 2644 C C . MET A 1 340 ? 21.301 -26.654 -10.246 1.00 13.46 336 MET A C 1
ATOM 2645 O O . MET A 1 340 ? 20.096 -26.443 -10.103 1.00 14.11 336 MET A O 1
ATOM 2650 N N . SER A 1 341 ? 21.791 -27.407 -11.227 1.00 14.08 337 SER A N 1
ATOM 2651 C CA . SER A 1 341 ? 20.810 -27.933 -12.200 1.00 15.13 337 SER A CA 1
ATOM 2652 C C . SER A 1 341 ? 19.855 -28.921 -11.517 1.00 15.49 337 SER A C 1
ATOM 2653 O O . SER A 1 341 ? 18.691 -28.933 -11.777 1.00 15.81 337 SER A O 1
ATOM 2656 N N . ALA A 1 342 ? 20.393 -29.753 -10.641 1.00 15.62 338 ALA A N 1
ATOM 2657 C CA . ALA A 1 342 ? 19.585 -30.736 -9.892 1.00 16.10 338 ALA A CA 1
ATOM 2658 C C . ALA A 1 342 ? 18.515 -30.013 -9.072 1.00 16.87 338 ALA A C 1
ATOM 2659 O O . ALA A 1 342 ? 17.388 -30.423 -8.983 1.00 17.02 338 ALA A O 1
ATOM 2661 N N . PHE A 1 343 ? 18.912 -28.924 -8.470 1.00 15.67 339 PHE A N 1
ATOM 2662 C CA . PHE A 1 343 ? 18.013 -28.081 -7.698 1.00 16.36 339 PHE A CA 1
ATOM 2663 C C . PHE A 1 343 ? 16.856 -27.590 -8.591 1.00 15.05 339 PHE A C 1
ATOM 2664 O O . PHE A 1 343 ? 15.666 -27.688 -8.273 1.00 16.54 339 PHE A O 1
ATOM 2672 N N . TRP A 1 344 ? 17.231 -27.042 -9.734 1.00 13.11 340 TRP A N 1
ATOM 2673 C CA . TRP A 1 344 ? 16.192 -26.476 -10.622 1.00 12.66 340 TRP A CA 1
ATOM 2674 C C . TRP A 1 344 ? 15.238 -27.524 -11.168 1.00 13.92 340 TRP A C 1
ATOM 2675 O O . TRP A 1 344 ? 14.060 -27.308 -11.267 1.00 15.23 340 TRP A O 1
ATOM 2686 N N . TYR A 1 345 ? 15.800 -28.645 -11.598 1.00 14.49 341 TYR A N 1
ATOM 2687 C CA . TYR A 1 345 ? 14.991 -29.759 -12.158 1.00 15.40 341 TYR A CA 1
ATOM 2688 C C . TYR A 1 345 ? 13.968 -30.207 -11.097 1.00 16.92 341 TYR A C 1
ATOM 2689 O O . TYR A 1 345 ? 12.793 -30.421 -11.390 1.00 18.47 341 TYR A O 1
ATOM 2698 N N . ALA A 1 346 ? 14.450 -30.277 -9.865 1.00 16.78 342 ALA A N 1
ATOM 2699 C CA . ALA A 1 346 ? 13.618 -30.732 -8.775 1.00 18.15 342 ALA A CA 1
ATOM 2700 C C . ALA A 1 346 ? 12.473 -29.754 -8.494 1.00 17.42 342 ALA A C 1
ATOM 2701 O O . ALA A 1 346 ? 11.322 -30.122 -8.309 1.00 19.74 342 ALA A O 1
ATOM 2703 N N . VAL A 1 347 ? 12.804 -28.487 -8.392 1.00 16.76 343 VAL A N 1
ATOM 2704 C CA . VAL A 1 347 ? 11.794 -27.441 -8.106 1.00 16.31 343 VAL A CA 1
ATOM 2705 C C . VAL A 1 347 ? 10.809 -27.322 -9.266 1.00 16.31 343 VAL A C 1
ATOM 2706 O O . VAL A 1 347 ? 9.599 -27.114 -9.059 1.00 17.73 343 VAL A O 1
ATOM 2710 N N . ARG A 1 348 ? 11.304 -27.470 -10.490 1.00 15.76 344 ARG A N 1
ATOM 2711 C CA . ARG A 1 348 ? 10.436 -27.418 -11.663 1.00 16.01 344 ARG A CA 1
ATOM 2712 C C . ARG A 1 348 ? 9.320 -28.458 -11.563 1.00 17.85 344 ARG A C 1
ATOM 2713 O O . ARG A 1 348 ? 8.143 -28.145 -11.738 1.00 19.82 344 ARG A O 1
ATOM 2721 N N . THR A 1 349 ? 9.710 -29.696 -11.278 1.00 19.23 345 THR A N 1
ATOM 2722 C CA . THR A 1 349 ? 8.771 -30.821 -11.127 1.00 21.03 345 THR A CA 1
ATOM 2723 C C . THR A 1 349 ? 7.811 -30.547 -9.971 1.00 19.44 345 THR A C 1
ATOM 2724 O O . THR A 1 349 ? 6.603 -30.752 -10.096 1.00 25.12 345 THR A O 1
ATOM 2728 N N . ALA A 1 350 ? 8.317 -30.043 -8.854 1.00 21.55 346 ALA A N 1
ATOM 2729 C CA . ALA A 1 350 ? 7.447 -29.778 -7.635 1.00 21.27 346 ALA A CA 1
ATOM 2730 C C . ALA A 1 350 ? 6.356 -28.692 -7.906 1.00 22.35 346 ALA A C 1
ATOM 2731 O O . ALA A 1 350 ? 5.195 -28.837 -7.486 1.00 23.38 346 ALA A O 1
ATOM 2733 N N . VAL A 1 351 ? 6.724 -27.642 -8.611 1.00 22.12 347 VAL A N 1
ATOM 2734 C CA . VAL A 1 351 ? 5.790 -26.515 -8.918 1.00 21.43 347 VAL A CA 1
ATOM 2735 C C . VAL A 1 351 ? 4.698 -27.003 -9.884 1.00 22.60 347 VAL A C 1
ATOM 2736 O O . VAL A 1 351 ? 3.499 -26.782 -9.700 1.00 24.50 347 VAL A O 1
ATOM 2740 N N . ILE A 1 352 ? 5.142 -27.674 -10.919 1.00 21.99 348 ILE A N 1
ATOM 2741 C CA . ILE A 1 352 ? 4.248 -28.139 -11.989 1.00 23.10 348 ILE A CA 1
ATOM 2742 C C . ILE A 1 352 ? 3.267 -29.150 -11.360 1.00 26.43 348 ILE A C 1
ATOM 2743 O O . ILE A 1 352 ? 2.043 -29.060 -11.526 1.00 29.35 348 ILE A O 1
ATOM 2748 N N . ASN A 1 353 ? 3.823 -30.085 -10.602 1.00 26.43 349 ASN A N 1
ATOM 2749 C CA . ASN A 1 353 ? 3.023 -31.264 -10.074 1.00 32.97 349 ASN A CA 1
ATOM 2750 C C . ASN A 1 353 ? 1.951 -30.777 -9.132 1.00 31.19 349 ASN A C 1
ATOM 2751 O O . ASN A 1 353 ? 0.811 -31.225 -9.141 1.00 35.74 349 ASN A O 1
ATOM 2756 N N . ALA A 1 354 ? 2.359 -29.775 -8.371 1.00 29.76 350 ALA A N 1
ATOM 2757 C CA . ALA A 1 354 ? 1.500 -29.165 -7.309 1.00 31.06 350 ALA A CA 1
ATOM 2758 C C . ALA A 1 354 ? 0.464 -28.244 -7.917 1.00 27.94 350 ALA A C 1
ATOM 2759 O O . ALA A 1 354 ? -0.699 -28.209 -7.525 1.00 30.85 350 ALA A O 1
ATOM 2761 N N . ALA A 1 355 ? 0.910 -27.480 -8.895 1.00 29.67 351 ALA A N 1
ATOM 2762 C CA . ALA A 1 355 ? 0.048 -26.444 -9.526 1.00 31.48 351 ALA A CA 1
ATOM 2763 C C . ALA A 1 355 ? -1.118 -27.096 -10.210 1.00 31.76 351 ALA A C 1
ATOM 2764 O O . ALA A 1 355 ? -2.219 -26.578 -10.282 1.00 30.01 351 ALA A O 1
ATOM 2766 N N . SER A 1 356 ? -0.814 -28.253 -10.732 1.00 30.90 352 SER A N 1
ATOM 2767 C CA . SER A 1 356 ? -1.784 -29.070 -11.450 1.00 34.10 352 SER A CA 1
ATOM 2768 C C . SER A 1 356 ? -2.624 -29.964 -10.569 1.00 34.43 352 SER A C 1
ATOM 2769 O O . SER A 1 356 ? -3.543 -30.594 -11.034 1.00 39.80 352 SER A O 1
ATOM 2772 N N . GLY A 1 357 ? -2.275 -30.015 -9.308 1.00 38.04 353 GLY A N 1
ATOM 2773 C CA . GLY A 1 357 ? -2.923 -30.939 -8.347 1.00 39.48 353 GLY A CA 1
ATOM 2774 C C . GLY A 1 357 ? -2.690 -32.434 -8.568 1.00 44.61 353 GLY A C 1
ATOM 2775 O O . GLY A 1 357 ? -3.523 -33.267 -8.224 1.00 51.49 353 GLY A O 1
ATOM 2776 N N . ARG A 1 358 ? -1.542 -32.746 -9.146 1.00 50.12 354 ARG A N 1
ATOM 2777 C CA . ARG A 1 358 ? -1.025 -34.159 -9.292 1.00 43.67 354 ARG A CA 1
ATOM 2778 C C . ARG A 1 358 ? -0.302 -34.683 -8.020 1.00 44.59 354 ARG A C 1
ATOM 2779 O O . ARG A 1 358 ? -0.044 -35.883 -7.860 1.00 49.00 354 ARG A O 1
ATOM 2781 N N . GLN A 1 359 ? 0.041 -33.722 -7.167 1.00 40.78 355 GLN A N 1
ATOM 2782 C CA . GLN A 1 359 ? 0.505 -33.907 -5.743 1.00 40.22 355 GLN A CA 1
ATOM 2783 C C . GLN A 1 359 ? 0.233 -32.714 -4.851 1.00 36.18 355 GLN A C 1
ATOM 2784 O O . GLN A 1 359 ? 0.120 -31.606 -5.334 1.00 33.22 355 GLN A O 1
ATOM 2790 N N . THR A 1 360 ? 0.166 -32.983 -3.552 1.00 33.74 356 THR A N 1
ATOM 2791 C CA . THR A 1 360 ? 0.085 -31.940 -2.473 1.00 34.35 356 THR A CA 1
ATOM 2792 C C . THR A 1 360 ? 1.361 -31.087 -2.379 1.00 33.12 356 THR A C 1
ATOM 2793 O O . THR A 1 360 ? 2.430 -31.567 -2.662 1.00 35.63 356 THR A O 1
ATOM 2797 N N . VAL A 1 361 ? 1.241 -29.858 -1.918 1.00 30.54 357 VAL A N 1
ATOM 2798 C CA . VAL A 1 361 ? 2.429 -28.992 -1.658 1.00 29.95 357 VAL A CA 1
ATOM 2799 C C . VAL A 1 361 ? 3.419 -29.642 -0.692 1.00 30.32 357 VAL A C 1
ATOM 2800 O O . VAL A 1 361 ? 4.617 -29.667 -0.940 1.00 29.17 357 VAL A O 1
ATOM 2804 N N . ASP A 1 362 ? 2.907 -30.116 0.429 1.00 30.14 358 ASP A N 1
ATOM 2805 C CA . ASP A 1 362 ? 3.783 -30.836 1.398 1.00 30.95 358 ASP A CA 1
ATOM 2806 C C . ASP A 1 362 ? 4.594 -31.945 0.724 1.00 26.22 358 ASP A C 1
ATOM 2807 O O . ASP A 1 362 ? 5.780 -32.099 0.927 1.00 30.55 358 ASP A O 1
ATOM 2812 N N . ALA A 1 363 ? 3.921 -32.706 -0.102 1.00 27.86 359 ALA A N 1
ATOM 2813 C CA . ALA A 1 363 ? 4.549 -33.859 -0.810 1.00 27.45 359 ALA A CA 1
ATOM 2814 C C . ALA A 1 363 ? 5.542 -33.545 -1.922 1.00 27.96 359 ALA A C 1
ATOM 2815 O O . ALA A 1 363 ? 6.514 -34.256 -2.214 1.00 34.39 359 ALA A O 1
ATOM 2817 N N . ALA A 1 364 ? 5.095 -32.577 -2.667 1.00 30.72 360 ALA A N 1
ATOM 2818 C CA . ALA A 1 364 ? 5.835 -32.059 -3.838 1.00 29.51 360 ALA A CA 1
ATOM 2819 C C . ALA A 1 364 ? 7.212 -31.583 -3.409 1.00 21.48 360 ALA A C 1
ATOM 2820 O O . ALA A 1 364 ? 8.251 -31.931 -4.013 1.00 26.81 360 ALA A O 1
ATOM 2822 N N . LEU A 1 365 ? 7.173 -30.765 -2.370 1.00 27.45 361 LEU A N 1
ATOM 2823 C CA . LEU A 1 365 ? 8.366 -30.068 -1.813 1.00 25.84 361 LEU A CA 1
ATOM 2824 C C . LEU A 1 365 ? 9.274 -30.982 -0.974 1.00 27.43 361 LEU A C 1
ATOM 2825 O O . LEU A 1 365 ? 10.463 -30.796 -0.880 1.00 27.89 361 LEU A O 1
ATOM 2830 N N . ALA A 1 366 ? 8.655 -31.949 -0.339 1.00 29.47 362 ALA A N 1
ATOM 2831 C CA . ALA A 1 366 ? 9.407 -33.010 0.366 1.00 27.27 362 ALA A CA 1
ATOM 2832 C C . ALA A 1 366 ? 10.288 -33.805 -0.638 1.00 28.74 362 ALA A C 1
ATOM 2833 O O . ALA A 1 366 ? 11.486 -34.048 -0.470 1.00 32.89 362 ALA A O 1
ATOM 2835 N N . ALA A 1 367 ? 9.630 -34.225 -1.698 1.00 28.90 363 ALA A N 1
ATOM 2836 C CA . ALA A 1 367 ? 10.306 -34.911 -2.842 1.00 28.51 363 ALA A CA 1
ATOM 2837 C C . ALA A 1 367 ? 11.417 -34.067 -3.567 1.00 24.63 363 ALA A C 1
ATOM 2838 O O . ALA A 1 367 ? 12.505 -34.550 -3.929 1.00 28.94 363 ALA A O 1
ATOM 2840 N N . ALA A 1 368 ? 11.118 -32.806 -3.840 1.00 27.54 364 ALA A N 1
ATOM 2841 C CA . ALA A 1 368 ? 12.127 -31.872 -4.432 1.00 24.26 364 ALA A CA 1
ATOM 2842 C C . ALA A 1 368 ? 13.394 -31.835 -3.602 1.00 24.97 364 ALA A C 1
ATOM 2843 O O . ALA A 1 368 ? 14.506 -31.837 -4.105 1.00 26.19 364 ALA A O 1
ATOM 2845 N N . GLN A 1 369 ? 13.186 -31.818 -2.305 1.00 25.55 365 GLN A N 1
ATOM 2846 C CA . GLN A 1 369 ? 14.295 -31.833 -1.345 1.00 27.09 365 GLN A CA 1
ATOM 2847 C C . GLN A 1 369 ? 15.197 -33.060 -1.544 1.00 28.06 365 GLN A C 1
ATOM 2848 O O . GLN A 1 369 ? 16.432 -32.962 -1.610 1.00 27.93 365 GLN A O 1
ATOM 2854 N N . THR A 1 370 ? 14.577 -34.219 -1.615 1.00 27.39 366 THR A N 1
ATOM 2855 C CA . THR A 1 370 ? 15.333 -35.480 -1.848 1.00 28.16 366 THR A CA 1
ATOM 2856 C C . THR A 1 370 ? 16.123 -35.447 -3.150 1.00 27.88 366 THR A C 1
ATOM 2857 O O . THR A 1 370 ? 17.286 -35.799 -3.223 1.00 29.45 366 THR A O 1
ATOM 2861 N N . ASN A 1 371 ? 15.434 -35.024 -4.186 1.00 27.91 367 ASN A N 1
ATOM 2862 C CA . ASN A 1 371 ? 16.024 -35.070 -5.526 1.00 28.34 367 ASN A CA 1
ATOM 2863 C C . ASN A 1 371 ? 17.103 -34.029 -5.701 1.00 25.45 367 ASN A C 1
ATOM 2864 O O . ASN A 1 371 ? 18.078 -34.260 -6.362 1.00 28.17 367 ASN A O 1
ATOM 2869 N N . ALA A 1 372 ? 16.896 -32.880 -5.086 1.00 25.09 368 ALA A N 1
ATOM 2870 C CA . ALA A 1 372 ? 17.902 -31.796 -5.170 1.00 23.76 368 ALA A CA 1
ATOM 2871 C C . ALA A 1 372 ? 19.220 -32.197 -4.474 1.00 21.47 368 ALA A C 1
ATOM 2872 O O . ALA A 1 372 ? 20.319 -31.815 -4.878 1.00 25.76 368 ALA A O 1
ATOM 2874 N N . ALA A 1 373 ? 19.056 -32.944 -3.401 1.00 21.53 369 ALA A N 1
ATOM 2875 C CA . ALA A 1 373 ? 20.201 -33.414 -2.592 1.00 22.39 369 ALA A CA 1
ATOM 2876 C C . ALA A 1 373 ? 20.846 -34.726 -3.050 1.00 23.35 369 ALA A C 1
ATOM 2877 O O . ALA A 1 373 ? 21.823 -35.163 -2.506 1.00 25.54 369 ALA A O 1
ATOM 2879 N N . ALA A 1 374 ? 20.233 -35.350 -4.029 1.00 23.72 370 ALA A N 1
ATOM 2880 C CA . ALA A 1 374 ? 20.674 -36.676 -4.551 1.00 25.62 370 ALA A CA 1
ATOM 2881 C C . ALA A 1 374 ? 22.089 -36.671 -5.112 1.00 22.54 370 ALA A C 1
ATOM 2882 O O . ALA A 1 374 ? 22.558 -35.689 -5.660 1.00 23.63 370 ALA A O 1
ATOM 2884 N N . ASN A 1 375 ? 22.786 -37.785 -4.918 1.00 25.40 371 ASN A N 1
ATOM 2885 C CA . ASN A 1 375 ? 24.084 -38.014 -5.596 1.00 23.24 371 ASN A CA 1
ATOM 2886 C C . ASN A 1 375 ? 23.861 -38.253 -7.072 1.00 20.72 371 ASN A C 1
ATOM 2887 O O . ASN A 1 375 ? 22.811 -38.728 -7.508 1.00 26.44 371 ASN A O 1
ATOM 2892 N N . THR A 1 376 ? 24.896 -37.931 -7.813 1.00 23.09 372 THR A N 1
ATOM 2893 C CA . THR A 1 376 ? 24.886 -38.131 -9.271 1.00 24.29 372 THR A CA 1
ATOM 2894 C C . THR A 1 376 ? 25.128 -39.598 -9.626 1.00 20.84 372 THR A C 1
ATOM 2895 O O . THR A 1 376 ? 25.849 -40.298 -8.940 1.00 21.52 372 THR A O 1
ATOM 2899 N N . PRO A 1 377 ? 24.552 -40.065 -10.735 1.00 21.40 373 PRO A N 1
ATOM 2900 C CA . PRO A 1 377 ? 24.898 -41.390 -11.176 1.00 19.95 373 PRO A CA 1
ATOM 2901 C C . PRO A 1 377 ? 26.366 -41.517 -11.490 1.00 19.35 373 PRO A C 1
ATOM 2902 O O . PRO A 1 377 ? 26.987 -40.622 -12.025 1.00 24.01 373 PRO A O 1
ATOM 2906 N N . SER A 1 378 ? 26.883 -42.669 -11.159 1.00 19.55 374 SER A N 1
ATOM 2907 C CA . SER A 1 378 ? 28.304 -43.056 -11.398 1.00 18.61 374 SER A CA 1
ATOM 2908 C C . SER A 1 378 ? 28.387 -44.031 -12.566 1.00 20.38 374 SER A C 1
ATOM 2909 O O . SER A 1 378 ? 27.634 -45.012 -12.616 1.00 19.71 374 SER A O 1
ATOM 2912 N N . PRO A 1 379 ? 29.300 -43.775 -13.517 1.00 21.84 375 PRO A N 1
ATOM 2913 C CA . PRO A 1 379 ? 29.439 -44.726 -14.607 1.00 22.01 375 PRO A CA 1
ATOM 2914 C C . PRO A 1 379 ? 29.987 -46.037 -14.106 1.00 22.61 375 PRO A C 1
ATOM 2915 O O . PRO A 1 379 ? 29.780 -47.096 -14.696 1.00 24.17 375 PRO A O 1
ATOM 2919 N N . ASP A 1 380 ? 30.776 -45.929 -13.061 1.00 21.79 376 ASP A N 1
ATOM 2920 C CA . ASP A 1 380 ? 31.522 -47.086 -12.533 1.00 24.99 376 ASP A CA 1
ATOM 2921 C C . ASP A 1 380 ? 30.655 -48.112 -11.849 1.00 20.93 376 ASP A C 1
ATOM 2922 O O . ASP A 1 380 ? 31.064 -49.212 -11.709 1.00 28.60 376 ASP A O 1
ATOM 2927 N N . LEU A 1 381 ? 29.463 -47.702 -11.373 1.00 21.76 377 LEU A N 1
ATOM 2928 C CA A LEU A 1 381 ? 28.538 -48.593 -10.587 0.50 17.58 377 LEU A CA 1
ATOM 2929 C CA B LEU A 1 381 ? 28.534 -48.574 -10.561 0.50 17.14 377 LEU A CA 1
ATOM 2930 C C . LEU A 1 381 ? 27.143 -48.855 -11.208 1.00 17.94 377 LEU A C 1
ATOM 2931 O O . LEU A 1 381 ? 26.368 -49.646 -10.713 1.00 18.06 377 LEU A O 1
ATOM 2940 N N . THR A 1 382 ? 26.854 -48.159 -12.284 1.00 16.04 378 THR A N 1
ATOM 2941 C CA . THR A 1 382 ? 25.629 -48.317 -13.053 1.00 15.45 378 THR A CA 1
ATOM 2942 C C . THR A 1 382 ? 25.780 -49.566 -13.920 1.00 14.17 378 THR A C 1
ATOM 2943 O O . THR A 1 382 ? 26.802 -49.835 -14.499 1.00 16.89 378 THR A O 1
ATOM 2947 N N . VAL A 1 383 ? 24.692 -50.303 -13.980 1.00 14.71 379 VAL A N 1
ATOM 2948 C CA . VAL A 1 383 ? 24.532 -51.597 -14.658 1.00 16.48 379 VAL A CA 1
ATOM 2949 C C . VAL A 1 383 ? 23.674 -51.415 -15.936 1.00 14.57 379 VAL A C 1
ATOM 2950 O O . VAL A 1 383 ? 22.632 -50.785 -15.884 1.00 12.78 379 VAL A O 1
ATOM 2954 N N . MET A 1 384 ? 24.031 -52.037 -17.047 1.00 14.77 380 MET A N 1
ATOM 2955 C CA . MET A 1 384 ? 23.140 -52.125 -18.267 1.00 13.53 380 MET A CA 1
ATOM 2956 C C . MET A 1 384 ? 23.425 -53.443 -18.950 1.00 12.82 380 MET A C 1
ATOM 2957 O O . MET A 1 384 ? 24.540 -53.764 -19.258 1.00 19.50 380 MET A O 1
ATOM 2962 N N . SER A 1 385 ? 22.393 -54.217 -19.179 1.00 11.68 381 SER A N 1
ATOM 2963 C CA . SER A 1 385 ? 22.547 -55.489 -19.917 1.00 12.00 381 SER A CA 1
ATOM 2964 C C . SER A 1 385 ? 21.304 -55.780 -20.686 1.00 11.41 381 SER A C 1
ATOM 2965 O O . SER A 1 385 ? 20.235 -55.286 -20.379 1.00 12.44 381 SER A O 1
ATOM 2968 N N . ILE A 1 386 ? 21.445 -56.625 -21.685 1.00 11.66 382 ILE A N 1
ATOM 2969 C CA . ILE A 1 386 ? 20.323 -57.168 -22.461 1.00 11.32 382 ILE A CA 1
ATOM 2970 C C . ILE A 1 386 ? 20.378 -58.681 -22.459 1.00 11.48 382 ILE A C 1
ATOM 2971 O O . ILE A 1 386 ? 21.445 -59.276 -22.448 1.00 11.85 382 ILE A O 1
ATOM 2976 N N . ASP A 1 387 ? 19.202 -59.292 -22.361 1.00 11.85 383 ASP A N 1
ATOM 2977 C CA . ASP A 1 387 ? 19.153 -60.740 -22.137 1.00 13.21 383 ASP A CA 1
ATOM 2978 C C . ASP A 1 387 ? 19.462 -61.586 -23.363 1.00 14.57 383 ASP A C 1
ATOM 2979 O O . ASP A 1 387 ? 19.783 -62.752 -23.222 1.00 19.45 383 ASP A O 1
ATOM 2984 N N . LYS A 1 388 ? 19.372 -60.972 -24.520 1.00 14.53 384 LYS A N 1
ATOM 2985 C CA . LYS A 1 388 ? 19.596 -61.606 -25.799 1.00 15.83 384 LYS A CA 1
ATOM 2986 C C . LYS A 1 388 ? 20.235 -60.596 -26.732 1.00 19.37 384 LYS A C 1
ATOM 2987 O O . LYS A 1 388 ? 19.737 -59.476 -26.893 1.00 21.34 384 LYS A O 1
ATOM 2993 N N . SER A 1 389 ? 21.298 -61.027 -27.371 1.00 18.78 385 SER A N 1
ATOM 2994 C CA A SER A 1 389 ? 22.055 -60.180 -28.335 0.50 19.22 385 SER A CA 1
ATOM 2995 C CA B SER A 1 389 ? 22.063 -60.186 -28.338 0.50 17.69 385 SER A CA 1
ATOM 2996 C C . SER A 1 389 ? 21.837 -60.552 -29.817 1.00 18.86 385 SER A C 1
ATOM 2997 O O . SER A 1 389 ? 22.269 -59.860 -30.719 1.00 18.06 385 SER A O 1
ATOM 3002 N N . VAL A 1 390 ? 21.130 -61.644 -30.040 1.00 18.59 386 VAL A N 1
ATOM 3003 C CA . VAL A 1 390 ? 20.675 -62.060 -31.373 1.00 16.52 386 VAL A CA 1
ATOM 3004 C C . VAL A 1 390 ? 19.204 -62.392 -31.263 1.00 16.82 386 VAL A C 1
ATOM 3005 O O . VAL A 1 390 ? 18.817 -63.059 -30.320 1.00 20.70 386 VAL A O 1
ATOM 3009 N N . LEU A 1 391 ? 18.410 -61.920 -32.214 1.00 15.77 387 LEU A N 1
ATOM 3010 C CA . LEU A 1 391 ? 16.939 -62.181 -32.258 1.00 15.64 387 LEU A CA 1
ATOM 3011 C C . LEU A 1 391 ? 16.535 -62.739 -33.626 1.00 17.31 387 LEU A C 1
ATOM 3012 O O . LEU A 1 391 ? 17.038 -62.318 -34.665 1.00 18.65 387 LEU A O 1
ATOM 3017 N N . SER A 1 392 ? 15.607 -63.683 -33.581 1.00 16.98 388 SER A N 1
ATOM 3018 C CA . SER A 1 392 ? 14.870 -64.162 -34.754 1.00 17.07 388 SER A CA 1
ATOM 3019 C C . SER A 1 392 ? 13.482 -63.456 -34.791 1.00 15.80 388 SER A C 1
ATOM 3020 O O . SER A 1 392 ? 13.072 -62.879 -33.775 1.00 15.87 388 SER A O 1
ATOM 3023 N N . PRO A 1 393 ? 12.793 -63.473 -35.940 1.00 15.60 389 PRO A N 1
ATOM 3024 C CA . PRO A 1 393 ? 11.532 -62.745 -35.968 1.00 15.89 389 PRO A CA 1
ATOM 3025 C C . PRO A 1 393 ? 10.564 -63.328 -34.956 1.00 16.32 389 PRO A C 1
ATOM 3026 O O . PRO A 1 393 ? 10.423 -64.542 -34.845 1.00 17.82 389 PRO A O 1
ATOM 3030 N N . GLY A 1 394 ? 9.910 -62.427 -34.257 1.00 14.62 390 GLY A N 1
ATOM 3031 C CA . GLY A 1 394 ? 8.905 -62.754 -33.221 1.00 14.78 390 GLY A CA 1
ATOM 3032 C C . GLY A 1 394 ? 9.533 -62.879 -31.821 1.00 14.00 390 GLY A C 1
ATOM 3033 O O . GLY A 1 394 ? 8.824 -63.016 -30.844 1.00 15.88 390 GLY A O 1
ATOM 3034 N N . GLU A 1 395 ? 10.867 -62.832 -31.742 1.00 14.45 391 GLU A N 1
ATOM 3035 C CA . GLU A 1 395 ? 11.595 -62.873 -30.455 1.00 13.78 391 GLU A CA 1
ATOM 3036 C C . GLU A 1 395 ? 11.749 -61.449 -29.899 1.00 14.14 391 GLU A C 1
ATOM 3037 O O . GLU A 1 395 ? 11.866 -60.460 -30.632 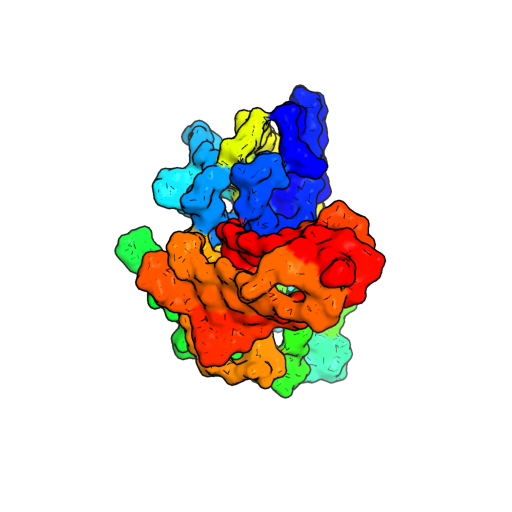1.00 14.88 391 GLU A O 1
ATOM 3043 N N . SER A 1 396 ? 11.816 -61.388 -28.581 1.00 13.63 392 SER A N 1
ATOM 3044 C CA A SER A 1 396 ? 11.999 -60.152 -27.827 0.50 14.97 392 SER A CA 1
ATOM 3045 C CA B SER A 1 396 ? 11.997 -60.130 -27.833 0.50 14.60 392 SER A CA 1
ATOM 3046 C C . SER A 1 396 ? 13.194 -60.230 -26.922 1.00 14.70 392 SER A C 1
ATOM 3047 O O . SER A 1 396 ? 13.531 -61.289 -26.408 1.00 17.77 392 SER A O 1
ATOM 3052 N N . ALA A 1 397 ? 13.845 -59.102 -26.740 1.00 13.77 393 ALA A N 1
ATOM 3053 C CA . ALA A 1 397 ? 14.957 -58.941 -25.806 1.00 13.47 393 ALA A CA 1
ATOM 3054 C C . ALA A 1 397 ? 14.576 -57.816 -24.847 1.00 12.30 393 ALA A C 1
ATOM 3055 O O . ALA A 1 397 ? 13.902 -56.865 -25.222 1.00 15.36 393 ALA A O 1
ATOM 3057 N N . THR A 1 398 ? 15.022 -57.931 -23.633 1.00 11.93 394 THR A N 1
ATOM 3058 C CA . THR A 1 398 ? 14.759 -56.943 -22.600 1.00 11.74 394 THR A CA 1
ATOM 3059 C C . THR A 1 398 ? 16.076 -56.392 -22.063 1.00 11.24 394 THR A C 1
ATOM 3060 O O . THR A 1 398 ? 16.983 -57.141 -21.699 1.00 11.83 394 THR A O 1
ATOM 3064 N N . ILE A 1 399 ? 16.157 -55.068 -22.081 1.00 11.29 395 ILE A N 1
ATOM 3065 C CA . ILE A 1 399 ? 17.222 -54.323 -21.436 1.00 11.64 395 ILE A CA 1
ATOM 3066 C C . ILE A 1 399 ? 16.856 -54.111 -19.991 1.00 10.80 395 ILE A C 1
ATOM 3067 O O . ILE A 1 399 ? 15.764 -53.678 -19.696 1.00 12.24 395 ILE A O 1
ATOM 3072 N N . THR A 1 400 ? 17.782 -54.357 -19.088 1.00 10.52 396 THR A N 1
ATOM 3073 C CA . THR A 1 400 ? 17.672 -53.997 -17.669 1.00 10.71 396 THR A CA 1
ATOM 3074 C C . THR A 1 400 ? 18.801 -53.070 -17.319 1.00 10.29 396 THR A C 1
ATOM 3075 O O . THR A 1 400 ? 19.981 -53.377 -17.559 1.00 11.75 396 THR A O 1
ATOM 3079 N N . THR A 1 401 ? 18.475 -51.928 -16.746 1.00 11.38 397 THR A N 1
ATOM 3080 C CA . THR A 1 401 ? 19.492 -51.045 -16.238 1.00 10.37 397 THR A CA 1
ATOM 3081 C C . THR A 1 401 ? 19.185 -50.667 -14.788 1.00 11.06 397 THR A C 1
ATOM 3082 O O . THR A 1 401 ? 18.030 -50.562 -14.390 1.00 11.91 397 THR A O 1
ATOM 3086 N N . ILE A 1 402 ? 20.242 -50.550 -14.014 1.00 11.71 398 ILE A N 1
ATOM 3087 C CA . ILE A 1 402 ? 20.154 -50.169 -12.599 1.00 12.92 398 ILE A CA 1
ATOM 3088 C C . ILE A 1 402 ? 21.166 -49.035 -12.388 1.00 13.25 398 ILE A C 1
ATOM 3089 O O . ILE A 1 402 ? 22.385 -49.204 -12.549 1.00 13.84 398 ILE A O 1
ATOM 3094 N N . VAL A 1 403 ? 20.660 -47.881 -12.027 1.00 13.70 399 VAL A N 1
ATOM 3095 C CA . VAL A 1 403 ? 21.467 -46.670 -11.919 1.00 14.44 399 VAL A CA 1
ATOM 3096 C C . VAL A 1 403 ? 21.840 -46.441 -10.467 1.00 14.95 399 VAL A C 1
ATOM 3097 O O . VAL A 1 403 ? 20.990 -46.390 -9.600 1.00 15.50 399 VAL A O 1
ATOM 3101 N N . LYS A 1 404 ? 23.149 -46.297 -10.264 1.00 14.67 400 LYS A N 1
ATOM 3102 C CA . LYS A 1 404 ? 23.771 -46.164 -8.908 1.00 15.56 400 LYS A CA 1
ATOM 3103 C C . LYS A 1 404 ? 24.778 -45.038 -8.877 1.00 17.15 400 LYS A C 1
ATOM 3104 O O . LYS A 1 404 ? 25.320 -44.619 -9.903 1.00 17.86 400 LYS A O 1
ATOM 3110 N N . ASP A 1 405 ? 24.923 -44.488 -7.675 1.00 16.93 401 ASP A N 1
ATOM 3111 C CA . ASP A 1 405 ? 25.928 -43.474 -7.389 1.00 16.79 401 ASP A CA 1
ATOM 3112 C C . ASP A 1 405 ? 27.294 -44.073 -7.045 1.00 19.92 401 ASP A C 1
ATOM 3113 O O . ASP A 1 405 ? 27.489 -45.262 -7.119 1.00 20.13 401 ASP A O 1
ATOM 3118 N N . ILE A 1 406 ? 28.242 -43.191 -6.744 1.00 19.80 402 ILE A N 1
ATOM 3119 C CA . ILE A 1 406 ? 29.680 -43.576 -6.504 1.00 22.94 402 ILE A CA 1
ATOM 3120 C C . ILE A 1 406 ? 29.862 -44.613 -5.376 1.00 22.51 402 ILE A C 1
ATOM 3121 O O . ILE A 1 406 ? 30.792 -45.428 -5.339 1.00 28.28 402 ILE A O 1
ATOM 3126 N N . ASP A 1 407 ? 28.931 -44.543 -4.457 1.00 24.93 403 ASP A N 1
ATOM 3127 C CA . ASP A 1 407 ? 28.851 -45.418 -3.237 1.00 27.93 403 ASP A CA 1
ATOM 3128 C C . ASP A 1 407 ? 28.111 -46.741 -3.440 1.00 27.55 403 ASP A C 1
ATOM 3129 O O . ASP A 1 407 ? 27.931 -47.532 -2.533 1.00 33.00 403 ASP A O 1
ATOM 3134 N N . GLY A 1 408 ? 27.609 -46.905 -4.642 1.00 24.05 404 GLY A N 1
ATOM 3135 C CA . GLY A 1 408 ? 26.788 -48.078 -4.996 1.00 24.96 404 GLY A CA 1
ATOM 3136 C C . GLY A 1 408 ? 25.317 -47.993 -4.590 1.00 22.79 404 GLY A C 1
ATOM 3137 O O . GLY A 1 408 ? 24.591 -48.943 -4.591 1.00 27.30 404 GLY A O 1
ATOM 3138 N N . ASN A 1 409 ? 24.877 -46.815 -4.224 1.00 22.56 405 ASN A N 1
ATOM 3139 C CA . ASN A 1 409 ? 23.476 -46.627 -3.839 1.00 22.14 405 ASN A CA 1
ATOM 3140 C C . ASN A 1 409 ? 22.560 -46.252 -5.021 1.00 19.44 405 ASN A C 1
ATOM 3141 O O . ASN A 1 409 ? 22.933 -45.453 -5.848 1.00 21.28 405 ASN A O 1
ATOM 3146 N N . PRO A 1 410 ? 21.363 -46.852 -5.139 1.00 19.89 406 PRO A N 1
ATOM 3147 C CA . PRO A 1 410 ? 20.538 -46.460 -6.284 1.00 19.93 406 PRO A CA 1
ATOM 3148 C C . PRO A 1 410 ? 20.158 -44.998 -6.299 1.00 19.54 406 PRO A C 1
ATOM 3149 O O . PRO A 1 410 ? 20.056 -44.333 -5.266 1.00 24.15 406 PRO A O 1
ATOM 3153 N N . VAL A 1 411 ? 20.017 -44.523 -7.513 1.00 19.11 407 VAL A N 1
ATOM 3154 C CA . VAL A 1 411 ? 19.567 -43.153 -7.749 1.00 19.94 407 VAL A CA 1
ATOM 3155 C C . VAL A 1 411 ? 18.143 -43.259 -8.215 1.00 23.30 407 VAL A C 1
ATOM 3156 O O . VAL A 1 411 ? 17.860 -43.826 -9.265 1.00 25.79 407 VAL A O 1
ATOM 3160 N N . ASN A 1 412 ? 17.249 -42.702 -7.417 1.00 23.56 408 ASN A N 1
ATOM 3161 C CA . ASN A 1 412 ? 15.818 -42.906 -7.657 1.00 26.62 408 ASN A CA 1
ATOM 3162 C C . ASN A 1 412 ? 15.307 -42.282 -8.939 1.00 34.34 408 ASN A C 1
ATOM 3163 O O . ASN A 1 412 ? 14.614 -42.913 -9.717 1.00 43.07 408 ASN A O 1
ATOM 3168 N N . GLU A 1 413 ? 15.632 -41.037 -9.151 1.00 27.60 409 GLU A N 1
ATOM 3169 C CA . GLU A 1 413 ? 15.131 -40.379 -10.358 1.00 30.42 409 GLU A CA 1
ATOM 3170 C C . GLU A 1 413 ? 16.331 -40.137 -11.254 1.00 32.24 409 GLU A C 1
ATOM 3171 O O . GLU A 1 413 ? 17.305 -39.547 -10.820 1.00 36.22 409 GLU A O 1
ATOM 3173 N N . VAL A 1 414 ? 16.281 -40.633 -12.480 1.00 27.87 410 VAL A N 1
ATOM 3174 C CA . VAL A 1 414 ? 17.366 -40.381 -13.408 1.00 26.30 410 VAL A CA 1
ATOM 3175 C C . VAL A 1 414 ? 16.841 -40.111 -14.811 1.00 24.16 410 VAL A C 1
ATOM 3176 O O . VAL A 1 414 ? 16.000 -40.819 -15.328 1.00 29.81 410 VAL A O 1
ATOM 3180 N N . HIS A 1 415 ? 17.387 -39.077 -15.405 1.00 24.67 411 HIS A N 1
ATOM 3181 C CA . HIS A 1 415 ? 17.153 -38.820 -16.797 1.00 24.08 411 HIS A CA 1
ATOM 3182 C C . HIS A 1 415 ? 17.948 -39.798 -17.613 1.00 19.32 411 HIS A C 1
ATOM 3183 O O . HIS A 1 415 ? 19.153 -39.863 -17.522 1.00 19.85 411 HIS A O 1
ATOM 3190 N N . ILE A 1 416 ? 17.240 -40.529 -18.439 1.00 19.97 412 ILE A N 1
ATOM 3191 C CA . ILE A 1 416 ? 17.857 -41.495 -19.372 1.00 19.61 412 ILE A CA 1
ATOM 3192 C C . ILE A 1 416 ? 17.389 -41.171 -20.787 1.00 20.36 412 ILE A C 1
ATOM 3193 O O . ILE A 1 416 ? 16.204 -41.152 -21.080 1.00 21.52 412 ILE A O 1
ATOM 3198 N N . ASN A 1 417 ? 18.344 -40.906 -21.637 1.00 20.43 413 ASN A N 1
ATOM 3199 C CA . ASN A 1 417 ? 18.081 -40.641 -23.060 1.00 20.96 413 ASN A CA 1
ATOM 3200 C C . ASN A 1 417 ? 18.558 -41.833 -23.808 1.00 18.20 413 ASN A C 1
ATOM 3201 O O . ASN A 1 417 ? 19.711 -42.220 -23.801 1.00 19.70 413 ASN A O 1
ATOM 3206 N N . LYS A 1 418 ? 17.590 -42.448 -24.390 1.00 20.67 414 LYS A N 1
ATOM 3207 C CA A LYS A 1 418 ? 17.733 -43.585 -25.344 0.50 20.50 414 LYS A CA 1
ATOM 3208 C CA B LYS A 1 418 ? 17.789 -43.566 -25.286 0.50 19.56 414 LYS A CA 1
ATOM 3209 C C . LYS A 1 418 ? 17.950 -43.187 -26.818 1.00 22.26 414 LYS A C 1
ATOM 3210 O O . LYS A 1 418 ? 17.195 -42.412 -27.440 1.00 25.12 414 LYS A O 1
ATOM 3215 N N . THR A 1 419 ? 18.975 -43.727 -27.401 1.00 19.05 415 THR A N 1
ATOM 3216 C CA . THR A 1 419 ? 19.188 -43.479 -28.808 1.00 20.51 415 THR A CA 1
ATOM 3217 C C . THR A 1 419 ? 19.500 -44.794 -29.449 1.00 20.18 415 THR A C 1
ATOM 3218 O O . THR A 1 419 ? 20.175 -45.653 -28.889 1.00 21.07 415 THR A O 1
ATOM 3222 N N . VAL A 1 420 ? 18.888 -44.988 -30.583 1.00 21.32 416 VAL A N 1
ATOM 3223 C CA . VAL A 1 420 ? 19.049 -46.210 -31.384 1.00 20.83 416 VAL A CA 1
ATOM 3224 C C . VAL A 1 420 ? 19.702 -45.884 -32.699 1.00 20.18 416 VAL A C 1
ATOM 3225 O O . VAL A 1 420 ? 19.183 -45.100 -33.512 1.00 24.86 416 VAL A O 1
ATOM 3229 N N . ALA A 1 421 ? 20.850 -46.511 -32.880 1.00 19.02 417 ALA A N 1
ATOM 3230 C CA . ALA A 1 421 ? 21.570 -46.481 -34.133 1.00 19.48 417 ALA A CA 1
ATOM 3231 C C . ALA A 1 421 ? 21.207 -47.684 -34.966 1.00 16.84 417 ALA A C 1
ATOM 3232 O O . ALA A 1 421 ? 21.243 -48.807 -34.510 1.00 18.91 417 ALA A O 1
ATOM 3234 N N . ARG A 1 422 ? 20.860 -47.412 -36.191 1.00 16.06 418 ARG A N 1
ATOM 3235 C CA . ARG A 1 422 ? 20.365 -48.427 -37.115 1.00 16.09 418 ARG A CA 1
ATOM 3236 C C . ARG A 1 422 ? 21.299 -48.665 -38.274 1.00 15.47 418 ARG A C 1
ATOM 3237 O O . ARG A 1 422 ? 21.762 -47.720 -38.939 1.00 14.94 418 ARG A O 1
ATOM 3245 N N . GLU A 1 423 ? 21.573 -49.938 -38.485 1.00 14.02 419 GLU A N 1
ATOM 3246 C CA . GLU A 1 423 ? 22.445 -50.365 -39.594 1.00 15.35 419 GLU A CA 1
ATOM 3247 C C . GLU A 1 423 ? 21.876 -50.019 -40.978 1.00 15.89 419 GLU A C 1
ATOM 3248 O O . GLU A 1 423 ? 22.596 -49.567 -41.860 1.00 17.42 419 GLU A O 1
ATOM 3254 N N . ASN A 1 424 ? 20.607 -50.290 -41.189 1.00 16.84 420 ASN A N 1
ATOM 3255 C CA . ASN A 1 424 ? 20.030 -50.181 -42.551 1.00 18.68 420 ASN A CA 1
ATOM 3256 C C . ASN A 1 424 ? 18.614 -49.631 -42.711 1.00 18.29 420 ASN A C 1
ATOM 3257 O O . ASN A 1 424 ? 18.186 -49.361 -43.814 1.00 20.99 420 ASN A O 1
ATOM 3262 N N . LEU A 1 425 ? 17.902 -49.483 -41.611 1.00 17.90 421 LEU A N 1
ATOM 3263 C CA . LEU A 1 425 ? 16.503 -48.997 -41.589 1.00 19.31 421 LEU A CA 1
ATOM 3264 C C . LEU A 1 425 ? 15.520 -49.945 -42.285 1.00 18.63 421 LEU A C 1
ATOM 3265 O O . LEU A 1 425 ? 14.404 -49.549 -42.539 1.00 22.41 421 LEU A O 1
ATOM 3270 N N . LYS A 1 426 ? 15.930 -51.168 -42.561 1.00 17.86 422 LYS A N 1
ATOM 3271 C CA . LYS A 1 426 ? 15.091 -52.146 -43.252 1.00 22.31 422 LYS A CA 1
ATOM 3272 C C . LYS A 1 426 ? 14.381 -53.109 -42.316 1.00 18.27 422 LYS A C 1
ATOM 3273 O O . LYS A 1 426 ? 13.321 -53.612 -42.658 1.00 21.20 422 LYS A O 1
ATOM 3279 N N . GLY A 1 427 ? 14.973 -53.422 -41.174 1.00 17.25 423 GLY A N 1
ATOM 3280 C CA . GLY A 1 427 ? 14.294 -54.292 -40.191 1.00 17.47 423 GLY A CA 1
ATOM 3281 C C . GLY A 1 427 ? 13.061 -53.640 -39.587 1.00 17.06 423 GLY A C 1
ATOM 3282 O O . GLY A 1 427 ? 12.926 -52.420 -39.551 1.00 18.88 423 GLY A O 1
ATOM 3283 N N . LEU A 1 428 ? 12.148 -54.464 -39.098 1.00 16.72 424 LEU A N 1
ATOM 3284 C CA . LEU A 1 428 ? 10.959 -54.008 -38.395 1.00 17.38 424 LEU A CA 1
ATOM 3285 C C . LEU A 1 428 ? 11.132 -54.376 -36.936 1.00 15.35 424 LEU A C 1
ATOM 3286 O O . LEU A 1 428 ? 11.378 -55.530 -36.605 1.00 17.16 424 LEU A O 1
ATOM 3291 N N . TRP A 1 429 ? 10.985 -53.366 -36.115 1.00 15.86 425 TRP A N 1
ATOM 3292 C CA . TRP A 1 429 ? 11.159 -53.420 -34.666 1.00 15.09 425 TRP A CA 1
ATOM 3293 C C . TRP A 1 429 ? 10.053 -52.756 -33.927 1.00 16.36 425 TRP A C 1
ATOM 3294 O O . TRP A 1 429 ? 9.463 -51.798 -34.400 1.00 20.56 425 TRP A O 1
ATOM 3305 N N . ASP A 1 430 ? 9.752 -53.275 -32.753 1.00 14.44 426 ASP A N 1
ATOM 3306 C CA . ASP A 1 430 ? 8.785 -52.713 -31.842 1.00 15.85 426 ASP A CA 1
ATOM 3307 C C . ASP A 1 430 ? 9.529 -52.442 -30.544 1.00 15.76 426 ASP A C 1
ATOM 3308 O O . ASP A 1 430 ? 10.193 -53.312 -30.012 1.00 18.76 426 ASP A O 1
ATOM 3313 N N . TYR A 1 431 ? 9.353 -51.246 -30.029 1.00 19.11 427 TYR A N 1
ATOM 3314 C CA . TYR A 1 431 ? 9.925 -50.803 -28.744 1.00 19.83 427 TYR A CA 1
ATOM 3315 C C . TYR A 1 431 ? 8.821 -50.558 -27.744 1.00 22.37 427 TYR A C 1
ATOM 3316 O O . TYR A 1 431 ? 7.893 -49.795 -27.985 1.00 25.16 427 TYR A O 1
ATOM 3325 N N . GLY A 1 432 ? 8.957 -51.195 -26.612 1.00 19.99 428 GLY A N 1
ATOM 3326 C CA . GLY A 1 432 ? 8.121 -50.884 -25.474 1.00 22.30 428 GLY A CA 1
ATOM 3327 C C . GLY A 1 432 ? 8.599 -49.573 -24.833 1.00 21.12 428 GLY A C 1
ATOM 3328 O O . GLY A 1 432 ? 9.661 -49.035 -25.164 1.00 21.98 428 GLY A O 1
ATOM 3329 N N . PRO A 1 433 ? 7.852 -49.078 -23.851 1.00 23.76 429 PRO A N 1
ATOM 3330 C CA . PRO A 1 433 ? 8.298 -47.946 -23.088 1.00 23.83 429 PRO A CA 1
ATOM 3331 C C . PRO A 1 433 ? 9.489 -48.295 -22.231 1.00 20.02 429 PRO A C 1
ATOM 3332 O O . PRO A 1 433 ? 9.749 -49.437 -21.936 1.00 22.18 429 PRO A O 1
ATOM 3336 N N . LEU A 1 434 ? 10.251 -47.284 -21.877 1.00 22.01 430 LEU A N 1
ATOM 3337 C CA . LEU A 1 434 ? 11.235 -47.446 -20.790 1.00 20.50 430 LEU A CA 1
ATOM 3338 C C . LEU A 1 434 ? 10.453 -47.473 -19.456 1.00 19.47 430 LEU A C 1
ATOM 3339 O O . LEU A 1 434 ? 9.890 -46.455 -19.010 1.00 25.77 430 LEU A O 1
ATOM 3344 N N . LYS A 1 435 ? 10.357 -48.649 -18.877 1.00 17.76 431 LYS A N 1
ATOM 3345 C CA . LYS A 1 435 ? 9.496 -48.930 -17.685 1.00 17.57 431 LYS A CA 1
ATOM 3346 C C . LYS A 1 435 ? 10.303 -48.730 -16.408 1.00 17.54 431 LYS A C 1
ATOM 3347 O O . LYS A 1 435 ? 11.329 -49.353 -16.238 1.00 16.10 431 LYS A O 1
ATOM 3353 N N . LYS A 1 436 ? 9.838 -47.829 -15.557 1.00 17.11 432 LYS A N 1
ATOM 3354 C CA . LYS A 1 436 ? 10.354 -47.718 -14.200 1.00 17.52 432 LYS A CA 1
ATOM 3355 C C . LYS A 1 436 ? 9.842 -48.913 -13.392 1.00 18.29 432 LYS A C 1
ATOM 3356 O O . LYS A 1 436 ? 8.649 -49.082 -13.209 1.00 20.64 432 LYS A O 1
ATOM 3360 N N . GLU A 1 437 ? 10.756 -49.711 -12.884 1.00 18.18 433 GLU A N 1
ATOM 3361 C CA . GLU A 1 437 ? 10.423 -50.876 -12.065 1.00 17.70 433 GLU A CA 1
ATOM 3362 C C . GLU A 1 437 ? 10.147 -50.417 -10.619 1.00 18.95 433 GLU A C 1
ATOM 3363 O O . GLU A 1 437 ? 10.305 -49.274 -10.281 1.00 19.39 433 GLU A O 1
ATOM 3369 N N . ASN A 1 438 ? 9.783 -51.348 -9.771 1.00 20.41 434 ASN A N 1
ATOM 3370 C CA . ASN A 1 438 ? 9.250 -50.975 -8.421 1.00 20.37 434 ASN A CA 1
ATOM 3371 C C . ASN A 1 438 ? 10.297 -50.846 -7.324 1.00 19.07 434 ASN A C 1
ATOM 3372 O O . ASN A 1 438 ? 9.986 -50.777 -6.134 1.00 21.96 434 ASN A O 1
ATOM 3377 N N . VAL A 1 439 ? 11.548 -50.774 -7.755 1.00 19.91 435 VAL A N 1
ATOM 3378 C CA . VAL A 1 439 ? 12.685 -50.397 -6.869 1.00 20.58 435 VAL A CA 1
ATOM 3379 C C . VAL A 1 439 ? 13.493 -49.267 -7.483 1.00 18.90 435 VAL A C 1
ATOM 3380 O O . VAL A 1 439 ? 13.539 -49.135 -8.691 1.00 17.85 435 VAL A O 1
ATOM 3384 N N . PRO A 1 440 ? 14.161 -48.472 -6.652 1.00 17.92 436 PRO A N 1
ATOM 3385 C CA . PRO A 1 440 ? 14.850 -47.265 -7.091 1.00 20.72 436 PRO A CA 1
ATOM 3386 C C . PRO A 1 440 ? 15.970 -47.622 -8.082 1.00 18.61 436 PRO A C 1
ATOM 3387 O O . PRO A 1 440 ? 16.694 -48.584 -7.915 1.00 19.21 436 PRO A O 1
ATOM 3391 N N . GLY A 1 441 ? 16.067 -46.793 -9.089 1.00 17.25 437 GLY A N 1
ATOM 3392 C CA . GLY A 1 441 ? 17.142 -46.821 -10.065 1.00 16.96 437 GLY A CA 1
ATOM 3393 C C . GLY A 1 441 ? 17.006 -47.868 -11.167 1.00 14.34 437 GLY A C 1
ATOM 3394 O O . GLY A 1 441 ? 17.808 -47.910 -12.063 1.00 16.14 437 GLY A O 1
ATOM 3395 N N . LYS A 1 442 ? 15.974 -48.667 -11.118 1.00 14.65 438 LYS A N 1
ATOM 3396 C CA . LYS A 1 442 ? 15.843 -49.826 -12.036 1.00 14.06 438 LYS A CA 1
ATOM 3397 C C . LYS A 1 442 ? 14.798 -49.547 -13.121 1.00 14.56 438 LYS A C 1
ATOM 3398 O O . LYS A 1 442 ? 13.652 -49.181 -12.832 1.00 15.87 438 LYS A O 1
ATOM 3404 N N . TYR A 1 443 ? 15.187 -49.754 -14.358 1.00 12.89 439 TYR A N 1
ATOM 3405 C CA . TYR A 1 443 ? 14.364 -49.559 -15.532 1.00 13.22 439 TYR A CA 1
ATOM 3406 C C . TYR A 1 443 ? 14.555 -50.718 -16.484 1.00 12.52 439 TYR A C 1
ATOM 3407 O O . TYR A 1 443 ? 15.638 -51.274 -16.593 1.00 13.02 439 TYR A O 1
ATOM 3416 N N . THR A 1 444 ? 13.508 -51.024 -17.231 1.00 12.86 440 THR A N 1
ATOM 3417 C CA . THR A 1 444 ? 13.544 -52.105 -18.256 1.00 13.13 440 THR A CA 1
ATOM 3418 C C . THR A 1 444 ? 12.936 -51.596 -19.569 1.00 12.79 440 THR A C 1
ATOM 3419 O O . THR A 1 444 ? 12.073 -50.703 -19.581 1.00 14.92 440 THR A O 1
ATOM 3423 N N . GLN A 1 445 ? 13.361 -52.206 -20.660 1.00 13.30 441 GLN A N 1
ATOM 3424 C CA . GLN A 1 445 ? 12.797 -51.919 -21.959 1.00 14.00 441 GLN A CA 1
ATOM 3425 C C . GLN A 1 445 ? 12.766 -53.140 -22.805 1.00 12.92 441 GLN A C 1
ATOM 3426 O O . GLN A 1 445 ? 13.801 -53.788 -23.016 1.00 13.22 441 GLN A O 1
ATOM 3432 N N . VAL A 1 446 ? 11.608 -53.438 -23.366 1.00 14.45 442 VAL A N 1
ATOM 3433 C CA . VAL A 1 446 ? 11.416 -54.602 -24.231 1.00 13.22 442 VAL A CA 1
ATOM 3434 C C . VAL A 1 446 ? 11.506 -54.170 -25.702 1.00 13.82 442 VAL A C 1
ATOM 3435 O O . VAL A 1 446 ? 10.873 -53.207 -26.114 1.00 17.79 442 VAL A O 1
ATOM 3439 N N . ILE A 1 447 ? 12.303 -54.903 -26.448 1.00 12.52 443 ILE A N 1
ATOM 3440 C CA A ILE A 1 447 ? 12.489 -54.730 -27.890 0.50 12.87 443 ILE A CA 1
ATOM 3441 C CA B ILE A 1 447 ? 12.471 -54.723 -27.891 0.50 12.87 443 ILE A CA 1
ATOM 3442 C C . ILE A 1 447 ? 12.100 -56.011 -28.607 1.00 13.39 443 ILE A C 1
ATOM 3443 O O . ILE A 1 447 ? 12.644 -57.057 -28.322 1.00 14.16 443 ILE A O 1
ATOM 3452 N N . THR A 1 448 ?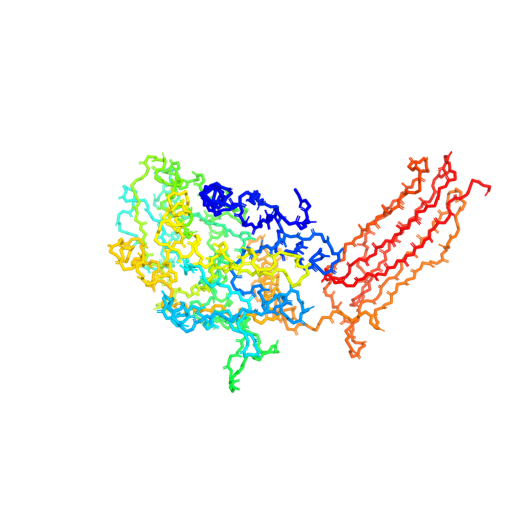 11.134 -55.938 -29.506 1.00 12.56 444 THR A N 1
ATOM 3453 C CA . THR A 1 448 ? 10.680 -57.081 -30.295 1.00 13.30 444 THR A CA 1
ATOM 3454 C C . THR A 1 448 ? 11.111 -56.919 -31.735 1.00 13.73 444 THR A C 1
ATOM 3455 O O . THR A 1 448 ? 10.862 -55.906 -32.362 1.00 15.44 444 THR A O 1
ATOM 3459 N N . TYR A 1 449 ? 11.818 -57.932 -32.216 1.00 13.75 445 TYR A N 1
ATOM 3460 C CA . TYR A 1 449 ? 12.239 -57.991 -33.630 1.00 13.80 445 TYR A CA 1
ATOM 3461 C C . TYR A 1 449 ? 11.099 -58.641 -34.416 1.00 14.41 445 TYR A C 1
ATOM 3462 O O . TYR A 1 449 ? 10.717 -59.774 -34.161 1.00 15.66 445 TYR A O 1
ATOM 3471 N N . ARG A 1 450 ? 10.648 -57.923 -35.435 1.00 16.23 446 ARG A N 1
ATOM 3472 C CA . ARG A 1 450 ? 9.515 -58.328 -36.287 1.00 16.13 446 ARG A CA 1
ATOM 3473 C C . ARG A 1 450 ? 9.922 -58.760 -37.694 1.00 18.57 446 ARG A C 1
ATOM 3474 O O . ARG A 1 450 ? 9.111 -59.003 -38.567 1.00 22.43 446 ARG A O 1
ATOM 3482 N N . GLY A 1 451 ? 11.210 -58.837 -37.914 1.00 16.99 447 GLY A N 1
ATOM 3483 C CA . GLY A 1 451 ? 11.735 -59.331 -39.166 1.00 19.67 447 GLY A CA 1
ATOM 3484 C C . GLY A 1 451 ? 11.832 -58.299 -40.269 1.00 16.69 447 GLY A C 1
ATOM 3485 O O . GLY A 1 451 ? 12.343 -57.185 -40.102 1.00 17.25 447 GLY A O 1
ATOM 3486 N N . HIS A 1 452 ? 11.347 -58.736 -41.413 1.00 19.88 448 HIS A N 1
ATOM 3487 C CA . HIS A 1 452 ? 11.387 -58.024 -42.716 1.00 19.20 448 HIS A CA 1
ATOM 3488 C C . HIS A 1 452 ? 12.743 -58.094 -43.393 1.00 21.70 448 HIS A C 1
ATOM 3489 O O . HIS A 1 452 ? 12.867 -58.384 -44.578 1.00 27.33 448 HIS A O 1
ATOM 3491 N N . SER A 1 453 ? 13.758 -57.752 -42.624 1.00 20.91 449 SER A N 1
ATOM 3492 C CA . SER A 1 453 ? 15.169 -57.728 -43.084 1.00 20.77 449 SER A CA 1
ATOM 3493 C C . SER A 1 453 ? 16.101 -57.950 -41.926 1.00 18.53 449 SER A C 1
ATOM 3494 O O . SER A 1 453 ? 15.825 -57.524 -40.838 1.00 19.79 449 SER A O 1
ATOM 3497 N N . ASN A 1 454 ? 17.206 -58.622 -42.184 1.00 18.71 450 ASN A N 1
ATOM 3498 C CA . ASN A 1 454 ? 18.351 -58.629 -41.238 1.00 17.36 450 ASN A CA 1
ATOM 3499 C C . ASN A 1 454 ? 18.771 -57.184 -40.956 1.00 15.86 450 ASN A C 1
ATOM 3500 O O . ASN A 1 454 ? 18.830 -56.365 -41.852 1.00 17.79 450 ASN A O 1
ATOM 3505 N N . GLU A 1 455 ? 18.995 -56.895 -39.682 1.00 14.68 451 GLU A N 1
ATOM 3506 C CA . GLU A 1 455 ? 19.458 -55.558 -39.265 1.00 14.70 451 GLU A CA 1
ATOM 3507 C C . GLU A 1 455 ? 20.064 -55.625 -37.878 1.00 13.92 451 GLU A C 1
ATOM 3508 O O . GLU A 1 455 ? 19.454 -56.207 -36.991 1.00 15.06 451 GLU A O 1
ATOM 3514 N N . ARG A 1 456 ? 21.227 -55.019 -37.722 1.00 14.45 452 ARG A N 1
ATOM 3515 C CA . ARG A 1 456 ? 21.810 -54.773 -36.408 1.00 15.93 452 ARG A CA 1
ATOM 3516 C C . ARG A 1 456 ? 21.413 -53.403 -35.897 1.00 15.52 452 ARG A C 1
ATOM 3517 O O . ARG A 1 456 ? 21.435 -52.426 -36.647 1.00 14.98 452 ARG A O 1
ATOM 3525 N N . ILE A 1 457 ? 21.082 -53.335 -34.601 1.00 14.53 453 ILE A N 1
ATOM 3526 C CA . ILE A 1 457 ? 20.794 -52.060 -33.972 1.00 15.05 453 ILE A CA 1
ATOM 3527 C C . ILE A 1 457 ? 21.689 -51.943 -32.738 1.00 14.86 453 ILE A C 1
ATOM 3528 O O . ILE A 1 457 ? 22.030 -52.924 -32.074 1.00 17.29 453 ILE A O 1
ATOM 3533 N N . ASP A 1 458 ? 22.081 -50.735 -32.425 1.00 15.62 454 ASP A N 1
ATOM 3534 C CA . ASP A 1 458 ? 22.912 -50.472 -31.252 1.00 16.96 454 ASP A CA 1
ATOM 3535 C C . ASP A 1 458 ? 22.135 -49.446 -30.435 1.00 15.61 454 ASP A C 1
ATOM 3536 O O . ASP A 1 458 ? 21.807 -48.367 -30.896 1.00 18.42 454 ASP A O 1
ATOM 3541 N N . ILE A 1 459 ? 21.826 -49.832 -29.212 1.00 15.35 455 ILE A N 1
ATOM 3542 C CA . ILE A 1 459 ? 21.002 -49.051 -28.332 1.00 16.76 455 ILE A CA 1
ATOM 3543 C C . ILE A 1 459 ? 21.863 -48.475 -27.211 1.00 15.73 455 ILE A C 1
ATOM 3544 O O . ILE A 1 459 ? 22.449 -49.180 -26.447 1.00 15.97 455 ILE A O 1
ATOM 3549 N N . SER A 1 460 ? 21.886 -47.169 -27.156 1.00 16.04 456 SER A N 1
ATOM 3550 C CA A SER A 1 460 ? 22.695 -46.470 -26.176 0.50 17.09 456 SER A CA 1
ATOM 3551 C CA B SER A 1 460 ? 22.694 -46.380 -26.214 0.50 15.33 456 SER A CA 1
ATOM 3552 C C . SER A 1 460 ? 21.785 -45.726 -25.199 1.00 15.55 456 SER A C 1
ATOM 3553 O O . SER A 1 460 ? 20.769 -45.092 -25.563 1.00 17.48 456 SER A O 1
ATOM 3558 N N . PHE A 1 461 ? 22.106 -45.873 -23.931 1.00 13.99 457 PHE A N 1
ATOM 3559 C CA . PHE A 1 461 ? 21.438 -45.147 -22.823 1.00 15.38 457 PHE A CA 1
ATOM 3560 C C . PHE A 1 461 ? 22.460 -44.127 -22.270 1.00 13.61 457 PHE A C 1
ATOM 3561 O O . PHE A 1 461 ? 23.588 -44.505 -21.910 1.00 14.88 457 PHE A O 1
ATOM 3569 N N . LYS A 1 462 ? 22.090 -42.870 -22.338 1.00 16.51 458 LYS A N 1
ATOM 3570 C CA . LYS A 1 462 ? 22.880 -41.786 -21.728 1.00 17.20 458 LYS A CA 1
ATOM 3571 C C . LYS A 1 462 ? 22.207 -41.402 -20.422 1.00 16.31 458 LYS A C 1
ATOM 3572 O O . LYS A 1 462 ? 21.009 -41.105 -20.403 1.00 18.52 458 LYS A O 1
ATOM 3578 N N . TYR A 1 463 ? 22.972 -41.421 -19.363 1.00 16.62 459 TYR A N 1
ATOM 3579 C CA . TYR A 1 463 ? 22.477 -41.181 -18.001 1.00 17.46 459 TYR A CA 1
ATOM 3580 C C . TYR A 1 463 ? 22.861 -39.777 -17.522 1.00 18.08 459 TYR A C 1
ATOM 3581 O O . TYR A 1 463 ? 24.008 -39.413 -17.514 1.00 18.98 459 TYR A O 1
ATOM 3590 N N . ALA A 1 464 ? 21.863 -39.042 -17.105 1.00 19.61 460 ALA A N 1
ATOM 3591 C CA . ALA A 1 464 ? 21.989 -37.711 -16.465 1.00 20.45 460 ALA A CA 1
ATOM 3592 C C . ALA A 1 464 ? 22.851 -36.820 -17.339 1.00 20.83 460 ALA A C 1
ATOM 3593 O O . ALA A 1 464 ? 23.694 -36.044 -16.884 1.00 25.77 460 ALA A O 1
ATOM 3595 N N . MET A 1 465 ? 22.629 -36.960 -18.622 1.00 20.30 461 MET A N 1
ATOM 3596 C CA A MET A 1 465 ? 23.361 -36.202 -19.658 0.50 21.95 461 MET A CA 1
ATOM 3597 C CA B MET A 1 465 ? 23.344 -36.173 -19.643 0.50 20.91 461 MET A CA 1
ATOM 3598 C C . MET A 1 465 ? 24.891 -36.232 -19.456 1.00 23.90 461 MET A C 1
ATOM 3599 O O . MET A 1 465 ? 25.648 -35.259 -19.713 1.00 25.54 461 MET A O 1
ATOM 3608 N N . SER A 1 466 ? 25.343 -37.386 -19.022 1.00 20.03 462 SER A N 1
ATOM 3609 C CA . SER A 1 466 ? 26.767 -37.633 -18.761 1.00 19.35 462 SER A CA 1
ATOM 3610 C C . SER A 1 466 ? 27.293 -38.859 -19.525 1.00 18.56 462 SER A C 1
ATOM 3611 O O . SER A 1 466 ? 27.612 -38.792 -20.690 1.00 20.72 462 SER A O 1
ATOM 3614 N N . PHE A 1 467 ? 27.434 -39.968 -18.825 1.00 19.44 463 PHE A N 1
ATOM 3615 C CA . PHE A 1 467 ? 28.029 -41.175 -19.389 1.00 15.53 463 PHE A CA 1
ATOM 3616 C C . PHE A 1 467 ? 27.011 -41.980 -20.178 1.00 14.09 463 PHE A C 1
ATOM 3617 O O . PHE A 1 467 ? 25.814 -41.816 -19.964 1.00 16.11 463 PHE A O 1
ATOM 3625 N N . THR A 1 468 ? 27.497 -42.882 -21.018 1.00 14.32 464 THR A N 1
ATOM 3626 C CA . THR A 1 468 ? 26.649 -43.766 -21.839 1.00 14.67 464 THR A CA 1
ATOM 3627 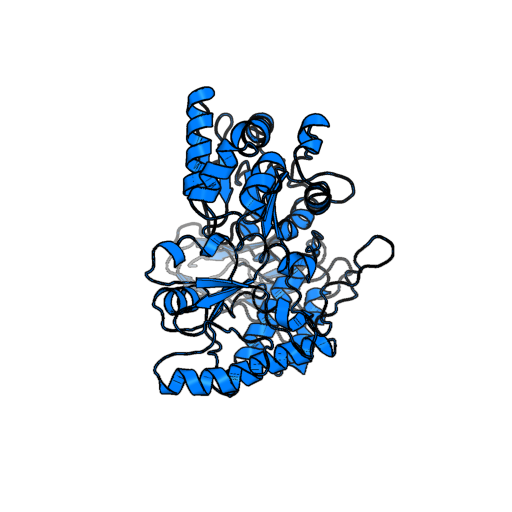C C . THR A 1 468 ? 27.050 -45.197 -21.630 1.00 14.05 464 THR A C 1
ATOM 3628 O O . THR A 1 468 ? 28.227 -45.533 -21.426 1.00 15.39 464 THR A O 1
ATOM 3632 N N . LYS A 1 469 ? 26.044 -46.064 -21.696 1.00 14.07 465 LYS A N 1
ATOM 3633 C CA . LYS A 1 469 ? 26.253 -47.519 -21.823 1.00 14.19 465 LYS A CA 1
ATOM 3634 C C . LYS A 1 469 ? 25.481 -47.988 -23.037 1.00 14.38 465 LYS A C 1
ATOM 3635 O O . LYS A 1 469 ? 24.466 -47.401 -23.404 1.00 15.66 465 LYS A O 1
ATOM 3641 N N . GLU A 1 470 ? 25.969 -49.023 -23.657 1.00 13.52 466 GLU A N 1
ATOM 3642 C CA . GLU A 1 470 ? 25.441 -49.443 -24.950 1.00 14.90 466 GLU A CA 1
ATOM 3643 C C . GLU A 1 470 ? 25.307 -50.936 -24.999 1.00 13.39 466 GLU A C 1
ATOM 3644 O O . GLU A 1 470 ? 26.114 -51.655 -24.444 1.00 16.04 466 GLU A O 1
ATOM 3646 N N . ILE A 1 471 ? 24.300 -51.401 -25.739 1.00 13.52 467 ILE A N 1
ATOM 3647 C CA . ILE A 1 471 ? 24.146 -52.816 -26.099 1.00 14.27 467 ILE A CA 1
ATOM 3648 C C . ILE A 1 471 ? 23.861 -52.900 -27.597 1.00 13.30 467 ILE A C 1
ATOM 3649 O O . ILE A 1 471 ? 23.485 -51.940 -28.250 1.00 16.28 467 ILE A O 1
ATOM 3654 N N . SER A 1 472 ? 24.054 -54.069 -28.126 1.00 14.41 468 SER A N 1
ATOM 3655 C CA . SER A 1 472 ? 23.745 -54.340 -29.527 1.00 16.07 468 SER A CA 1
ATOM 3656 C C . SER A 1 472 ? 22.808 -55.567 -29.673 1.00 15.15 468 SER A C 1
ATOM 3657 O O . SER A 1 472 ? 22.794 -56.476 -28.849 1.00 16.42 468 SER A O 1
ATOM 3660 N N . ILE A 1 473 ? 21.999 -55.515 -30.713 1.00 15.12 469 ILE A N 1
ATOM 3661 C CA . ILE A 1 473 ? 21.147 -56.628 -31.118 1.00 16.07 469 ILE A CA 1
ATOM 3662 C C . ILE A 1 473 ? 21.353 -56.898 -32.598 1.00 15.26 469 ILE A C 1
ATOM 3663 O O . ILE A 1 473 ? 21.217 -55.994 -33.420 1.00 16.66 469 ILE A O 1
ATOM 3668 N N . ARG A 1 474 ? 21.642 -58.149 -32.915 1.00 16.60 470 ARG A N 1
ATOM 3669 C CA . ARG A 1 474 ? 21.630 -58.611 -34.321 1.00 16.41 470 ARG A CA 1
ATOM 3670 C C . ARG A 1 474 ? 20.271 -59.288 -34.612 1.00 16.78 470 ARG A C 1
ATOM 3671 O O . ARG A 1 474 ? 19.997 -60.347 -34.101 1.00 17.90 470 ARG A O 1
ATOM 3679 N N . GLY A 1 475 ? 19.428 -58.613 -35.400 1.00 16.01 471 GLY A N 1
ATOM 3680 C CA . GLY A 1 475 ? 18.187 -59.178 -35.927 1.00 16.77 471 GLY A CA 1
ATOM 3681 C C . GLY A 1 475 ? 18.488 -59.962 -37.191 1.00 15.52 471 GLY A C 1
ATOM 3682 O O . GLY A 1 475 ? 19.035 -59.456 -38.147 1.00 15.49 471 GLY A O 1
ATOM 3683 N N . ARG A 1 476 ? 18.187 -61.246 -37.126 1.00 15.01 472 ARG A N 1
ATOM 3684 C CA . ARG A 1 476 ? 18.352 -62.184 -38.260 1.00 16.84 472 ARG A CA 1
ATOM 3685 C C . ARG A 1 476 ? 17.066 -62.947 -38.592 1.00 18.25 472 ARG A C 1
ATOM 3686 O O . ARG A 1 476 ? 16.413 -63.477 -37.722 1.00 20.12 472 ARG A O 1
ATOM 3694 N N . LEU A 1 477 ? 16.772 -63.058 -39.871 1.00 21.25 473 LEU A N 1
ATOM 3695 C CA . LEU A 1 477 ? 15.488 -63.687 -40.320 1.00 19.90 473 LEU A CA 1
ATOM 3696 C C . LEU A 1 477 ? 15.408 -65.179 -40.046 1.00 22.30 473 LEU A C 1
ATOM 3697 O O . LEU A 1 477 ? 14.316 -65.745 -39.898 1.00 28.58 473 LEU A O 1
ATOM 3702 N N . SER A 1 478 ? 16.539 -65.828 -40.023 1.00 28.11 474 SER A N 1
ATOM 3703 C CA . SER A 1 478 ? 16.509 -67.307 -39.958 1.00 27.13 474 SER A CA 1
ATOM 3704 C C . SER A 1 478 ? 15.763 -67.774 -38.701 1.00 34.11 474 SER A C 1
ATOM 3705 O O . SER A 1 478 ? 16.031 -67.279 -37.610 1.00 31.73 474 SER A O 1
#

Foldseek 3Di:
DFFDPQEFEEEDAPLFLQVLLLVLQVVLCVVRVHHYHYYHDPPLLLVCLLCLVVRGHGQKYKDFLQSVQQCVVVVFFDFDDDDPVLVVQFDPVQQVSQAYPRTRGWAFWAKKDKWKKFFCVLPVPQDQADLCQLVVQVVLVVVQAAAEAEALLFVLQLQLLLPQQHADQFDQDDNGTDQLHHRCQDPSNLVSLVSLLVCCVSPRDPLPGHHVNRLCCVLAPRYGIYMDIQSSVVSSVVGPTDMDTAFDHHYPPGGRAGAMTGTTMTGTPPRPCNVVVCCSVRPRCLDLSNQVSRCVSGNRAQTRRPVNNVVVCPPVNNVRRVVNNVSHYHHHNHNLVVQLRVLSSQLSSCSSVVVDRSNVSSVRSSDRSSDAFWDPVQKDWDKPAQEDAAFDKIKIKIATAHPVNHGDADKDKDKDKDKDPPQWDKDKDDFDDDPDGRITMIMMGTHGRDWIKMKMWIDINSHDIDIGIHTYDHD

Organism: Salmonella typhimurium (strain 14028s / SGSC 2262) (NCBI:txid588858)

InterPro domains:
  IPR013783 Immunoglobulin-like fold [G3DSA:2.60.40.10] (174-276)
  IPR032262 Zinc-regulated secreted antivirulence protein, C-terminal [PF16583] (132-275)

Sequence (475 aa):
AKIEEGKLVIWINGDKGYNGLAEVGKKFEKDTGIKVTVEHPDDKLEEKFPQVAATGDGPDIIFWAHDRFGGYAQQSGLLAEITPAAAFQDKLYPFTWDAVRYNNGKLIIAYPIAVEALSLIYNKDLLLPNPPKTWEEIPALDKELKAKGKSALMMFNLQEPYFTTWPLIAADGGYAFKYAAGKYDIKDVGVDNAGAKAGLTFLVDLIKNKHMMMNNADDTDYSIAEAAFNKGETAMTINGPWAWSSNIDTSAVNYGVTVVLPTFKGQPSKPFVGVLSAGINAASPNKELAKEFLENYLLTDEGLEAVNKDKKPLGAVALKSYEEELAKDPRIIAATMMENAQKGEIMPNIPQMSAFWYAVRTAVINAASGRQTVDAALAAAQTNAAANTPSPDLLTVMSIDKSSVLSPGESSATITTIVKDIDGNPVNEVHINKKTVARENLKGLWDYGPLKKENVPGKYTQVIITYRGHSNERIDISSFKYAMMSFTKEISIRGRLS

Radius of gyration: 24.53 Å; Cα contacts (8 Å, |Δi|>4): 1145; chains: 1; bounding box: 60×74×50 Å

Secondary structure (DSSP, 8-state):
----TTEEEEE--TTS-HHHHHHHHHHHHHHH--EEEEE--TTHHHHHHHHTTTT-S-SEEEEEGGGHHHHHHTT-BPPP---HHHHTTB-HHHHHHTEETTEE-SEEEEEE--EEEEETTT-SS--SBSTTHHHHHHHHHTTT-EEE---TTSHHHHHHHHHHTT-EEEEEETTEEEEEEEETTSHHHHHHHHHHHHHHHTTSS-TT--HHHHHHHHHTT-EEEEEE-GGGHHHHHHSS--EEEEPPPBBTTBPP-PEEEEEEEEEBTT-TTHHHHHHIIIIIISSHHHHHHHHHHS---EESBHHHHHHHTTSHHHHHHHHHHHHSEEPP-STTHHHHHHHHHHHHHHHHTTSS-HHHHHHHHHHHHHPPPP-TTT-EEEES-SEE-TT-EEEEEEE-B-TTS-B-SS--EEEEEEESSS-SEEEE---EE-SSTTEEEEEEEEEESS-EEEEEEEEETTTEEEEEEEEE---

CATH classification: 3.40.190.10 (+2 more: 3.40.190.10, 2.60.40.10)

B-factor: mean 21.22, std 10.0, range [8.76, 117.5]